Protein AF-A0A1W9P9V2-F1 (afdb_monomer_lite)

Radius of gyration: 29.84 Å; chains: 1; bounding box: 86×61×83 Å

Secondary structure (DSSP, 8-state):
-EEEEEEEEEE-SS-EEEEETTS-EEEEPTT----TTPEEEEES-SSS-SEEEEEEE-TTT--EEEEEEESPPEEEEEEEETTEEEEEEEEE--SHHHHHHHHHHHTTSTT-S-GGG--S-EEEEEEEETTTEEEEEEEEEEPPS--HHHHHHHT--HHHHHHTTGGGGEEEEEEEEE-GGGTTSSHHHHHHHHHHHHHHHH--BTTB--SEEEEE-GGGGT-THHHHTT-EEEEEE-SSTT-----SSSS-----S-GGGGHHHHTPPPEEEEEEE-SHHHHHHHHTTTTTGGGPBPPP--S--S-EEEEEEEEEEE------HHHHHHHHHTT--SSS-EEEEEEEEEEEE-TT-EEEEE-STTSSHHHHHHHHHS-HHHHTTTEEEEEEEE--GGGEEE------TTS-TGGGS-TTS-HHHHHHHHHHTT---HHHHTS-GGGS-HHHHHHHHHHHHHHT--SEEEESSTTTTS-HHHHHHHHHHHHHHHHHHTPEEEEE-S--TTTHHHH--SEEEE--TTSPPEEEE-EEEEEEEETTEEEEEEE--SSS-EEEEEEEEEETT--EEEEEEEEEE-TT-EEEEEEE--S--EEEEEEE-TTS-EEEEEB-

Foldseek 3Di:
DDKWFWADWDAPQLWIWTQTPPRDIDTFGHLADDDGGWIWDFPPDPVDGQWIWTWDQQPQPRDIDIFTRPPFDWDWDWFDLPPDIKIKIWGWDNGPVVVVVVLVQQVQAQPHDPPVPDDFRKTKIFIQIPPPGTFWIWMKGQDDLDFVLVCVLVVHHSVRCLVSVVSQQEIETADITGHLLCFLSLVSLVNLLSSVVCLQRHDGDPSHRHQKYKYWAQLCVQDVSVVLNVKDFRDWGLPPPPFFDDDPDDSDTDGDPDCPVVVVSNPRDTTTMIMDGPHPVSVVSPVVPPPVQQQDFDDQDAPDDDKKKFFQKWKKFQPPQDPDPVSVVVCVVVVDDNVPPIQTQDGGDIDIFDFLFAEEEEEDPSNCLVVVVCVAQDDVVVVVVGMDIDTDIDYDNVQEDEQDLDDDQVFALQCVAPVVPPSSVSQSLCVLLSNNHPVNRRHGSVRDDPLSSLSSSLSVVLRVLGQEYEYEQQCVPPDLSSSSSSLLSSQVSNRVSSHHYHYYHHDCSSHLLSNQGQWYWYGDRPDHIAIWHKDWPDWDDDSFKIKTKMAGQGQAKWAFKFKAFQASSRDTDGDDTDGIAHHGGIDMDMDGHDPGSTFWIKIATPVSHIDIGGRD

pLDDT: mean 83.65, std 13.89, range [30.47, 97.81]

Structure (mmCIF, N/CA/C/O backbone):
data_AF-A0A1W9P9V2-F1
#
_entry.id   AF-A0A1W9P9V2-F1
#
loop_
_atom_site.group_PDB
_atom_site.id
_atom_site.type_symbol
_atom_site.label_atom_id
_atom_site.label_alt_id
_atom_site.label_comp_id
_atom_site.label_asym_id
_atom_site.label_entity_id
_atom_site.label_seq_id
_atom_site.pdbx_PDB_ins_code
_atom_site.Cartn_x
_atom_site.Cartn_y
_atom_site.Cartn_z
_atom_site.occupancy
_atom_site.B_iso_or_equiv
_atom_site.auth_seq_id
_atom_site.auth_comp_id
_atom_site.auth_asym_id
_atom_site.auth_atom_id
_atom_site.pdbx_PDB_model_num
ATOM 1 N N . MET A 1 1 ? 24.677 -23.423 -32.156 1.00 81.31 1 MET A N 1
ATOM 2 C CA . MET A 1 1 ? 24.547 -21.956 -32.012 1.00 81.31 1 MET A CA 1
ATOM 3 C C . MET A 1 1 ? 24.759 -21.351 -33.384 1.00 81.31 1 MET A C 1
ATOM 5 O O . MET A 1 1 ? 25.729 -21.735 -34.023 1.00 81.31 1 MET A O 1
ATOM 9 N N . MET A 1 2 ? 23.892 -20.448 -33.842 1.00 89.75 2 MET A N 1
ATOM 10 C CA . MET A 1 2 ? 23.997 -19.836 -35.177 1.00 89.75 2 MET A CA 1
ATOM 11 C C . MET A 1 2 ? 23.973 -18.312 -35.056 1.00 89.75 2 MET A C 1
ATOM 13 O O . MET A 1 2 ? 23.172 -17.778 -34.296 1.00 89.75 2 MET A O 1
ATOM 17 N N . LYS A 1 3 ? 24.863 -17.611 -35.764 1.00 91.62 3 LYS A N 1
ATOM 18 C CA . LYS A 1 3 ? 24.941 -16.143 -35.771 1.00 91.62 3 LYS A CA 1
ATOM 19 C C . LYS A 1 3 ? 24.668 -15.644 -37.177 1.00 91.62 3 LYS A C 1
ATOM 21 O O . LYS A 1 3 ? 25.421 -15.979 -38.083 1.00 91.62 3 LYS A O 1
ATOM 26 N N . LEU A 1 4 ? 23.614 -14.855 -37.342 1.00 92.38 4 LEU A N 1
ATOM 27 C CA . LEU A 1 4 ? 23.174 -14.383 -38.648 1.00 92.38 4 LEU A CA 1
ATOM 28 C C . LEU A 1 4 ? 23.088 -12.856 -38.670 1.00 92.38 4 LEU A C 1
ATOM 30 O O . LEU A 1 4 ? 22.332 -12.281 -37.880 1.00 92.38 4 LEU A O 1
ATOM 34 N N . PRO A 1 5 ? 23.851 -12.185 -39.548 1.00 93.25 5 PRO A N 1
ATOM 35 C CA . PRO A 1 5 ? 23.708 -10.757 -39.788 1.00 93.25 5 PRO A CA 1
ATOM 36 C C . PRO A 1 5 ? 22.349 -10.410 -40.402 1.00 93.25 5 PRO A C 1
ATOM 38 O O . PRO A 1 5 ? 21.809 -11.151 -41.225 1.00 93.25 5 PRO A O 1
ATOM 41 N N . ILE A 1 6 ? 21.814 -9.250 -40.034 1.00 92.19 6 ILE A N 1
ATOM 42 C CA . ILE A 1 6 ? 20.581 -8.703 -40.597 1.00 92.19 6 ILE A CA 1
ATOM 43 C C . ILE A 1 6 ? 20.859 -8.031 -41.941 1.00 92.19 6 ILE A C 1
ATOM 45 O O . ILE A 1 6 ? 21.618 -7.062 -42.016 1.00 92.19 6 ILE A O 1
ATOM 49 N N . GLU A 1 7 ? 20.170 -8.477 -42.989 1.00 92.19 7 GLU A N 1
ATOM 50 C CA . GLU A 1 7 ? 20.259 -7.905 -44.335 1.00 92.19 7 GLU A CA 1
ATOM 51 C C . GLU A 1 7 ? 19.193 -6.840 -44.590 1.00 92.19 7 GLU A C 1
ATOM 53 O O . GLU A 1 7 ? 19.482 -5.789 -45.172 1.00 92.19 7 GLU A O 1
ATOM 58 N N . ASN A 1 8 ? 17.956 -7.101 -44.158 1.00 90.12 8 ASN A N 1
ATOM 59 C CA . ASN A 1 8 ? 16.821 -6.215 -44.398 1.00 90.12 8 ASN A CA 1
ATOM 60 C C . ASN A 1 8 ? 15.800 -6.277 -43.254 1.00 90.12 8 ASN A C 1
ATOM 62 O O . ASN A 1 8 ? 15.624 -7.311 -42.612 1.00 90.12 8 ASN A O 1
ATOM 66 N N . ILE A 1 9 ? 15.112 -5.162 -43.005 1.00 88.06 9 ILE A N 1
ATOM 67 C CA . ILE A 1 9 ? 14.142 -5.004 -41.921 1.00 88.06 9 ILE A CA 1
ATOM 68 C C . ILE A 1 9 ? 12.886 -4.337 -42.474 1.00 88.06 9 ILE A C 1
ATOM 70 O O . ILE A 1 9 ? 12.950 -3.259 -43.061 1.00 88.06 9 ILE A O 1
ATOM 74 N N . LYS A 1 10 ? 11.725 -4.940 -42.217 1.00 84.69 10 LYS A N 1
ATOM 75 C CA . LYS A 1 10 ? 10.412 -4.373 -42.531 1.00 84.69 10 LYS A CA 1
ATOM 76 C C . LYS A 1 10 ? 9.530 -4.424 -41.288 1.00 84.69 10 LYS A C 1
ATOM 78 O O . LYS A 1 10 ? 9.187 -5.500 -40.808 1.00 84.69 10 LYS A O 1
ATOM 83 N N . SER A 1 11 ? 9.157 -3.266 -40.748 1.00 75.62 11 SER A N 1
ATOM 84 C CA . SER A 1 11 ? 8.274 -3.183 -39.578 1.00 75.62 11 SER A CA 1
ATOM 85 C C . SER A 1 11 ? 6.851 -2.833 -40.003 1.00 75.62 11 SER A C 1
ATOM 87 O O . SER A 1 11 ? 6.644 -1.858 -40.720 1.00 75.62 11 SER A O 1
ATOM 89 N N . SER A 1 12 ? 5.870 -3.623 -39.564 1.00 69.06 12 SER A N 1
ATOM 90 C CA . SER A 1 12 ? 4.439 -3.414 -39.847 1.00 69.06 12 SER A CA 1
ATOM 91 C C . SER A 1 12 ? 3.681 -2.790 -38.667 1.00 69.06 12 SER A C 1
ATOM 93 O O . SER A 1 12 ? 2.463 -2.647 -38.712 1.00 69.06 12 SER A O 1
ATOM 95 N N . GLY A 1 13 ? 4.374 -2.485 -37.563 1.00 64.62 13 GLY A N 1
ATOM 96 C CA . GLY A 1 13 ? 3.773 -2.063 -36.292 1.00 64.62 13 GLY A CA 1
ATOM 97 C C . GLY A 1 13 ? 3.167 -3.205 -35.461 1.00 64.62 13 GLY A C 1
ATOM 98 O O . GLY A 1 13 ? 3.096 -3.081 -34.239 1.00 64.62 13 GLY A O 1
ATOM 99 N N . CYS A 1 14 ? 2.800 -4.328 -36.090 1.00 65.25 14 CYS A N 1
ATOM 100 C CA . CYS A 1 14 ? 2.364 -5.557 -35.411 1.00 65.25 14 CYS A CA 1
ATOM 101 C C . CYS A 1 14 ? 3.530 -6.521 -35.157 1.00 65.25 14 CYS A C 1
ATOM 103 O O . CYS A 1 14 ? 3.571 -7.186 -34.129 1.00 65.25 14 CYS A O 1
ATOM 105 N N . PHE A 1 15 ? 4.496 -6.566 -36.074 1.00 74.50 15 PHE A N 1
ATOM 106 C CA . PHE A 1 15 ? 5.739 -7.324 -35.948 1.00 74.50 15 PHE A CA 1
ATOM 107 C C . PHE A 1 15 ? 6.852 -6.636 -36.751 1.00 74.50 15 PHE A C 1
ATOM 109 O O . PHE A 1 15 ? 6.595 -5.788 -37.612 1.00 74.50 15 PHE A O 1
ATOM 116 N N . THR A 1 16 ? 8.097 -6.999 -36.465 1.00 82.62 16 THR A N 1
ATOM 117 C CA . THR A 1 16 ? 9.274 -6.593 -37.238 1.00 82.62 16 THR A CA 1
ATOM 118 C C . THR A 1 16 ? 9.778 -7.811 -37.998 1.00 82.62 16 THR A C 1
ATOM 120 O O . THR A 1 16 ? 10.302 -8.744 -37.398 1.00 82.62 16 THR A O 1
ATOM 123 N N . GLN A 1 17 ? 9.589 -7.831 -39.315 1.00 88.25 17 GLN A N 1
ATOM 124 C CA . GLN A 1 17 ? 10.128 -8.878 -40.177 1.00 88.25 17 GLN A CA 1
ATOM 125 C C . GLN A 1 17 ? 11.588 -8.571 -40.488 1.00 88.25 17 GLN A C 1
ATOM 127 O O . GLN A 1 17 ? 11.920 -7.461 -40.911 1.00 88.25 17 GLN A O 1
ATOM 132 N N . VAL A 1 18 ? 12.451 -9.551 -40.253 1.00 91.44 18 VAL A N 1
ATOM 133 C CA . VAL A 1 18 ? 13.895 -9.438 -40.424 1.00 91.44 18 VAL A CA 1
ATOM 134 C C . VAL A 1 18 ? 14.341 -10.512 -41.403 1.00 91.44 18 VAL A C 1
ATOM 136 O O . VAL A 1 18 ? 14.115 -11.698 -41.161 1.00 91.44 18 VAL A O 1
ATOM 139 N N . LYS A 1 19 ? 14.965 -10.084 -42.502 1.00 91.88 19 LYS A N 1
ATOM 140 C CA . LYS A 1 19 ? 15.695 -10.971 -43.408 1.00 91.88 19 LYS A CA 1
ATOM 141 C C . LYS A 1 19 ? 17.145 -11.038 -42.956 1.00 91.88 19 LYS A C 1
ATOM 143 O O . LYS A 1 19 ? 17.770 -10.001 -42.711 1.00 91.88 19 LYS A O 1
ATOM 148 N N . LEU A 1 20 ? 17.643 -12.251 -42.824 1.00 92.50 20 LEU A N 1
ATOM 149 C CA . LEU A 1 20 ? 18.973 -12.575 -42.344 1.00 92.50 20 LEU A CA 1
ATOM 150 C C . LEU A 1 20 ? 19.805 -13.151 -43.487 1.00 92.50 20 LEU A C 1
ATOM 152 O O . LEU A 1 20 ? 19.264 -13.670 -44.465 1.00 92.50 20 LEU A O 1
ATOM 156 N N . GLN A 1 21 ? 21.123 -13.090 -43.330 1.00 90.44 21 GLN A N 1
ATOM 157 C CA . GLN A 1 21 ? 22.048 -13.693 -44.281 1.00 90.44 21 GLN A CA 1
ATOM 158 C C . GLN A 1 21 ? 21.752 -15.183 -44.485 1.00 90.44 21 GLN A C 1
ATOM 160 O O . GLN A 1 21 ? 21.414 -15.885 -43.534 1.00 90.44 21 GLN A O 1
ATOM 165 N N . GLY A 1 22 ? 21.880 -15.660 -45.725 1.00 85.19 22 GLY A N 1
ATOM 166 C CA . GLY A 1 22 ? 21.570 -17.048 -46.088 1.00 85.19 22 GLY A CA 1
ATOM 167 C C . GLY A 1 22 ? 20.092 -17.300 -46.406 1.00 85.19 22 GLY A C 1
ATOM 168 O O . GLY A 1 22 ? 19.673 -18.449 -46.467 1.00 85.19 22 GLY A O 1
ATOM 169 N N . GLY A 1 23 ? 19.291 -16.245 -46.606 1.00 87.06 23 GLY A N 1
ATOM 170 C CA . GLY A 1 23 ? 17.883 -16.353 -47.012 1.00 87.06 23 GLY A CA 1
ATOM 171 C C . GLY A 1 23 ? 16.908 -16.663 -45.871 1.00 87.06 23 GLY A C 1
ATOM 172 O O . GLY A 1 23 ? 15.711 -16.814 -46.110 1.00 87.06 23 GLY A O 1
ATOM 173 N N . HIS A 1 24 ? 17.393 -16.729 -44.631 1.00 89.88 24 HIS A N 1
ATOM 174 C CA . HIS A 1 24 ? 16.564 -16.954 -43.454 1.00 89.88 24 HIS A CA 1
ATOM 175 C C . HIS A 1 24 ? 15.672 -15.735 -43.161 1.00 89.88 24 HIS A C 1
ATOM 177 O O . HIS A 1 24 ? 16.116 -14.586 -43.216 1.00 89.88 24 HIS A O 1
ATOM 183 N N . GLU A 1 25 ? 14.417 -15.968 -42.780 1.00 90.50 25 GLU A N 1
ATOM 184 C CA . GLU A 1 25 ? 13.505 -14.911 -42.336 1.00 90.50 25 GLU A CA 1
ATOM 185 C C . GLU A 1 25 ? 12.959 -15.208 -40.943 1.00 90.50 25 GLU A C 1
ATOM 187 O O . GLU A 1 25 ? 12.551 -16.328 -40.644 1.00 90.50 25 GLU A O 1
ATOM 192 N N . ILE A 1 26 ? 12.895 -14.180 -40.097 1.00 89.94 26 ILE A N 1
ATOM 193 C CA . ILE A 1 26 ? 12.268 -14.267 -38.780 1.00 89.94 26 ILE A CA 1
ATOM 194 C C . ILE A 1 26 ? 11.312 -13.099 -38.549 1.00 89.94 26 ILE A C 1
ATOM 196 O O . ILE A 1 26 ? 11.560 -11.956 -38.943 1.00 89.94 26 ILE A O 1
ATOM 200 N N . ARG A 1 27 ? 10.197 -13.384 -37.873 1.00 87.88 27 ARG A N 1
ATOM 201 C CA . ARG A 1 27 ? 9.282 -12.364 -37.359 1.00 87.88 27 ARG A CA 1
ATOM 202 C C . ARG A 1 27 ? 9.602 -12.100 -35.895 1.00 87.88 27 ARG A C 1
ATOM 204 O O . ARG A 1 27 ? 9.405 -12.956 -35.042 1.00 87.88 27 ARG A O 1
ATOM 211 N N . LEU A 1 28 ? 10.082 -10.898 -35.616 1.00 84.56 28 LEU A N 1
ATOM 212 C CA . LEU A 1 28 ? 10.323 -10.405 -34.270 1.00 84.56 28 LEU A CA 1
ATOM 213 C C . LEU A 1 28 ? 9.116 -9.612 -33.761 1.00 84.56 28 LEU A C 1
ATOM 215 O O . LEU A 1 28 ? 8.321 -9.077 -34.538 1.00 84.56 28 LEU A O 1
ATOM 219 N N . ARG A 1 29 ? 8.996 -9.496 -32.437 1.00 77.75 29 ARG A N 1
ATOM 220 C CA . ARG A 1 29 ? 7.964 -8.668 -31.794 1.00 77.75 29 ARG A CA 1
ATOM 221 C C . ARG A 1 29 ? 8.101 -7.184 -32.201 1.00 77.75 29 ARG A C 1
ATOM 223 O O . ARG A 1 29 ? 9.189 -6.746 -32.596 1.00 77.75 29 ARG A O 1
ATOM 230 N N . PRO A 1 30 ? 7.019 -6.392 -32.131 1.00 68.75 30 PRO A N 1
ATOM 231 C CA . PRO A 1 30 ? 7.042 -5.016 -32.612 1.00 68.75 30 PRO A CA 1
ATOM 232 C C . PRO A 1 30 ? 7.916 -4.119 -31.719 1.00 68.75 30 PRO A C 1
ATOM 234 O O . PRO A 1 30 ? 8.114 -4.400 -30.541 1.00 68.75 30 PRO A O 1
ATOM 237 N N . PHE A 1 31 ? 8.424 -3.014 -32.274 1.00 66.88 31 PHE A N 1
ATOM 238 C CA . PHE A 1 31 ? 9.255 -2.008 -31.577 1.00 66.88 31 PHE A CA 1
ATOM 239 C C . PHE A 1 31 ? 10.611 -2.497 -31.035 1.00 66.88 31 PHE A C 1
ATOM 241 O O . PHE A 1 31 ? 11.309 -1.732 -30.362 1.00 66.88 31 PHE A O 1
ATOM 248 N N . ILE A 1 32 ? 11.035 -3.721 -31.374 1.00 78.31 32 ILE A N 1
ATOM 249 C CA . ILE A 1 32 ? 12.440 -4.111 -31.235 1.00 78.31 32 ILE A CA 1
ATOM 250 C C . ILE A 1 32 ? 13.302 -3.204 -32.106 1.00 78.31 32 ILE A C 1
ATOM 252 O O . ILE A 1 32 ? 12.994 -2.948 -33.271 1.00 78.31 32 ILE A O 1
ATOM 256 N N . TYR A 1 33 ? 14.411 -2.756 -31.530 1.00 81.94 33 TYR A N 1
ATOM 257 C CA . TYR A 1 33 ? 15.411 -1.988 -32.243 1.00 81.94 33 TYR A CA 1
ATOM 258 C C . TYR A 1 33 ? 16.497 -2.908 -32.801 1.00 81.94 33 TYR A C 1
ATOM 260 O O . TYR A 1 33 ? 17.383 -3.391 -32.091 1.00 81.94 33 TYR A O 1
ATOM 268 N N . VAL A 1 34 ? 16.431 -3.112 -34.104 1.00 86.19 34 VAL A N 1
ATOM 269 C CA . VAL A 1 34 ? 17.448 -3.782 -34.909 1.00 86.19 34 VAL A CA 1
ATOM 270 C C . VAL A 1 34 ? 17.788 -2.876 -36.085 1.00 86.19 34 VAL A C 1
ATOM 272 O O . VAL A 1 34 ? 16.927 -2.130 -36.556 1.00 86.19 34 VAL A O 1
ATOM 275 N N . LYS A 1 35 ? 19.033 -2.920 -36.551 1.00 86.44 35 LYS A N 1
ATOM 276 C CA . LYS A 1 35 ? 19.491 -2.249 -37.770 1.00 86.44 35 LYS A CA 1
ATOM 277 C C . LYS A 1 35 ? 20.171 -3.253 -38.701 1.00 86.44 35 LYS A C 1
ATOM 279 O O . LYS A 1 35 ? 20.581 -4.338 -38.290 1.00 86.44 35 LYS A O 1
ATOM 284 N N . LYS A 1 36 ? 20.275 -2.887 -39.979 1.00 88.00 36 LYS A N 1
ATOM 285 C CA . LYS A 1 36 ? 21.039 -3.661 -40.962 1.00 88.00 36 LYS A CA 1
ATOM 286 C C . LYS A 1 36 ? 22.484 -3.821 -40.475 1.00 88.00 36 LYS A C 1
ATOM 288 O O . LYS A 1 36 ? 23.082 -2.850 -40.012 1.00 88.00 36 LYS A O 1
ATOM 293 N N . GLY A 1 37 ? 23.019 -5.034 -40.579 1.00 86.69 37 GLY A N 1
ATOM 294 C CA . GLY A 1 37 ? 24.350 -5.400 -40.095 1.00 86.69 37 GLY A CA 1
ATOM 295 C C . GLY A 1 37 ? 24.412 -5.853 -38.632 1.00 86.69 37 GLY A C 1
ATOM 296 O O . GLY A 1 37 ? 25.455 -6.352 -38.218 1.00 86.69 37 GLY A O 1
ATOM 297 N N . ASP A 1 38 ? 23.331 -5.735 -37.853 1.00 90.69 38 ASP A N 1
ATOM 298 C CA . ASP A 1 38 ? 23.289 -6.336 -36.514 1.00 90.69 38 ASP A CA 1
ATOM 299 C C . ASP A 1 38 ? 23.356 -7.857 -36.611 1.00 90.69 38 ASP A C 1
ATOM 301 O O . ASP A 1 38 ? 22.829 -8.443 -37.554 1.00 90.69 38 ASP A O 1
ATOM 305 N N . ILE A 1 39 ? 23.965 -8.508 -35.622 1.00 93.69 39 ILE A N 1
ATOM 306 C CA . ILE A 1 39 ? 24.071 -9.966 -35.583 1.00 93.69 39 ILE A CA 1
ATOM 307 C C . ILE A 1 39 ? 23.002 -10.513 -34.643 1.00 93.69 39 ILE A C 1
ATOM 309 O O . ILE A 1 39 ? 22.945 -10.126 -33.475 1.00 93.69 39 ILE A O 1
ATOM 313 N N . LEU A 1 40 ? 22.183 -11.441 -35.135 1.00 94.19 40 LEU A N 1
ATOM 314 C CA . LEU A 1 40 ? 21.278 -12.230 -34.306 1.00 94.19 40 LEU A CA 1
ATOM 315 C C . LEU A 1 40 ? 21.907 -13.587 -33.994 1.00 94.19 40 LEU A C 1
ATOM 317 O O . LEU A 1 40 ? 22.253 -14.349 -34.892 1.00 94.19 40 LEU A O 1
ATOM 321 N N . GLU A 1 41 ? 22.069 -13.878 -32.710 1.00 94.56 41 GLU A N 1
ATOM 322 C CA . GLU A 1 41 ? 22.566 -15.144 -32.182 1.00 94.56 41 GLU A CA 1
ATOM 323 C C . GLU A 1 41 ? 21.385 -16.014 -31.737 1.00 94.56 41 GLU A C 1
ATOM 325 O O . GLU A 1 41 ? 20.625 -15.627 -30.851 1.00 94.56 41 GLU A O 1
ATOM 330 N N . PHE A 1 42 ? 21.250 -17.188 -32.352 1.00 93.81 42 PHE A N 1
ATOM 331 C CA . PHE A 1 42 ? 20.195 -18.172 -32.122 1.00 93.81 42 PHE A CA 1
ATOM 332 C C . PHE A 1 42 ? 20.726 -19.354 -31.310 1.00 93.81 42 PHE A C 1
ATOM 334 O O . PHE A 1 42 ? 21.736 -19.979 -31.672 1.00 93.81 42 PHE A O 1
ATOM 341 N N . LEU A 1 43 ? 20.026 -19.678 -30.223 1.00 91.81 43 LEU A N 1
ATOM 342 C CA . LEU A 1 43 ? 20.398 -20.735 -29.286 1.00 91.81 43 LEU A CA 1
ATOM 343 C C . LEU A 1 43 ? 19.240 -21.732 -29.103 1.00 91.81 43 LEU A C 1
ATOM 345 O O . LEU A 1 43 ? 18.163 -21.308 -28.682 1.00 91.81 43 LEU A O 1
ATOM 349 N N . PRO A 1 44 ? 19.436 -23.046 -29.349 1.00 90.50 44 PRO A N 1
ATOM 350 C CA . PRO A 1 44 ? 20.660 -23.686 -29.841 1.00 90.50 44 PRO A CA 1
ATOM 351 C C . PRO A 1 44 ? 20.890 -23.557 -31.360 1.00 90.50 44 PRO A C 1
ATOM 353 O O . PRO A 1 44 ? 22.048 -23.565 -31.773 1.00 90.50 44 PRO A O 1
ATOM 356 N N . SER A 1 45 ? 19.856 -23.424 -32.194 1.00 91.00 45 SER A N 1
ATOM 357 C CA . SER A 1 45 ? 19.960 -23.267 -33.662 1.00 91.00 45 SER A CA 1
ATOM 358 C C . SER A 1 45 ? 18.857 -22.348 -34.195 1.00 91.00 45 SER A C 1
ATOM 360 O O . SER A 1 45 ? 17.993 -21.947 -33.422 1.00 91.00 45 SER A O 1
ATOM 362 N N . PHE A 1 46 ? 18.876 -21.995 -35.485 1.00 88.88 46 PHE A N 1
ATOM 363 C CA . PHE A 1 46 ? 17.842 -21.145 -36.091 1.00 88.88 46 PHE A CA 1
ATOM 364 C C . PHE A 1 46 ? 16.484 -21.858 -36.231 1.00 88.88 46 PHE A C 1
ATOM 366 O O . PHE A 1 46 ? 15.439 -21.227 -36.123 1.00 88.88 46 PHE A O 1
ATOM 373 N N . GLU A 1 47 ? 16.476 -23.174 -36.419 1.00 88.56 47 GLU A N 1
ATOM 374 C CA . GLU A 1 47 ? 15.257 -23.968 -36.614 1.00 88.56 47 GLU A CA 1
ATOM 375 C C . GLU A 1 47 ? 14.518 -24.223 -35.293 1.00 88.56 47 GLU A C 1
ATOM 377 O O . GLU A 1 47 ? 13.294 -24.297 -35.278 1.00 88.56 47 GLU A O 1
ATOM 382 N N . ASN A 1 48 ? 15.256 -24.336 -34.181 1.00 88.88 48 ASN A N 1
ATOM 383 C CA . ASN A 1 48 ? 14.733 -24.747 -32.872 1.00 88.88 48 ASN A CA 1
ATOM 384 C C . ASN A 1 48 ? 15.182 -23.814 -31.732 1.00 88.88 48 ASN A C 1
ATOM 386 O O . ASN A 1 48 ? 15.462 -24.275 -30.621 1.00 88.88 48 ASN A O 1
ATOM 390 N N . PHE A 1 49 ? 15.315 -22.506 -31.987 1.00 89.81 49 PHE A N 1
ATOM 391 C CA . PHE A 1 49 ? 15.789 -21.576 -30.958 1.00 89.81 49 PHE A CA 1
ATOM 392 C C . PHE A 1 49 ? 14.823 -21.484 -29.770 1.00 89.81 49 PHE A C 1
ATOM 394 O O . PHE A 1 49 ? 13.610 -21.363 -29.915 1.00 89.81 49 PHE A O 1
ATOM 401 N N . LYS A 1 50 ? 15.399 -21.459 -28.568 1.00 90.75 50 LYS A N 1
ATOM 402 C CA . LYS A 1 50 ? 14.740 -21.043 -27.323 1.00 90.75 50 LYS A CA 1
ATOM 403 C C . LYS A 1 50 ? 15.089 -19.607 -26.954 1.00 90.75 50 LYS A C 1
ATOM 405 O O . LYS A 1 50 ? 14.337 -18.959 -26.234 1.00 90.75 50 LYS A O 1
ATOM 410 N N . GLU A 1 51 ? 16.222 -19.114 -27.447 1.00 91.62 51 GLU A N 1
ATOM 411 C CA . GLU A 1 51 ? 16.720 -17.776 -27.165 1.00 91.62 51 GLU A CA 1
ATOM 412 C C . GLU A 1 51 ? 17.299 -17.139 -28.429 1.00 91.62 51 GLU A C 1
ATOM 414 O O . GLU A 1 51 ? 17.984 -17.792 -29.221 1.00 91.62 51 GLU A O 1
ATOM 419 N N . VAL A 1 52 ? 17.005 -15.850 -28.601 1.00 92.75 52 VAL A N 1
ATOM 420 C CA . VAL A 1 52 ? 17.574 -15.012 -29.660 1.00 92.75 52 VAL A CA 1
ATOM 421 C C . VAL A 1 52 ? 18.196 -13.798 -29.001 1.00 92.75 52 VAL A C 1
ATOM 423 O O . VAL A 1 52 ? 17.514 -13.092 -28.259 1.00 92.75 52 VAL A O 1
ATOM 426 N N . ASN A 1 53 ? 19.464 -13.530 -29.293 1.00 93.25 53 ASN A N 1
ATOM 427 C CA . ASN A 1 53 ? 20.197 -12.381 -28.777 1.00 93.25 53 ASN A CA 1
ATOM 428 C C . ASN A 1 53 ? 20.657 -11.476 -29.916 1.00 93.25 53 ASN A C 1
ATOM 430 O O . ASN A 1 53 ? 21.200 -11.939 -30.912 1.00 93.25 53 ASN A O 1
ATOM 434 N N . LYS A 1 54 ? 20.498 -10.167 -29.746 1.00 93.31 54 LYS A N 1
ATOM 435 C CA . LYS A 1 54 ? 21.168 -9.161 -30.564 1.00 93.31 54 LYS A CA 1
ATOM 436 C C . LYS A 1 54 ? 22.586 -8.976 -30.049 1.00 93.31 54 LYS A C 1
ATOM 438 O O . LYS A 1 54 ? 22.766 -8.589 -28.897 1.00 93.31 54 LYS A O 1
ATOM 443 N N . VAL A 1 55 ? 23.577 -9.193 -30.902 1.00 92.56 55 VAL A N 1
ATOM 444 C CA . VAL A 1 55 ? 24.989 -8.966 -30.594 1.00 92.56 55 VAL A CA 1
ATOM 445 C C . VAL A 1 55 ? 25.471 -7.745 -31.363 1.00 92.56 55 VAL A C 1
ATOM 447 O O . VAL A 1 55 ? 25.342 -7.677 -32.585 1.00 92.56 55 VAL A O 1
ATOM 450 N N . PHE A 1 56 ? 26.026 -6.774 -30.645 1.00 91.56 56 PHE A N 1
ATOM 451 C CA . PHE A 1 56 ? 26.584 -5.559 -31.232 1.00 91.56 56 PHE A CA 1
ATOM 452 C C . PHE A 1 56 ? 27.742 -5.028 -30.385 1.00 91.56 56 PHE A C 1
ATOM 454 O O . PHE A 1 56 ? 27.842 -5.325 -29.196 1.00 91.56 56 PHE A O 1
ATOM 461 N N . LYS A 1 57 ? 28.619 -4.232 -30.998 1.00 91.44 57 LYS A N 1
ATOM 462 C CA . LYS A 1 57 ? 29.646 -3.470 -30.284 1.00 91.44 57 LYS A CA 1
ATOM 463 C C . LYS A 1 57 ? 29.010 -2.199 -29.721 1.00 91.44 57 LYS A C 1
ATOM 465 O O . LYS A 1 57 ? 28.439 -1.431 -30.494 1.00 91.44 57 LYS A O 1
ATOM 470 N N . ASP A 1 58 ? 29.060 -2.009 -28.406 1.00 88.62 58 ASP A N 1
ATOM 471 C CA . ASP A 1 58 ? 28.563 -0.797 -27.759 1.00 88.62 58 ASP A CA 1
ATOM 472 C C . ASP A 1 58 ? 29.434 0.392 -28.171 1.00 88.62 58 ASP A C 1
ATOM 474 O O . ASP A 1 58 ? 30.655 0.365 -28.031 1.00 88.62 58 ASP A O 1
ATOM 478 N N . GLU A 1 59 ? 28.806 1.430 -28.712 1.00 89.69 59 GLU A N 1
ATOM 479 C CA . GLU A 1 59 ? 29.506 2.574 -29.306 1.00 89.69 59 GLU A CA 1
ATOM 480 C C . GLU A 1 59 ? 30.154 3.487 -28.252 1.00 89.69 59 GLU A C 1
ATOM 482 O O . GLU A 1 59 ? 31.017 4.296 -28.584 1.00 89.69 59 GLU A O 1
ATOM 487 N N . ALA A 1 60 ? 29.753 3.395 -26.978 1.00 87.06 60 ALA A N 1
ATOM 488 C CA . ALA A 1 60 ? 30.362 4.178 -25.906 1.00 87.06 60 ALA A CA 1
ATOM 489 C C . ALA A 1 60 ? 31.506 3.449 -25.204 1.00 87.06 60 ALA A C 1
ATOM 491 O O . ALA A 1 60 ? 32.462 4.104 -24.796 1.00 87.06 60 ALA A O 1
ATOM 492 N N . THR A 1 61 ? 31.399 2.133 -25.005 1.00 87.62 61 THR A N 1
ATOM 493 C CA . THR A 1 61 ? 32.432 1.365 -24.285 1.00 87.62 61 THR A CA 1
ATOM 494 C C . THR A 1 61 ? 33.366 0.592 -25.210 1.00 87.62 61 THR A C 1
ATOM 496 O O . THR A 1 61 ? 34.438 0.178 -24.785 1.00 87.62 61 THR A O 1
ATOM 499 N N . GLY A 1 62 ? 32.976 0.375 -26.467 1.00 88.50 62 GLY A N 1
ATOM 500 C CA . GLY A 1 62 ? 33.695 -0.477 -27.412 1.00 88.50 62 GLY A CA 1
ATOM 501 C C . GLY A 1 62 ? 33.563 -1.979 -27.130 1.00 88.50 62 GLY A C 1
ATOM 502 O O . GLY A 1 62 ? 34.106 -2.785 -27.885 1.00 88.50 62 GLY A O 1
ATOM 503 N N . GLU A 1 63 ? 32.843 -2.372 -26.079 1.00 90.94 63 GLU A N 1
ATOM 504 C CA . GLU A 1 63 ? 32.638 -3.769 -25.696 1.00 90.94 63 GLU A CA 1
ATOM 505 C C . GLU A 1 63 ? 31.526 -4.417 -26.522 1.00 90.94 63 GLU A C 1
ATOM 507 O O . GLU A 1 63 ? 30.523 -3.784 -26.843 1.00 90.94 63 GLU A O 1
ATOM 512 N N . TYR A 1 64 ? 31.640 -5.715 -26.804 1.00 90.50 64 TYR A N 1
ATOM 513 C CA . TYR A 1 64 ? 30.521 -6.462 -27.374 1.00 90.50 64 TYR A CA 1
ATOM 514 C C . TYR A 1 64 ? 29.457 -6.722 -26.306 1.00 90.50 64 TYR A C 1
ATOM 516 O O . TYR A 1 64 ? 29.713 -7.387 -25.302 1.00 90.50 64 TYR A O 1
ATOM 524 N N . LYS A 1 65 ? 28.244 -6.220 -26.538 1.00 90.12 65 LYS A N 1
ATOM 525 C CA . LYS A 1 65 ? 27.071 -6.452 -25.694 1.00 90.12 65 LYS A CA 1
ATOM 526 C C . LYS A 1 65 ? 26.112 -7.419 -26.381 1.00 90.12 65 LYS A C 1
ATOM 528 O O . LYS A 1 65 ? 26.016 -7.473 -27.609 1.00 90.12 65 LYS A O 1
ATOM 533 N N . LYS A 1 66 ? 25.390 -8.180 -25.559 1.00 90.75 66 LYS A N 1
ATOM 534 C CA . LYS A 1 66 ? 24.303 -9.065 -25.980 1.00 90.75 66 LYS A CA 1
ATOM 535 C C . LYS A 1 66 ? 23.002 -8.577 -25.349 1.00 90.75 66 LYS A C 1
ATOM 537 O O . LYS A 1 66 ? 22.948 -8.421 -24.134 1.00 90.75 66 LYS A O 1
ATOM 542 N N . ILE A 1 67 ? 21.981 -8.328 -26.165 1.00 90.62 67 ILE A N 1
ATOM 543 C CA . ILE A 1 67 ? 20.637 -7.938 -25.720 1.00 90.62 67 ILE A CA 1
ATOM 544 C C . ILE A 1 67 ? 19.645 -9.029 -26.078 1.00 90.62 67 ILE A C 1
ATOM 546 O O . ILE A 1 67 ? 19.591 -9.469 -27.227 1.00 90.62 67 ILE A O 1
ATOM 550 N N . LYS A 1 68 ? 18.815 -9.422 -25.113 1.00 89.44 68 LYS A N 1
ATOM 551 C CA . LYS A 1 68 ? 17.829 -10.479 -25.320 1.00 89.44 68 LYS A CA 1
ATOM 552 C C . LYS A 1 68 ? 16.695 -10.003 -26.232 1.00 89.44 68 LYS A C 1
ATOM 554 O O . LYS A 1 68 ? 16.055 -8.983 -25.994 1.00 89.44 68 LYS A O 1
ATOM 559 N N . ILE A 1 69 ? 16.436 -10.754 -27.298 1.00 88.50 69 ILE A N 1
ATOM 560 C CA . ILE A 1 69 ? 15.339 -10.554 -28.261 1.00 88.50 69 ILE A CA 1
ATOM 561 C C . ILE A 1 69 ? 14.263 -11.629 -28.110 1.00 88.50 69 ILE A C 1
ATOM 563 O O . ILE A 1 69 ? 13.109 -11.384 -28.443 1.00 88.50 69 ILE A O 1
ATOM 567 N N . TYR A 1 70 ? 14.583 -12.816 -27.623 1.00 86.88 70 TYR A N 1
ATOM 568 C CA . TYR A 1 70 ? 13.575 -13.833 -27.347 1.00 86.88 70 TYR A CA 1
ATOM 569 C C . TYR A 1 70 ? 14.035 -14.700 -26.175 1.00 86.88 70 TYR A C 1
ATOM 571 O O . TYR A 1 70 ? 15.227 -15.007 -26.136 1.00 86.88 70 TYR A O 1
ATOM 579 N N . PRO A 1 71 ? 13.144 -15.100 -25.248 1.00 88.75 71 PRO A N 1
ATOM 580 C CA . PRO A 1 71 ? 11.721 -14.736 -25.153 1.00 88.75 71 PRO A CA 1
ATOM 581 C C . PRO A 1 71 ? 11.489 -13.235 -24.864 1.00 88.75 71 PRO A C 1
ATOM 583 O O . PRO A 1 71 ? 12.424 -12.528 -24.483 1.00 88.75 71 PRO A O 1
ATOM 586 N N . PRO A 1 72 ? 10.273 -12.705 -25.108 1.00 88.75 72 PRO A N 1
ATOM 587 C CA . PRO A 1 72 ? 9.904 -11.352 -24.686 1.00 88.75 72 PRO A CA 1
ATOM 588 C C . PRO A 1 72 ? 9.921 -11.229 -23.164 1.00 88.75 72 PRO A C 1
ATOM 590 O O . PRO A 1 72 ? 9.761 -12.223 -22.453 1.00 88.75 72 PRO A O 1
ATOM 593 N N . TYR A 1 73 ? 10.052 -10.000 -22.664 1.00 91.88 73 TYR A N 1
ATOM 594 C CA . TYR A 1 73 ? 9.966 -9.755 -21.232 1.00 91.88 73 TYR A CA 1
ATOM 595 C C . TYR A 1 73 ? 8.596 -10.191 -20.717 1.00 91.88 73 TYR A C 1
ATOM 597 O O . TYR A 1 73 ? 7.560 -9.665 -21.136 1.00 91.88 73 TYR A O 1
ATOM 605 N N . CYS A 1 74 ? 8.608 -11.165 -19.817 1.00 93.62 74 CYS A N 1
ATOM 606 C CA . CYS A 1 74 ? 7.433 -11.711 -19.167 1.00 93.62 74 CYS A CA 1
ATOM 607 C C . CYS A 1 74 ? 7.872 -12.264 -17.814 1.00 93.62 74 CYS A C 1
ATOM 609 O O . CYS A 1 74 ? 8.529 -1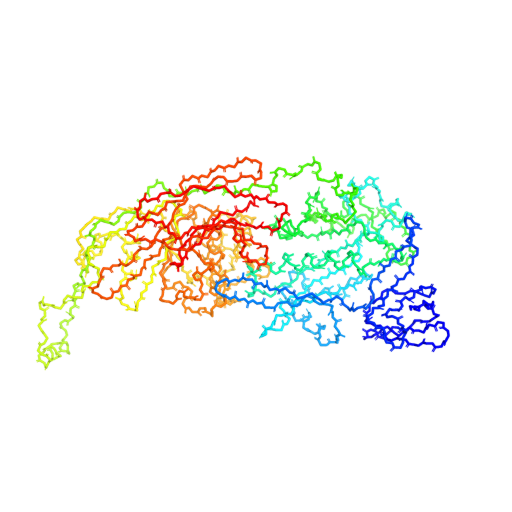3.301 -17.743 1.00 93.62 74 CYS A O 1
ATOM 611 N N . VAL A 1 75 ? 7.540 -11.549 -16.745 1.00 95.62 75 VAL A N 1
ATOM 612 C CA . VAL A 1 75 ? 7.895 -11.920 -15.376 1.00 95.62 75 VAL A CA 1
ATOM 613 C C . VAL A 1 75 ? 6.614 -12.031 -14.569 1.00 95.62 75 VAL A C 1
ATOM 615 O O . VAL A 1 75 ? 5.803 -11.107 -14.557 1.00 95.62 75 VAL A O 1
ATOM 618 N N . LYS A 1 76 ? 6.423 -13.175 -13.916 1.00 95.19 76 LYS A N 1
ATOM 619 C CA . LYS A 1 76 ? 5.303 -13.415 -13.010 1.00 95.19 76 LYS A CA 1
ATOM 620 C C . LYS A 1 76 ? 5.727 -13.043 -11.592 1.00 95.19 76 LYS A C 1
ATOM 622 O O . LYS A 1 76 ? 6.775 -13.488 -11.131 1.00 95.19 76 LYS A O 1
ATOM 627 N N . GLU A 1 77 ? 4.911 -12.246 -10.918 1.00 93.00 77 GLU A N 1
ATOM 628 C CA . GLU A 1 77 ? 5.057 -11.913 -9.507 1.00 93.00 77 GLU A CA 1
ATOM 629 C C . GLU A 1 77 ? 3.770 -12.216 -8.742 1.00 93.00 77 GLU A C 1
ATOM 631 O O . GLU A 1 77 ? 2.670 -11.874 -9.177 1.00 93.00 77 GLU A O 1
ATOM 636 N N . THR A 1 78 ? 3.929 -12.781 -7.549 1.00 94.25 78 THR A N 1
ATOM 637 C CA . THR A 1 78 ? 2.836 -12.943 -6.592 1.00 94.25 78 THR A CA 1
ATOM 638 C C . THR A 1 78 ? 2.817 -11.755 -5.636 1.00 94.25 78 THR A C 1
ATOM 640 O O . THR A 1 78 ? 3.787 -11.509 -4.911 1.00 94.25 78 THR A O 1
ATOM 643 N N . ILE A 1 79 ? 1.697 -11.037 -5.594 1.00 93.06 79 ILE A N 1
ATOM 644 C CA . ILE A 1 79 ? 1.440 -9.961 -4.636 1.00 93.06 79 ILE A CA 1
ATOM 645 C C . ILE A 1 79 ? 0.608 -10.506 -3.483 1.00 93.06 79 ILE A C 1
ATOM 647 O O . ILE A 1 79 ? -0.471 -11.060 -3.678 1.00 93.06 79 ILE A O 1
ATOM 651 N N . PHE A 1 80 ? 1.086 -10.296 -2.263 1.00 92.62 80 PHE A N 1
ATOM 652 C CA . PHE A 1 80 ? 0.436 -10.735 -1.040 1.00 92.62 80 PHE A CA 1
ATOM 653 C C . PHE A 1 80 ? -0.267 -9.553 -0.369 1.00 92.62 80 PHE A C 1
ATOM 655 O O . PHE A 1 80 ? 0.343 -8.550 0.020 1.00 92.62 80 PHE A O 1
ATOM 662 N N . LEU A 1 81 ? -1.575 -9.696 -0.193 1.00 91.81 81 LEU A N 1
ATOM 663 C CA . LEU A 1 81 ? -2.420 -8.782 0.561 1.00 91.81 81 LEU A CA 1
ATOM 664 C C . LEU A 1 81 ? -3.304 -9.627 1.485 1.00 91.81 81 LEU A C 1
ATOM 666 O O . LEU A 1 81 ? -4.455 -9.892 1.147 1.00 91.81 81 LEU A O 1
ATOM 670 N N . PRO A 1 82 ? -2.759 -10.102 2.621 1.00 89.38 82 PRO A N 1
ATOM 671 C CA . PRO A 1 82 ? -3.392 -11.148 3.412 1.00 89.38 82 PRO A CA 1
ATOM 672 C C . PRO A 1 82 ? -4.861 -10.835 3.759 1.00 89.38 82 PRO A C 1
ATOM 674 O O . PRO A 1 82 ? -5.148 -9.715 4.201 1.00 89.38 82 PRO A O 1
ATOM 677 N N . PRO A 1 83 ? -5.775 -11.803 3.575 1.00 89.19 83 PRO A N 1
ATOM 678 C CA . PRO A 1 83 ? -5.521 -13.207 3.209 1.00 89.19 83 PRO A CA 1
ATOM 679 C C . PRO A 1 83 ? -5.316 -13.456 1.700 1.00 89.19 83 PRO A C 1
ATOM 681 O O . PRO A 1 83 ? -4.970 -14.565 1.303 1.00 89.19 83 PRO A O 1
ATOM 684 N N . HIS A 1 84 ? -5.523 -12.446 0.858 1.00 92.44 84 HIS A N 1
ATOM 685 C CA . HIS A 1 84 ? -5.506 -12.567 -0.595 1.00 92.44 84 HIS A CA 1
ATOM 686 C C . HIS A 1 84 ? -4.086 -12.669 -1.163 1.00 92.44 84 HIS A C 1
ATOM 688 O O . HIS A 1 84 ? -3.118 -12.103 -0.636 1.00 92.44 84 HIS A O 1
ATOM 694 N N . LYS A 1 85 ? -3.980 -13.373 -2.288 1.00 93.38 85 LYS A N 1
ATOM 695 C CA . LYS A 1 85 ? -2.788 -13.441 -3.131 1.00 93.38 85 LYS A CA 1
ATOM 696 C C . LYS A 1 85 ? -3.216 -13.182 -4.565 1.00 93.38 85 LYS A C 1
ATOM 698 O O . LYS A 1 85 ? -4.239 -13.702 -4.995 1.00 93.38 85 LYS A O 1
ATOM 703 N N . PHE A 1 86 ? -2.434 -12.384 -5.273 1.00 93.31 86 PHE A N 1
ATOM 704 C CA . PHE A 1 86 ? -2.715 -11.992 -6.644 1.00 93.31 86 PHE A CA 1
ATOM 705 C C . PHE A 1 86 ? -1.530 -12.351 -7.515 1.00 93.31 86 PHE A C 1
ATOM 707 O O . PHE A 1 86 ? -0.406 -11.932 -7.234 1.00 93.31 86 PHE A O 1
ATOM 714 N N . GLU A 1 87 ? -1.788 -13.091 -8.582 1.00 94.88 87 GLU A N 1
ATOM 715 C CA . GLU A 1 87 ? -0.791 -13.366 -9.603 1.00 94.88 87 GLU A CA 1
ATOM 716 C C . GLU A 1 87 ? -0.812 -12.246 -10.637 1.00 94.88 87 GLU A C 1
ATOM 718 O O . GLU A 1 87 ? -1.828 -11.993 -11.289 1.00 94.88 87 GLU A O 1
ATOM 723 N N . VAL A 1 88 ? 0.320 -11.555 -10.761 1.00 95.88 88 VAL A N 1
ATOM 724 C CA . VAL A 1 88 ? 0.494 -10.434 -11.680 1.00 95.88 88 VAL A CA 1
ATOM 725 C C . VAL A 1 88 ? 1.634 -10.738 -12.635 1.00 95.88 88 VAL A C 1
ATOM 727 O O . VAL A 1 88 ? 2.761 -11.017 -12.238 1.00 95.88 88 VAL A O 1
ATOM 730 N N . ILE A 1 89 ? 1.342 -10.662 -13.923 1.00 96.50 89 ILE A N 1
ATOM 731 C CA . ILE A 1 89 ? 2.299 -10.862 -14.997 1.00 96.50 89 ILE A CA 1
ATOM 732 C C . ILE A 1 89 ? 2.695 -9.490 -15.536 1.00 96.50 89 ILE A C 1
ATOM 734 O O . ILE A 1 89 ? 1.878 -8.764 -16.108 1.00 96.50 89 ILE A O 1
ATOM 738 N N . PHE A 1 90 ? 3.969 -9.144 -15.372 1.00 96.06 90 PHE A N 1
ATOM 739 C CA . PHE A 1 90 ? 4.589 -7.985 -15.996 1.00 96.06 90 PHE A CA 1
ATOM 740 C C . PHE A 1 90 ? 5.165 -8.395 -17.343 1.00 96.06 90 PHE A C 1
ATOM 742 O O . PHE A 1 90 ? 6.159 -9.119 -17.411 1.00 96.06 90 PHE A O 1
ATOM 749 N N . ARG A 1 91 ? 4.534 -7.946 -18.426 1.00 93.50 91 ARG A N 1
ATOM 750 C CA . ARG A 1 91 ? 4.877 -8.392 -19.780 1.00 93.50 91 ARG A CA 1
ATOM 751 C C . ARG A 1 91 ? 4.919 -7.267 -20.792 1.00 93.50 91 ARG A C 1
ATOM 753 O O . ARG A 1 91 ? 4.256 -6.242 -20.640 1.00 93.50 91 ARG A O 1
ATOM 760 N N . GLU A 1 92 ? 5.666 -7.481 -21.864 1.00 88.31 92 GLU A N 1
ATOM 761 C CA . GLU A 1 92 ? 5.529 -6.666 -23.066 1.00 88.31 92 GLU A CA 1
ATOM 762 C C . GLU A 1 92 ? 4.126 -6.795 -23.677 1.00 88.31 92 GLU A C 1
ATOM 764 O O . GLU A 1 92 ? 3.383 -7.762 -23.470 1.00 88.31 92 GLU A O 1
ATOM 769 N N . ARG A 1 93 ? 3.763 -5.787 -24.468 1.00 82.56 93 ARG A N 1
ATOM 770 C CA . ARG A 1 93 ? 2.591 -5.848 -25.336 1.00 82.56 93 ARG A CA 1
ATOM 771 C C . ARG A 1 93 ? 2.799 -6.869 -26.456 1.00 82.56 93 ARG A C 1
ATOM 773 O O . ARG A 1 93 ? 3.824 -6.830 -27.131 1.00 82.56 93 ARG A O 1
ATOM 780 N N . PHE A 1 94 ? 1.772 -7.668 -26.733 1.00 74.25 94 PHE A N 1
ATOM 781 C CA . PHE A 1 94 ? 1.786 -8.656 -27.813 1.00 74.25 94 PHE A CA 1
ATOM 782 C C . PHE A 1 94 ? 0.970 -8.241 -29.042 1.00 74.25 94 PHE A C 1
ATOM 784 O O . PHE A 1 94 ? 1.377 -8.537 -30.160 1.00 74.25 94 PHE A O 1
ATOM 791 N N . ASN A 1 95 ? -0.170 -7.561 -28.872 1.00 73.38 95 ASN A N 1
ATOM 792 C CA . ASN A 1 95 ? -1.109 -7.310 -29.976 1.00 73.38 95 ASN A CA 1
ATOM 793 C C . ASN A 1 95 ? -1.785 -5.923 -29.919 1.00 73.38 95 ASN A C 1
ATOM 795 O O . ASN A 1 95 ? -1.483 -5.083 -29.068 1.00 73.38 95 ASN A O 1
ATOM 799 N N . SER A 1 96 ? -2.689 -5.655 -30.866 1.00 72.12 96 SER A N 1
ATOM 800 C CA . SER A 1 96 ? -3.473 -4.414 -30.930 1.00 72.12 96 SER A CA 1
ATOM 801 C C . SER A 1 96 ? -4.484 -4.275 -29.784 1.00 72.12 96 SER A C 1
ATOM 803 O O . SER A 1 96 ? -4.643 -3.166 -29.280 1.00 72.12 96 SER A O 1
ATOM 805 N N . LYS A 1 97 ? -5.094 -5.368 -29.307 1.00 79.12 97 LYS A N 1
ATOM 806 C CA . LYS A 1 97 ? -6.056 -5.354 -28.183 1.00 79.12 97 LYS A CA 1
ATOM 807 C C . LYS A 1 97 ? -5.418 -4.871 -26.879 1.00 79.12 97 LYS A C 1
ATOM 809 O O . LYS A 1 97 ? -6.004 -4.084 -26.142 1.00 79.12 97 LYS A O 1
ATOM 814 N N . ASP A 1 98 ? -4.175 -5.270 -26.622 1.00 81.94 98 ASP A N 1
ATOM 815 C CA . ASP A 1 98 ? -3.384 -4.741 -25.506 1.00 81.94 98 ASP A CA 1
ATOM 816 C C . ASP A 1 98 ? -3.255 -3.203 -25.586 1.00 81.94 98 ASP A C 1
ATOM 818 O O . ASP A 1 98 ? -3.252 -2.518 -24.565 1.00 81.94 98 ASP A O 1
ATOM 822 N N . TRP A 1 99 ? -3.172 -2.629 -26.795 1.00 76.81 99 TRP A N 1
ATOM 823 C CA . TRP A 1 99 ? -3.113 -1.174 -26.983 1.00 76.81 99 TRP A CA 1
ATOM 824 C C . TRP A 1 99 ? -4.422 -0.475 -26.635 1.00 76.81 99 TRP A C 1
ATOM 826 O O . TRP A 1 99 ? -4.403 0.626 -26.088 1.00 76.81 99 TRP A O 1
ATOM 836 N N . GLU A 1 100 ? -5.551 -1.095 -26.968 1.00 79.38 100 GLU A N 1
ATOM 837 C CA . GLU A 1 100 ? -6.882 -0.582 -26.640 1.00 79.38 100 GLU A CA 1
ATOM 838 C C . GLU A 1 100 ? -7.056 -0.515 -25.123 1.00 79.38 100 GLU A C 1
ATOM 840 O O . GLU A 1 100 ? -7.367 0.551 -24.594 1.00 79.38 100 GLU A O 1
ATOM 845 N N . LYS A 1 101 ? -6.683 -1.582 -24.408 1.00 81.88 101 LYS A N 1
ATOM 846 C CA . LYS A 1 101 ? -6.683 -1.602 -22.937 1.00 81.88 101 LYS A CA 1
ATOM 847 C C . LYS A 1 101 ? -5.740 -0.562 -22.321 1.00 81.88 101 LYS A C 1
ATOM 849 O O . LYS A 1 101 ? -6.090 0.103 -21.348 1.00 81.88 101 LYS A O 1
ATOM 854 N N . VAL A 1 102 ? -4.552 -0.349 -22.894 1.00 80.31 102 VAL A N 1
ATOM 855 C CA . VAL A 1 102 ? -3.656 0.740 -22.453 1.00 80.31 102 VAL A CA 1
ATOM 856 C C . VAL A 1 102 ? -4.316 2.110 -22.634 1.00 80.31 102 VAL A C 1
ATOM 858 O O . VAL A 1 102 ? -4.224 2.952 -21.740 1.00 80.31 102 VAL A O 1
ATOM 861 N N . LYS A 1 103 ? -5.007 2.344 -23.759 1.00 78.31 103 LYS A N 1
ATOM 862 C CA . LYS A 1 103 ? -5.756 3.589 -24.002 1.00 78.31 103 LYS A CA 1
ATOM 863 C C . LYS A 1 103 ? -6.920 3.766 -23.029 1.00 78.31 103 LYS A C 1
ATOM 865 O O . LYS A 1 103 ? -7.173 4.892 -22.607 1.00 78.31 103 LYS A O 1
ATOM 870 N N . GLU A 1 104 ? -7.605 2.692 -22.649 1.00 80.88 104 GLU A N 1
ATOM 871 C CA . GLU A 1 104 ? -8.623 2.739 -21.596 1.00 80.88 104 GLU A CA 1
ATOM 872 C C . GLU A 1 104 ? -8.005 3.162 -20.265 1.00 80.88 104 GLU A C 1
ATOM 874 O O . GLU A 1 104 ? -8.523 4.062 -19.606 1.00 80.88 104 GLU A O 1
ATOM 879 N N . LEU A 1 105 ? -6.853 2.593 -19.899 1.00 81.44 105 LEU A N 1
ATOM 880 C CA . LEU A 1 105 ? -6.140 2.963 -18.679 1.00 81.44 105 LEU A CA 1
ATOM 881 C C . LEU A 1 105 ? -5.558 4.386 -18.728 1.00 81.44 105 LEU A C 1
ATOM 883 O O . LEU A 1 105 ? -5.424 5.013 -17.679 1.00 81.44 105 LEU A O 1
ATOM 887 N N . GLU A 1 106 ? -5.249 4.950 -19.905 1.00 77.88 106 GLU A N 1
ATOM 888 C CA . GLU A 1 106 ? -4.758 6.335 -20.019 1.00 77.88 106 GLU A CA 1
ATOM 889 C C . GLU A 1 106 ? -5.702 7.360 -19.378 1.00 77.88 106 GLU A C 1
ATOM 891 O O . GLU A 1 106 ? -5.221 8.396 -18.906 1.00 77.88 106 GLU A O 1
ATOM 896 N N . ARG A 1 107 ? -7.015 7.078 -19.322 1.00 71.06 107 ARG A N 1
ATOM 897 C CA . ARG A 1 107 ? -8.010 7.955 -18.675 1.00 71.06 107 ARG A CA 1
ATOM 898 C C . ARG A 1 107 ? -7.692 8.222 -17.202 1.00 71.06 107 ARG A C 1
ATOM 900 O O . ARG A 1 107 ? -8.060 9.264 -16.674 1.00 71.06 107 ARG A O 1
ATOM 907 N N . PHE A 1 108 ? -6.962 7.312 -16.562 1.00 64.69 108 PHE A N 1
ATOM 908 C CA . PHE A 1 108 ? -6.554 7.422 -15.166 1.00 64.69 108 PHE A CA 1
ATOM 909 C C . PHE A 1 108 ? -5.306 8.298 -14.969 1.00 64.69 108 PHE A C 1
ATOM 911 O O . PHE A 1 108 ? -4.981 8.693 -13.854 1.00 64.69 108 PHE A O 1
ATOM 918 N N . HIS A 1 109 ? -4.597 8.696 -16.030 1.00 66.25 109 HIS A N 1
ATOM 919 C CA . HIS A 1 109 ? -3.450 9.587 -15.868 1.00 66.25 109 HIS A CA 1
ATOM 920 C C . HIS A 1 109 ? -3.820 11.072 -15.913 1.00 66.25 109 HIS A C 1
ATOM 922 O O . HIS A 1 109 ? -4.411 11.570 -16.867 1.00 66.25 109 HIS A O 1
ATOM 928 N N . TYR A 1 110 ? -3.266 11.841 -14.973 1.00 54.84 110 TYR A N 1
ATOM 929 C CA . TYR A 1 110 ? -3.494 13.282 -14.788 1.00 54.84 110 TYR A CA 1
ATOM 930 C C . TYR A 1 110 ? -3.140 14.227 -15.961 1.00 54.84 110 TYR A C 1
ATOM 932 O O . TYR A 1 110 ? -3.339 15.428 -15.850 1.00 54.84 110 TYR A O 1
ATOM 940 N N . ARG A 1 111 ? -2.584 13.726 -17.072 1.00 51.09 111 ARG A N 1
ATOM 941 C CA . ARG A 1 111 ? -2.173 14.543 -18.240 1.00 51.09 111 ARG A CA 1
ATOM 942 C C . ARG A 1 111 ? -2.992 14.231 -19.500 1.00 51.09 111 ARG A C 1
ATOM 944 O O . ARG A 1 111 ? -2.629 14.695 -20.573 1.00 51.09 111 ARG A O 1
ATOM 951 N N . GLY A 1 112 ? -4.056 13.432 -19.386 1.00 51.53 112 GLY A N 1
ATOM 952 C CA . GLY A 1 112 ? -4.885 13.024 -20.525 1.00 51.53 112 GLY A CA 1
ATOM 953 C C . GLY A 1 112 ? -4.166 12.129 -21.550 1.00 51.53 112 GLY A C 1
ATOM 954 O O . GLY A 1 112 ? -3.067 11.615 -21.289 1.00 51.53 112 GLY A O 1
ATOM 955 N N . LYS A 1 113 ? -4.820 11.935 -22.710 1.00 48.59 113 LYS A N 1
ATOM 956 C CA . LYS A 1 113 ? -4.352 11.136 -23.862 1.00 48.59 113 LYS A CA 1
ATOM 957 C C . LYS A 1 113 ? -3.030 11.710 -24.380 1.00 48.59 113 LYS A C 1
ATOM 959 O O . LYS A 1 113 ? -2.994 12.826 -24.896 1.00 48.59 113 LYS A O 1
ATOM 964 N N . GLY A 1 114 ? -1.932 10.978 -24.194 1.00 46.91 114 GLY A N 1
ATOM 965 C CA . GLY A 1 114 ? -0.578 11.524 -24.368 1.00 46.91 114 GLY A CA 1
ATOM 966 C C . GLY A 1 114 ? 0.417 10.576 -25.028 1.00 46.91 114 GLY A C 1
ATOM 967 O O . GLY A 1 114 ? 1.468 11.032 -25.479 1.00 46.91 114 GLY A O 1
ATOM 968 N N . LEU A 1 115 ? 0.088 9.285 -25.155 1.00 48.88 115 LEU A N 1
ATOM 969 C CA . LEU A 1 115 ? 0.938 8.316 -25.852 1.00 48.88 115 LEU A CA 1
ATOM 970 C C . LEU A 1 115 ? 1.217 8.706 -27.317 1.00 48.88 115 LEU A C 1
ATOM 972 O O . LEU A 1 115 ? 2.301 8.410 -27.820 1.00 48.88 115 LEU A O 1
ATOM 976 N N . ASN A 1 116 ? 0.301 9.444 -27.959 1.00 41.62 116 ASN A N 1
ATOM 977 C CA . ASN A 1 116 ? 0.393 9.846 -29.368 1.00 41.62 116 ASN A CA 1
ATOM 978 C C . ASN A 1 116 ? 1.294 11.073 -29.642 1.00 41.62 116 ASN A C 1
ATOM 980 O O . ASN A 1 116 ? 1.587 11.335 -30.801 1.00 41.62 116 ASN A O 1
ATOM 984 N N . LYS A 1 117 ? 1.729 11.837 -28.623 1.00 40.72 117 LYS A N 1
ATOM 985 C CA . LYS A 1 117 ? 2.474 13.112 -28.806 1.00 40.72 117 LYS A CA 1
ATOM 986 C C . LYS A 1 117 ? 3.973 13.046 -28.492 1.00 40.72 117 LYS A C 1
ATOM 988 O O . LYS A 1 117 ? 4.674 14.046 -28.601 1.00 40.72 117 LYS A O 1
ATOM 993 N N . LEU A 1 118 ? 4.473 11.900 -28.051 1.00 43.12 118 LEU A N 1
ATOM 994 C CA . LEU A 1 118 ? 5.895 11.726 -27.759 1.00 43.12 118 LEU A CA 1
ATOM 995 C C . LEU A 1 118 ? 6.633 11.344 -29.065 1.00 43.12 118 LEU A C 1
ATOM 997 O O . LEU A 1 118 ? 6.037 10.722 -29.947 1.00 43.12 118 LEU A O 1
ATOM 1001 N N . VAL A 1 119 ? 7.930 11.653 -29.182 1.00 43.56 119 VAL A N 1
ATOM 1002 C CA . VAL A 1 119 ? 8.820 11.309 -30.321 1.00 43.56 119 VAL A CA 1
ATOM 1003 C C . VAL A 1 119 ? 9.934 10.357 -29.825 1.00 43.56 119 VAL A C 1
ATOM 1005 O O . VAL A 1 119 ? 10.319 10.449 -28.662 1.00 43.56 119 VAL A O 1
ATOM 1008 N N . GLY A 1 120 ? 10.409 9.399 -30.639 1.00 58.38 120 GLY A N 1
ATOM 1009 C CA . GLY A 1 120 ? 11.522 8.468 -30.307 1.00 58.38 120 GLY A CA 1
ATOM 1010 C C . GLY A 1 120 ? 11.129 7.041 -29.852 1.00 58.38 120 GLY A C 1
ATOM 1011 O O . GLY A 1 120 ? 9.936 6.768 -29.689 1.00 58.38 120 GLY A O 1
ATOM 1012 N N . ARG A 1 121 ? 12.128 6.143 -29.651 1.00 71.31 121 ARG A N 1
ATOM 1013 C CA . ARG A 1 121 ? 11.966 4.718 -29.233 1.00 71.31 121 ARG A CA 1
ATOM 1014 C C . ARG A 1 121 ? 11.164 4.617 -27.931 1.00 71.31 121 ARG A C 1
ATOM 1016 O O . ARG A 1 121 ? 11.423 5.370 -26.988 1.00 71.31 121 ARG A O 1
ATOM 1023 N N . ARG A 1 122 ? 10.210 3.677 -27.877 1.00 78.12 122 ARG A N 1
ATOM 1024 C CA . ARG A 1 122 ? 9.393 3.376 -26.690 1.00 78.12 122 ARG A CA 1
ATOM 1025 C C . ARG A 1 122 ? 9.120 1.891 -26.536 1.00 78.12 122 ARG A C 1
ATOM 1027 O O . ARG A 1 122 ? 8.929 1.200 -27.529 1.00 78.12 122 ARG A O 1
ATOM 1034 N N . THR A 1 123 ? 8.977 1.482 -25.284 1.00 84.75 123 THR A N 1
ATOM 1035 C CA . THR A 1 123 ? 8.381 0.210 -24.877 1.00 84.75 123 THR A CA 1
ATOM 1036 C C . THR A 1 123 ? 7.263 0.490 -23.880 1.00 84.75 123 THR A C 1
ATOM 1038 O O . THR A 1 123 ? 7.355 1.419 -23.074 1.00 84.75 123 THR A O 1
ATOM 1041 N N . VAL A 1 124 ? 6.212 -0.328 -23.927 1.00 87.62 124 VAL A N 1
ATOM 1042 C CA . VAL A 1 124 ? 5.171 -0.368 -22.898 1.00 87.62 124 VAL A CA 1
ATOM 1043 C C . VAL A 1 124 ? 5.177 -1.748 -22.257 1.00 87.62 124 VAL A C 1
ATOM 1045 O O . VAL A 1 124 ? 5.077 -2.749 -22.967 1.00 87.62 124 VAL A O 1
ATOM 1048 N N . LEU A 1 125 ? 5.284 -1.772 -20.931 1.00 92.81 125 LEU A N 1
ATOM 1049 C CA . LEU A 1 125 ? 5.053 -2.961 -20.118 1.00 92.81 125 LEU A CA 1
ATOM 1050 C C . LEU A 1 125 ? 3.653 -2.897 -19.517 1.00 92.81 125 LEU A C 1
ATOM 1052 O O . LEU A 1 125 ? 3.201 -1.835 -19.086 1.00 92.81 125 LEU A O 1
ATOM 1056 N N . LEU A 1 126 ? 2.977 -4.035 -19.495 1.00 94.88 126 LEU A N 1
ATOM 1057 C CA . LEU A 1 126 ? 1.638 -4.226 -18.953 1.00 94.88 126 LEU A CA 1
ATOM 1058 C C . LEU A 1 126 ? 1.752 -4.999 -17.643 1.00 94.88 126 LEU A C 1
ATOM 1060 O O . LEU A 1 126 ? 2.576 -5.901 -17.545 1.00 94.88 126 LEU A O 1
ATOM 1064 N N . ALA A 1 127 ? 0.926 -4.646 -16.661 1.00 96.38 127 ALA A N 1
ATOM 1065 C CA . ALA A 1 127 ? 0.654 -5.475 -15.494 1.00 96.38 127 ALA A CA 1
ATOM 1066 C C . ALA A 1 127 ? -0.712 -6.124 -15.702 1.00 96.38 127 ALA A C 1
ATOM 1068 O O . ALA A 1 127 ? -1.738 -5.438 -15.669 1.00 96.38 127 ALA A O 1
ATOM 1069 N N . GLU A 1 128 ? -0.712 -7.424 -15.960 1.00 95.00 128 GLU A N 1
ATOM 1070 C CA . GLU A 1 128 ? -1.915 -8.232 -16.119 1.00 95.00 128 GLU A CA 1
ATOM 1071 C C . GLU A 1 128 ? -2.123 -9.086 -14.877 1.00 95.00 128 GLU A C 1
ATOM 1073 O O . GLU A 1 128 ? -1.226 -9.816 -14.476 1.00 95.00 128 GLU A O 1
ATOM 1078 N N . MET A 1 129 ? -3.289 -8.970 -14.258 1.00 93.88 129 MET A N 1
ATOM 1079 C CA . MET A 1 129 ? -3.649 -9.689 -13.047 1.00 93.88 129 MET A CA 1
ATOM 1080 C C . MET A 1 129 ? -4.712 -10.732 -13.365 1.00 93.88 129 MET A C 1
ATOM 1082 O O . MET A 1 129 ? -5.707 -10.438 -14.037 1.00 93.88 129 MET A O 1
ATOM 1086 N N . GLU A 1 130 ? -4.497 -11.949 -12.878 1.00 88.62 130 GLU A N 1
ATOM 1087 C CA . GLU A 1 130 ? -5.442 -13.052 -13.039 1.00 88.62 130 GLU A CA 1
ATOM 1088 C C . GLU A 1 130 ? -6.827 -12.660 -12.492 1.00 88.62 130 GLU A C 1
ATOM 1090 O O . GLU A 1 130 ? -6.928 -12.036 -11.440 1.00 88.62 130 GLU A O 1
ATOM 1095 N N . GLY A 1 131 ? -7.895 -12.933 -13.247 1.00 87.25 131 GLY A N 1
ATOM 1096 C CA . GLY A 1 131 ? -9.270 -12.548 -12.891 1.00 87.25 131 GLY A CA 1
ATOM 1097 C C . GLY A 1 131 ? -9.668 -11.091 -13.184 1.00 87.25 131 GLY A C 1
ATOM 1098 O O . GLY A 1 131 ? -10.858 -10.808 -13.285 1.00 87.25 131 GLY A O 1
ATOM 1099 N N . HIS A 1 132 ? -8.714 -10.176 -13.405 1.00 88.94 132 HIS A N 1
ATOM 1100 C CA . HIS A 1 132 ? -9.002 -8.743 -13.620 1.00 88.94 132 HIS A CA 1
ATOM 1101 C C . HIS A 1 132 ? -8.457 -8.178 -14.942 1.00 88.94 132 HIS A C 1
ATOM 1103 O O . HIS A 1 132 ? -8.807 -7.066 -15.342 1.00 88.94 132 HIS A O 1
ATOM 1109 N N . GLY A 1 133 ? -7.601 -8.922 -15.645 1.00 91.44 133 GLY A N 1
ATOM 1110 C CA . GLY A 1 133 ? -6.983 -8.476 -16.891 1.00 91.44 133 GLY A CA 1
ATOM 1111 C C . GLY A 1 133 ? -5.914 -7.407 -16.658 1.00 91.44 133 GLY A C 1
ATOM 1112 O O . GLY A 1 133 ? -5.155 -7.465 -15.696 1.00 91.44 133 GLY A O 1
ATOM 1113 N N . ILE A 1 134 ? -5.799 -6.427 -17.559 1.00 93.56 134 ILE A N 1
ATOM 1114 C CA . ILE A 1 134 ? -4.728 -5.422 -17.486 1.00 93.56 134 ILE A CA 1
ATOM 1115 C C . ILE A 1 134 ? -5.094 -4.356 -16.453 1.00 93.56 134 ILE A C 1
ATOM 1117 O O . ILE A 1 134 ? -5.967 -3.523 -16.682 1.00 93.56 134 ILE A O 1
ATOM 1121 N N . VAL A 1 135 ? -4.374 -4.359 -15.335 1.00 93.38 135 VAL A N 1
ATOM 1122 C CA . VAL A 1 135 ? -4.607 -3.476 -14.184 1.00 93.38 135 VAL A CA 1
ATOM 1123 C C . VAL A 1 135 ? -3.624 -2.307 -14.115 1.00 93.38 135 VAL A C 1
ATOM 1125 O O . VAL A 1 135 ? -3.767 -1.409 -13.282 1.00 93.38 135 VAL A O 1
ATOM 1128 N N . GLY A 1 136 ? -2.623 -2.276 -14.993 1.00 94.19 136 GLY A N 1
ATOM 1129 C CA . GLY A 1 136 ? -1.682 -1.169 -15.080 1.00 94.19 136 GLY A CA 1
ATOM 1130 C C . GLY A 1 136 ? -0.753 -1.247 -16.283 1.00 94.19 136 GLY A C 1
ATOM 1131 O O . GLY A 1 136 ? -0.640 -2.278 -16.943 1.00 94.19 136 GLY A O 1
ATOM 1132 N N . PHE A 1 137 ? -0.061 -0.145 -16.560 1.00 94.38 137 PHE A N 1
ATOM 1133 C CA . PHE A 1 137 ? 1.002 -0.097 -17.555 1.00 94.38 137 PHE A CA 1
ATOM 1134 C C . PHE A 1 137 ? 2.103 0.893 -17.171 1.00 94.38 137 PHE A C 1
ATOM 1136 O O . PHE A 1 137 ? 1.887 1.879 -16.458 1.00 94.38 137 PHE A O 1
ATOM 1143 N N . GLY A 1 138 ? 3.294 0.636 -17.690 1.00 93.12 138 GLY A N 1
ATOM 1144 C CA . GLY A 1 138 ? 4.476 1.464 -17.549 1.00 93.12 138 GLY A CA 1
ATOM 1145 C C . GLY A 1 138 ? 5.093 1.749 -18.911 1.00 93.12 138 GLY A C 1
ATOM 1146 O O . GLY A 1 138 ? 5.085 0.893 -19.792 1.00 93.12 138 GLY A O 1
ATOM 1147 N N . VAL A 1 139 ? 5.617 2.956 -19.103 1.00 90.44 139 VAL A N 1
ATOM 1148 C CA . VAL A 1 139 ? 6.274 3.348 -20.356 1.00 90.44 139 VAL A CA 1
ATOM 1149 C C . VAL A 1 139 ? 7.758 3.544 -20.100 1.00 90.44 139 VAL A C 1
ATOM 1151 O O . VAL A 1 139 ? 8.128 4.225 -19.146 1.00 90.44 139 VAL A O 1
ATOM 1154 N N . LEU A 1 140 ? 8.588 3.006 -20.990 1.00 90.88 140 LEU A N 1
ATOM 1155 C CA . LEU A 1 140 ? 10.008 3.319 -21.095 1.00 90.88 140 LEU A CA 1
ATOM 1156 C C . LEU A 1 140 ? 10.251 4.042 -22.423 1.00 90.88 140 LEU A C 1
ATOM 1158 O O . LEU A 1 140 ? 9.756 3.613 -23.467 1.00 90.88 140 LEU A O 1
ATOM 1162 N N . SER A 1 141 ? 10.978 5.155 -22.399 1.00 88.50 141 SER A N 1
ATOM 1163 C CA . SER A 1 141 ? 11.301 5.942 -23.591 1.00 88.50 141 SER A CA 1
ATOM 1164 C C . SER A 1 141 ? 12.737 6.449 -23.569 1.00 88.50 141 SER A C 1
ATOM 1166 O O . SER A 1 141 ? 13.399 6.435 -22.533 1.00 88.50 141 SER A O 1
ATOM 1168 N N . ALA A 1 142 ? 13.196 6.981 -24.702 1.00 84.69 142 ALA A N 1
ATOM 1169 C CA . ALA A 1 142 ? 14.376 7.841 -24.716 1.00 84.69 142 ALA A CA 1
ATOM 1170 C C . ALA A 1 142 ? 14.188 9.051 -23.775 1.00 84.69 142 ALA A C 1
ATOM 1172 O O . ALA A 1 142 ? 13.055 9.502 -23.537 1.00 84.69 142 ALA A O 1
ATOM 1173 N N . THR A 1 143 ? 15.295 9.561 -23.229 1.00 86.50 143 THR A N 1
ATOM 1174 C CA . THR A 1 143 ? 15.293 10.756 -22.372 1.00 86.50 143 THR A CA 1
ATOM 1175 C C . THR A 1 143 ? 14.969 12.045 -23.146 1.00 86.50 143 THR A C 1
ATOM 1177 O O . THR A 1 143 ? 14.968 12.087 -24.376 1.00 86.50 143 THR A O 1
ATOM 1180 N N . VAL A 1 144 ? 14.683 13.119 -22.407 1.00 79.00 144 VAL A N 1
ATOM 1181 C CA . VAL A 1 144 ? 14.612 14.481 -22.946 1.00 79.00 144 VAL A CA 1
ATOM 1182 C C . VAL A 1 144 ? 16.008 15.063 -23.135 1.00 79.00 144 VAL A C 1
ATOM 1184 O O . VAL A 1 144 ? 16.932 14.820 -22.358 1.00 79.00 144 VAL A O 1
ATOM 1187 N N . ALA A 1 145 ? 16.153 15.901 -24.159 1.00 75.38 145 ALA A N 1
ATOM 1188 C CA . ALA A 1 145 ? 17.452 16.450 -24.523 1.00 75.38 145 ALA A CA 1
ATOM 1189 C C . ALA A 1 145 ? 18.052 17.351 -23.423 1.00 75.38 145 ALA A C 1
ATOM 1191 O O . ALA A 1 145 ? 19.266 17.338 -23.216 1.00 75.38 145 ALA A O 1
ATOM 1192 N N . VAL A 1 146 ? 17.202 18.072 -22.680 1.00 74.69 146 VAL A N 1
ATOM 1193 C CA . VAL A 1 146 ? 17.602 19.049 -21.659 1.00 74.69 146 VAL A CA 1
ATOM 1194 C C . VAL A 1 146 ? 17.048 18.659 -20.289 1.00 74.69 146 VAL A C 1
ATOM 1196 O O . VAL A 1 146 ? 15.834 18.619 -20.095 1.00 74.69 146 VAL A O 1
ATOM 1199 N N . ALA A 1 147 ? 17.946 18.422 -19.331 1.00 80.19 147 ALA A N 1
ATOM 1200 C CA . ALA A 1 147 ? 17.624 18.264 -17.915 1.00 80.19 147 ALA A CA 1
ATOM 1201 C C . ALA A 1 147 ? 18.798 18.778 -17.065 1.00 80.19 147 ALA A C 1
ATOM 1203 O O . ALA A 1 147 ? 19.838 18.133 -16.983 1.00 80.19 147 ALA A O 1
ATOM 1204 N N . LYS A 1 148 ? 18.641 19.945 -16.427 1.00 80.19 148 LYS A N 1
ATOM 1205 C CA . LYS A 1 148 ? 19.717 20.589 -15.649 1.00 80.19 148 LYS A CA 1
ATOM 1206 C C . LYS A 1 148 ? 20.310 19.701 -14.533 1.00 80.19 148 LYS A C 1
ATOM 1208 O O . LYS A 1 148 ? 21.524 19.523 -14.554 1.00 80.19 148 LYS A O 1
ATOM 1213 N N . PRO A 1 149 ? 19.516 19.046 -13.657 1.00 84.69 149 PRO A N 1
ATOM 1214 C CA . PRO A 1 149 ? 20.076 18.172 -12.614 1.00 84.69 149 PRO A CA 1
ATOM 1215 C C . PRO A 1 149 ? 20.918 17.022 -13.173 1.00 84.69 149 PRO A C 1
ATOM 1217 O O . PRO A 1 149 ? 21.861 16.552 -12.546 1.00 84.69 149 PRO A O 1
ATOM 1220 N N . ARG A 1 150 ? 20.596 16.571 -14.388 1.00 88.50 150 ARG A N 1
ATOM 1221 C CA . ARG A 1 150 ? 21.358 15.537 -15.078 1.00 88.50 150 ARG A CA 1
ATOM 1222 C C . ARG A 1 150 ? 22.726 16.031 -15.535 1.00 88.50 150 ARG A C 1
ATOM 1224 O O . ARG A 1 150 ? 23.700 15.289 -15.454 1.00 88.50 150 ARG A O 1
ATOM 1231 N N . PHE A 1 151 ? 22.781 17.253 -16.056 1.00 86.44 151 PHE A N 1
ATOM 1232 C CA . PHE A 1 151 ? 24.024 17.895 -16.469 1.00 86.44 151 PHE A CA 1
ATOM 1233 C C . PHE A 1 151 ? 24.977 18.054 -15.288 1.00 86.44 151 PHE A C 1
ATOM 1235 O O . PHE A 1 151 ? 26.137 17.668 -15.393 1.00 86.44 151 PHE A O 1
ATOM 1242 N N . GLU A 1 152 ? 24.454 18.507 -14.152 1.00 85.31 152 GLU A N 1
ATOM 1243 C CA . GLU A 1 152 ? 25.201 18.638 -12.900 1.00 85.31 152 GLU A CA 1
ATOM 1244 C C . GLU A 1 152 ? 25.699 17.272 -12.403 1.00 85.31 152 GLU A C 1
ATOM 1246 O O . GLU A 1 152 ? 26.896 17.093 -12.185 1.00 85.31 152 GLU A O 1
ATOM 1251 N N . LEU A 1 153 ? 24.814 16.270 -12.328 1.00 86.44 153 LEU A N 1
ATOM 1252 C CA . LEU A 1 153 ? 25.160 14.916 -11.881 1.00 86.44 153 LEU A CA 1
ATOM 1253 C C . LEU A 1 153 ? 26.282 14.278 -12.718 1.00 86.44 153 LEU A C 1
ATOM 1255 O O . LEU A 1 153 ? 27.207 13.655 -12.184 1.00 86.44 153 LEU A O 1
ATOM 1259 N N . LEU A 1 154 ? 26.194 14.413 -14.042 1.00 87.38 154 LEU A N 1
ATOM 1260 C CA . LEU A 1 154 ? 27.129 13.794 -14.982 1.00 87.38 154 LEU A CA 1
ATOM 1261 C C . LEU A 1 154 ? 28.319 14.696 -15.340 1.00 87.38 154 LEU A C 1
ATOM 1263 O O . LEU A 1 154 ? 29.159 14.270 -16.126 1.00 87.38 154 LEU A O 1
ATOM 1267 N N . GLY A 1 155 ? 28.412 15.911 -14.786 1.00 85.81 155 GLY A N 1
ATOM 1268 C CA . GLY A 1 155 ? 29.475 16.866 -15.123 1.00 85.81 155 GLY A CA 1
ATOM 1269 C C . GLY A 1 155 ? 29.517 17.201 -16.618 1.00 85.81 155 GLY A C 1
ATOM 1270 O O . GLY A 1 155 ? 30.584 17.265 -17.219 1.00 85.81 155 GLY A O 1
ATOM 1271 N N . THR A 1 156 ? 28.351 17.338 -17.250 1.00 84.69 156 THR A N 1
ATOM 1272 C CA . THR A 1 156 ? 28.218 17.551 -18.697 1.00 84.69 156 THR A CA 1
ATOM 1273 C C . THR A 1 156 ? 27.330 18.754 -18.999 1.00 84.69 156 THR A C 1
ATOM 1275 O O . THR A 1 156 ? 26.820 19.413 -18.102 1.00 84.69 156 THR A O 1
ATOM 1278 N N . ASN A 1 157 ? 27.128 19.057 -20.276 1.00 79.44 157 ASN A N 1
ATOM 1279 C CA . ASN A 1 157 ? 26.171 20.057 -20.731 1.00 79.44 157 ASN A CA 1
ATOM 1280 C C . ASN A 1 157 ? 25.443 19.544 -21.975 1.00 79.44 157 ASN A C 1
ATOM 1282 O O . ASN A 1 157 ? 25.741 18.467 -22.500 1.00 79.44 157 ASN A O 1
ATOM 1286 N N . PHE A 1 158 ? 24.476 20.324 -22.440 1.00 76.88 158 PHE A N 1
ATOM 1287 C CA . PHE A 1 158 ? 23.675 19.981 -23.603 1.00 76.88 158 PHE A CA 1
ATOM 1288 C C . PHE A 1 158 ? 24.525 19.648 -24.844 1.00 76.88 158 PHE A C 1
ATOM 1290 O O . PHE A 1 158 ? 24.376 18.575 -25.431 1.00 76.88 158 PHE A O 1
ATOM 1297 N N . THR A 1 159 ? 25.456 20.533 -25.205 1.00 74.94 159 THR A N 1
ATOM 1298 C CA . THR A 1 159 ? 26.328 20.381 -26.377 1.00 74.94 159 THR A CA 1
ATOM 1299 C C . THR A 1 159 ? 27.189 19.126 -26.273 1.00 74.94 159 THR A C 1
ATOM 1301 O O . THR A 1 159 ? 27.234 18.321 -27.205 1.00 74.94 159 THR A O 1
ATOM 1304 N N . ASN A 1 160 ? 27.832 18.921 -25.124 1.00 77.88 160 ASN A N 1
ATOM 1305 C CA . ASN A 1 160 ? 28.713 17.784 -24.889 1.00 77.88 160 ASN A CA 1
ATOM 1306 C C . ASN A 1 160 ? 27.946 16.464 -24.935 1.00 77.88 160 ASN A C 1
ATOM 1308 O O . ASN A 1 160 ? 28.398 15.537 -25.595 1.00 77.88 160 ASN A O 1
ATOM 1312 N N . GLN A 1 161 ? 26.757 16.387 -24.336 1.00 85.38 161 GLN A N 1
ATOM 1313 C CA . GLN A 1 161 ? 25.906 15.199 -24.426 1.00 85.38 161 GLN A CA 1
ATOM 1314 C C . GLN A 1 161 ? 25.555 14.832 -25.872 1.00 85.38 161 GLN A C 1
ATOM 1316 O O . GLN A 1 161 ? 25.531 13.650 -26.219 1.00 85.38 161 GLN A O 1
ATOM 1321 N N . MET A 1 162 ? 25.212 15.822 -26.701 1.00 82.94 162 MET A N 1
ATOM 1322 C CA . MET A 1 162 ? 24.829 15.569 -28.092 1.00 82.94 162 MET A CA 1
ATOM 1323 C C . MET A 1 162 ? 26.026 15.116 -28.930 1.00 82.94 162 MET A C 1
ATOM 1325 O O . MET A 1 162 ? 25.876 14.208 -29.752 1.00 82.94 162 MET A O 1
ATOM 1329 N N . LYS A 1 163 ? 27.208 15.697 -28.683 1.00 83.50 163 LYS A N 1
ATOM 1330 C CA . LYS A 1 163 ? 28.472 15.285 -29.311 1.00 83.50 163 LYS A CA 1
ATOM 1331 C C . LYS A 1 163 ? 28.865 13.860 -28.913 1.00 83.50 163 LYS A C 1
ATOM 1333 O O . LYS A 1 163 ? 29.138 13.050 -29.789 1.00 83.50 163 LYS A O 1
ATOM 1338 N N . THR A 1 164 ? 28.817 13.525 -27.623 1.00 85.44 164 THR A N 1
ATOM 1339 C CA . THR A 1 164 ? 29.215 12.202 -27.099 1.00 85.44 164 THR A CA 1
ATOM 1340 C C . THR A 1 164 ? 28.131 11.131 -27.214 1.00 85.44 164 THR A C 1
ATOM 1342 O O . THR A 1 164 ? 28.341 9.997 -26.793 1.00 85.44 164 THR A O 1
ATOM 1345 N N . LYS A 1 165 ? 26.944 11.480 -27.731 1.00 87.25 165 LYS A N 1
ATOM 1346 C CA . LYS A 1 165 ? 25.760 10.603 -27.799 1.00 87.25 165 LYS A CA 1
ATOM 1347 C C . LYS A 1 165 ? 25.320 10.037 -26.444 1.00 87.25 165 LYS A C 1
ATOM 1349 O O . LYS A 1 165 ? 24.540 9.087 -26.397 1.00 87.25 165 LYS A O 1
ATOM 1354 N N . LEU A 1 166 ? 25.707 10.679 -25.339 1.00 86.94 166 LEU A N 1
ATOM 1355 C CA . LEU A 1 166 ? 25.321 10.299 -23.977 1.00 86.94 166 LEU A CA 1
ATOM 1356 C C . LEU A 1 166 ? 23.795 10.203 -23.801 1.00 86.94 166 LEU A C 1
ATOM 1358 O O . LEU A 1 166 ? 23.321 9.384 -23.023 1.00 86.94 166 LEU A O 1
ATOM 1362 N N . ILE A 1 167 ? 23.019 10.980 -24.567 1.00 87.62 167 ILE A N 1
ATOM 1363 C CA . ILE A 1 167 ? 21.548 10.914 -24.584 1.00 87.62 167 ILE A CA 1
ATOM 1364 C C . ILE A 1 167 ? 21.008 9.506 -24.895 1.00 87.62 167 ILE A C 1
ATOM 1366 O O . ILE A 1 167 ? 19.977 9.111 -24.358 1.00 87.62 167 ILE A O 1
ATOM 1370 N N . ASN A 1 168 ? 21.721 8.724 -25.712 1.00 89.31 168 ASN A N 1
ATOM 1371 C CA . ASN A 1 168 ? 21.326 7.363 -26.076 1.00 89.31 168 ASN A CA 1
ATOM 1372 C C . ASN A 1 168 ? 21.581 6.357 -24.940 1.00 89.31 168 ASN A C 1
ATOM 1374 O O . ASN A 1 168 ? 21.004 5.274 -24.947 1.00 89.31 168 ASN A O 1
ATOM 1378 N N . ARG A 1 169 ? 22.394 6.727 -23.940 1.00 91.69 169 ARG A N 1
ATOM 1379 C CA . ARG A 1 169 ? 22.698 5.918 -22.747 1.00 91.69 169 ARG A CA 1
ATOM 1380 C C . ARG A 1 169 ? 21.752 6.198 -21.579 1.00 91.69 169 ARG A C 1
ATOM 1382 O O . ARG A 1 169 ? 22.040 5.820 -20.447 1.00 91.69 169 ARG A O 1
ATOM 1389 N N . ILE A 1 170 ? 20.642 6.893 -21.812 1.00 91.88 170 ILE A N 1
ATOM 1390 C CA . ILE A 1 170 ? 19.722 7.297 -20.749 1.00 91.88 170 ILE A CA 1
ATOM 1391 C C . ILE A 1 170 ? 18.307 6.886 -21.137 1.00 91.88 170 ILE A C 1
ATOM 1393 O O . ILE A 1 170 ? 17.735 7.382 -22.111 1.00 91.88 170 ILE A O 1
ATOM 1397 N N . ALA A 1 171 ? 17.735 5.988 -20.340 1.00 93.19 171 ALA A N 1
ATOM 1398 C CA . ALA A 1 171 ? 16.332 5.623 -20.443 1.00 93.19 171 ALA A CA 1
ATOM 1399 C C . ALA A 1 171 ? 15.493 6.505 -19.514 1.00 93.19 171 ALA A C 1
ATOM 1401 O O . ALA A 1 171 ? 15.966 6.986 -18.488 1.00 93.19 171 ALA A O 1
ATOM 1402 N N . ARG A 1 172 ? 14.227 6.717 -19.858 1.00 92.81 172 ARG A N 1
ATOM 1403 C CA . ARG A 1 172 ? 13.299 7.519 -19.064 1.00 92.81 172 ARG A CA 1
ATOM 1404 C C . ARG A 1 172 ? 12.000 6.767 -18.842 1.00 92.81 172 ARG A C 1
ATOM 1406 O O . ARG A 1 172 ? 11.458 6.193 -19.783 1.00 92.81 172 ARG A O 1
ATOM 1413 N N . ILE A 1 173 ? 11.457 6.860 -17.630 1.00 93.44 173 ILE A N 1
ATOM 1414 C CA . ILE A 1 173 ? 10.082 6.448 -17.330 1.00 93.44 173 ILE A CA 1
ATOM 1415 C C . ILE A 1 173 ? 9.201 7.706 -17.321 1.00 93.44 173 ILE A C 1
ATOM 1417 O O . ILE A 1 173 ? 9.142 8.423 -16.318 1.00 93.44 173 ILE A O 1
ATOM 1421 N N . PRO A 1 174 ? 8.526 8.046 -18.436 1.00 85.31 174 PRO A N 1
ATOM 1422 C CA . PRO A 1 174 ? 7.668 9.225 -18.481 1.00 85.31 174 PRO A CA 1
ATOM 1423 C C . PRO A 1 174 ? 6.341 9.032 -17.739 1.00 85.31 174 PRO A C 1
ATOM 1425 O O . PRO A 1 174 ? 5.707 10.027 -17.378 1.00 85.31 174 PRO A O 1
ATOM 1428 N N . ARG A 1 175 ? 5.880 7.783 -17.574 1.00 85.75 175 ARG A N 1
ATOM 1429 C CA . ARG A 1 175 ? 4.537 7.474 -17.074 1.00 85.75 175 ARG A CA 1
ATOM 1430 C C . ARG A 1 175 ? 4.448 6.041 -16.534 1.00 85.75 175 ARG A C 1
ATOM 1432 O O . ARG A 1 175 ? 4.874 5.102 -17.201 1.00 85.75 175 ARG A O 1
ATOM 1439 N N . ILE A 1 176 ? 3.805 5.903 -15.375 1.00 90.44 176 ILE A N 1
ATOM 1440 C CA . ILE A 1 176 ? 3.259 4.653 -14.831 1.00 90.44 176 ILE A CA 1
ATOM 1441 C C . ILE A 1 176 ? 1.801 4.926 -14.465 1.00 90.44 176 ILE A C 1
ATOM 1443 O O . ILE A 1 176 ? 1.494 5.973 -13.890 1.00 90.44 176 ILE A O 1
ATOM 1447 N N . VAL A 1 177 ? 0.905 4.010 -14.818 1.00 88.19 177 VAL A N 1
ATOM 1448 C CA . VAL A 1 177 ? -0.524 4.093 -14.509 1.00 88.19 177 VAL A CA 1
ATOM 1449 C C . VAL A 1 177 ? -0.972 2.769 -13.924 1.00 88.19 177 VAL A C 1
ATOM 1451 O O . VAL A 1 177 ? -0.780 1.729 -14.541 1.00 88.19 177 VAL A O 1
ATOM 1454 N N . ILE A 1 178 ? -1.597 2.828 -12.753 1.00 90.56 178 ILE A N 1
ATOM 1455 C CA . ILE A 1 178 ? -2.243 1.690 -12.095 1.00 90.56 178 ILE A CA 1
ATOM 1456 C C . ILE A 1 178 ? -3.715 2.042 -11.912 1.00 90.56 178 ILE A C 1
ATOM 1458 O O . ILE A 1 178 ? -4.024 3.178 -11.517 1.00 90.56 178 ILE A O 1
ATOM 1462 N N . HIS A 1 179 ? -4.592 1.078 -12.187 1.00 88.81 179 HIS A N 1
ATOM 1463 C CA . HIS A 1 179 ? -6.027 1.197 -11.968 1.00 88.81 179 HIS A CA 1
ATOM 1464 C C . HIS A 1 179 ? -6.313 1.634 -10.516 1.00 88.81 179 HIS A C 1
ATOM 1466 O O . HIS A 1 179 ? -5.661 1.130 -9.594 1.00 88.81 179 HIS A O 1
ATOM 1472 N N . PRO A 1 180 ? -7.247 2.575 -10.275 1.00 83.81 180 PRO A N 1
ATOM 1473 C CA . PRO A 1 180 ? -7.442 3.151 -8.946 1.00 83.81 180 PRO A CA 1
ATOM 1474 C C . PRO A 1 180 ? -7.763 2.127 -7.854 1.00 83.81 180 PRO A C 1
ATOM 1476 O O . PRO A 1 180 ? -7.289 2.280 -6.730 1.00 83.81 180 PRO A O 1
ATOM 1479 N N . GLU A 1 181 ? -8.518 1.078 -8.173 1.00 85.19 181 GLU A N 1
ATOM 1480 C CA . GLU A 1 181 ? -8.915 0.038 -7.215 1.00 85.19 181 GLU A CA 1
ATOM 1481 C C . GLU A 1 181 ? -7.709 -0.690 -6.609 1.00 85.19 181 GLU A C 1
ATOM 1483 O O . GLU A 1 181 ? -7.626 -0.808 -5.392 1.00 85.19 181 GLU A O 1
ATOM 1488 N N . PHE A 1 182 ? -6.691 -1.021 -7.406 1.00 88.38 182 PHE A N 1
ATOM 1489 C CA . PHE A 1 182 ? -5.523 -1.793 -6.953 1.00 88.38 182 PHE A CA 1
ATOM 1490 C C . PHE A 1 182 ? -4.381 -0.933 -6.381 1.00 88.38 182 PHE A C 1
ATOM 1492 O O . PHE A 1 182 ? -3.278 -1.414 -6.091 1.00 88.38 182 PHE A O 1
ATOM 1499 N N . ARG A 1 183 ? -4.605 0.372 -6.187 1.00 85.50 183 ARG A N 1
ATOM 1500 C CA . ARG A 1 183 ? -3.638 1.221 -5.475 1.00 85.50 183 ARG A CA 1
ATOM 1501 C C . ARG A 1 183 ? -3.584 0.859 -4.002 1.00 85.50 183 ARG A C 1
ATOM 1503 O O . ARG A 1 183 ? -4.605 0.656 -3.369 1.00 85.50 183 ARG A O 1
ATOM 1510 N N . GLY A 1 184 ? -2.375 0.833 -3.447 1.00 80.75 184 GLY A N 1
ATOM 1511 C CA . GLY A 1 184 ? -2.116 0.339 -2.088 1.00 80.75 184 GLY A CA 1
ATOM 1512 C C . GLY A 1 184 ? -1.517 -1.073 -2.058 1.00 80.75 184 GLY A C 1
ATOM 1513 O O . GLY A 1 184 ? -0.932 -1.463 -1.048 1.00 80.75 184 GLY A O 1
ATOM 1514 N N . MET A 1 185 ? -1.537 -1.788 -3.190 1.00 86.31 185 MET A N 1
ATOM 1515 C CA . MET A 1 185 ? -0.887 -3.096 -3.373 1.00 86.31 185 MET A CA 1
ATOM 1516 C C . MET A 1 185 ? 0.588 -3.004 -3.807 1.00 86.31 185 MET A C 1
ATOM 1518 O O . MET A 1 185 ? 1.179 -3.997 -4.198 1.00 86.31 185 MET A O 1
ATOM 1522 N N . ASN A 1 186 ? 1.194 -1.810 -3.777 1.00 88.06 186 ASN A N 1
ATOM 1523 C CA . ASN A 1 186 ? 2.556 -1.535 -4.268 1.00 88.06 186 ASN A CA 1
ATOM 1524 C C . ASN A 1 186 ? 2.809 -1.808 -5.770 1.00 88.06 186 ASN A C 1
ATOM 1526 O O . ASN A 1 186 ? 3.946 -1.662 -6.212 1.00 88.06 186 ASN A O 1
ATOM 1530 N N . LEU A 1 187 ? 1.781 -2.070 -6.585 1.00 91.25 187 LEU A N 1
ATOM 1531 C CA . LEU A 1 187 ? 1.911 -2.291 -8.038 1.00 91.25 187 LEU A CA 1
ATOM 1532 C C . LEU A 1 187 ? 2.733 -1.223 -8.781 1.00 91.25 187 LEU A C 1
ATOM 1534 O O . LEU A 1 187 ? 3.482 -1.546 -9.694 1.00 91.25 187 LEU A O 1
ATOM 1538 N N . GLY A 1 188 ? 2.634 0.052 -8.387 1.00 91.56 188 GLY A N 1
ATOM 1539 C CA . GLY A 1 188 ? 3.431 1.126 -8.995 1.00 91.56 188 GLY A CA 1
ATOM 1540 C C . GLY A 1 188 ? 4.934 1.024 -8.699 1.00 91.56 188 GLY A C 1
ATOM 1541 O O . GLY A 1 188 ? 5.746 1.354 -9.559 1.00 91.56 188 GLY A O 1
ATOM 1542 N N . VAL A 1 189 ? 5.300 0.532 -7.508 1.00 91.62 189 VAL A N 1
ATOM 1543 C CA . VAL A 1 189 ? 6.697 0.259 -7.125 1.00 91.62 189 VAL A CA 1
ATOM 1544 C C . VAL A 1 189 ? 7.230 -0.908 -7.955 1.00 91.62 189 VAL A C 1
ATOM 1546 O O . VAL A 1 189 ? 8.301 -0.794 -8.543 1.00 91.62 189 VAL A O 1
ATOM 1549 N N . LEU A 1 190 ? 6.458 -1.995 -8.053 1.00 94.06 190 LEU A N 1
ATOM 1550 C CA . LEU A 1 190 ? 6.821 -3.181 -8.834 1.00 94.06 190 LEU A CA 1
ATOM 1551 C C . LEU A 1 190 ? 6.959 -2.843 -10.325 1.00 94.06 190 LEU A C 1
ATOM 1553 O O . LEU A 1 190 ? 7.988 -3.128 -10.927 1.00 94.06 190 LEU A O 1
ATOM 1557 N N . MET A 1 191 ? 6.003 -2.108 -10.906 1.00 96.00 191 MET A N 1
ATOM 1558 C CA . MET A 1 191 ? 6.085 -1.647 -12.298 1.00 96.00 191 MET A CA 1
ATOM 1559 C C . MET A 1 191 ? 7.356 -0.827 -12.568 1.00 96.00 191 MET A C 1
ATOM 1561 O O . MET A 1 191 ? 8.012 -1.027 -13.588 1.00 96.00 191 MET A O 1
ATOM 1565 N N . ALA A 1 192 ? 7.736 0.083 -11.662 1.00 95.12 192 ALA A N 1
ATOM 1566 C CA . ALA A 1 192 ? 8.974 0.850 -11.806 1.00 95.12 192 ALA A CA 1
ATOM 1567 C C . ALA A 1 192 ? 10.217 -0.059 -11.800 1.00 95.12 192 ALA A C 1
ATOM 1569 O O . ALA A 1 192 ? 11.108 0.137 -12.627 1.00 95.12 192 ALA A O 1
ATOM 1570 N N . LYS A 1 193 ? 10.255 -1.081 -10.936 1.00 94.62 193 LYS A N 1
ATOM 1571 C CA . LYS A 1 193 ? 11.342 -2.073 -10.899 1.00 94.62 193 LYS A CA 1
ATOM 1572 C C . LYS A 1 193 ? 11.412 -2.908 -12.171 1.00 94.62 193 LYS A C 1
ATOM 1574 O O . LYS A 1 193 ? 12.491 -3.038 -12.741 1.00 94.62 193 LYS A O 1
ATOM 1579 N N . HIS A 1 194 ? 10.281 -3.406 -12.667 1.00 96.44 194 HIS A N 1
ATOM 1580 C CA . HIS A 1 194 ? 10.241 -4.169 -13.916 1.00 96.44 194 HIS A CA 1
ATOM 1581 C C . HIS A 1 194 ? 10.648 -3.325 -15.127 1.00 96.44 194 HIS A C 1
ATOM 1583 O O . HIS A 1 194 ? 11.354 -3.819 -16.001 1.00 96.44 194 HIS A O 1
ATOM 1589 N N . LEU A 1 195 ? 10.296 -2.035 -15.168 1.00 96.50 195 LEU A N 1
ATOM 1590 C CA . LEU A 1 195 ? 10.785 -1.118 -16.205 1.00 96.50 195 LEU A CA 1
ATOM 1591 C C . LEU A 1 195 ? 12.304 -0.916 -16.138 1.00 96.50 195 LEU A C 1
ATOM 1593 O O . LEU A 1 195 ? 12.954 -0.863 -17.181 1.00 96.50 195 LEU A O 1
ATOM 1597 N N . VAL A 1 196 ? 12.877 -0.815 -14.935 1.00 95.62 196 VAL A N 1
ATOM 1598 C CA . VAL A 1 196 ? 14.335 -0.754 -14.747 1.00 95.62 196 VAL A CA 1
ATOM 1599 C C . VAL A 1 196 ? 14.991 -2.065 -15.179 1.00 95.62 196 VAL A C 1
ATOM 1601 O O . VAL A 1 196 ? 15.996 -2.030 -15.884 1.00 95.62 196 VAL A O 1
ATOM 1604 N N . GLN A 1 197 ? 14.422 -3.214 -14.812 1.00 94.88 197 GLN A N 1
ATOM 1605 C CA . GLN A 1 197 ? 14.936 -4.518 -15.230 1.00 94.88 197 GLN A CA 1
ATOM 1606 C C . GLN A 1 197 ? 14.886 -4.674 -16.751 1.00 94.88 197 GLN A C 1
ATOM 1608 O O . GLN A 1 197 ? 15.870 -5.069 -17.370 1.00 94.88 197 GLN A O 1
ATOM 1613 N N . TYR A 1 198 ? 13.779 -4.265 -17.369 1.00 94.25 198 TYR A N 1
ATOM 1614 C CA . TYR A 1 198 ? 13.654 -4.218 -18.818 1.00 94.25 198 TYR A CA 1
ATOM 1615 C C . TYR A 1 198 ? 14.713 -3.308 -19.449 1.00 94.25 198 TYR A C 1
ATOM 1617 O O . TYR A 1 198 ? 15.332 -3.679 -20.444 1.00 94.25 198 TYR A O 1
ATOM 1625 N N . ALA A 1 199 ? 14.964 -2.129 -18.866 1.00 93.88 199 ALA A N 1
ATOM 1626 C CA . ALA A 1 199 ? 16.006 -1.225 -19.345 1.00 93.88 199 ALA A CA 1
ATOM 1627 C C . ALA A 1 199 ? 17.402 -1.872 -19.305 1.00 93.88 199 ALA A C 1
ATOM 1629 O O . ALA A 1 199 ? 18.195 -1.657 -20.213 1.00 93.88 199 ALA A O 1
ATOM 1630 N N . LYS A 1 200 ? 17.695 -2.686 -18.287 1.00 92.19 200 LYS A N 1
ATOM 1631 C CA . LYS A 1 200 ? 18.978 -3.394 -18.162 1.00 92.19 200 LYS A CA 1
ATOM 1632 C C . LYS A 1 200 ? 19.148 -4.510 -19.194 1.00 92.19 200 LYS A C 1
ATOM 1634 O O . LYS A 1 200 ? 20.240 -4.680 -19.720 1.00 92.19 200 LYS A O 1
ATOM 1639 N N . GLU A 1 201 ? 18.089 -5.271 -19.462 1.00 91.00 201 GLU A N 1
ATOM 1640 C CA . GLU A 1 201 ? 18.179 -6.511 -20.249 1.00 91.00 201 GLU A CA 1
ATOM 1641 C C . GLU A 1 201 ? 17.820 -6.346 -21.740 1.00 91.00 201 GLU A C 1
ATOM 1643 O O . GLU A 1 201 ? 18.340 -7.083 -22.580 1.00 91.00 201 GLU A O 1
ATOM 1648 N N . TYR A 1 202 ? 16.938 -5.396 -22.080 1.00 90.44 202 TYR A N 1
ATOM 1649 C CA . TYR A 1 202 ? 16.286 -5.310 -23.400 1.00 90.44 202 TYR A CA 1
ATOM 1650 C C . TYR A 1 202 ? 16.464 -3.963 -24.121 1.00 90.44 202 TYR A C 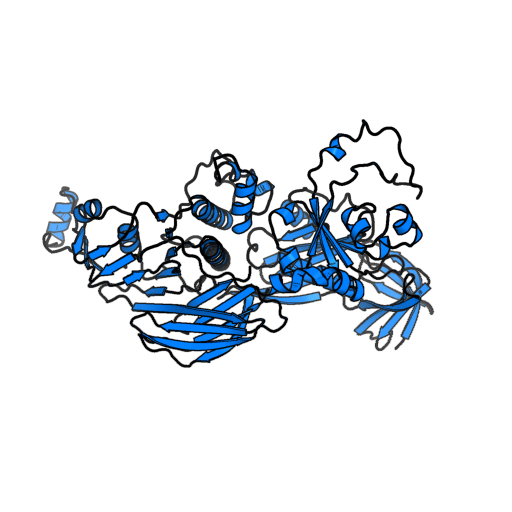1
ATOM 1652 O O . TYR A 1 202 ? 16.084 -3.831 -25.292 1.00 90.44 202 TYR A O 1
ATOM 1660 N N . TRP A 1 203 ? 16.974 -2.930 -23.444 1.00 89.94 203 TRP A N 1
ATOM 1661 C CA . TRP A 1 203 ? 17.024 -1.573 -23.994 1.00 89.94 203 TRP A CA 1
ATOM 1662 C C . TRP A 1 203 ? 18.394 -1.209 -24.573 1.00 89.94 203 TRP A C 1
ATOM 1664 O O . TRP A 1 203 ? 19.417 -1.296 -23.904 1.00 89.94 203 TRP A O 1
ATOM 1674 N N . ASP A 1 204 ? 18.383 -0.689 -25.797 1.00 88.12 204 ASP A N 1
ATOM 1675 C CA . ASP A 1 204 ? 19.497 0.028 -26.424 1.00 88.12 204 ASP A CA 1
ATOM 1676 C C . ASP A 1 204 ? 18.982 1.208 -27.254 1.00 88.12 204 ASP A C 1
ATOM 1678 O O . ASP A 1 204 ? 17.805 1.316 -27.578 1.00 88.12 204 ASP A O 1
ATOM 1682 N N . ILE A 1 205 ? 19.830 2.145 -27.640 1.00 85.06 205 ILE A N 1
ATOM 1683 C CA . ILE A 1 205 ? 19.485 3.093 -28.707 1.00 85.06 205 ILE A CA 1
ATOM 1684 C C . ILE A 1 205 ? 20.736 3.281 -29.533 1.00 85.06 205 ILE A C 1
ATOM 1686 O O . ILE A 1 205 ? 21.742 3.703 -28.984 1.00 85.06 205 ILE A O 1
ATOM 1690 N N . ASN A 1 206 ? 20.693 3.000 -30.839 1.00 84.56 206 ASN A N 1
ATOM 1691 C CA . ASN A 1 206 ? 21.863 3.156 -31.711 1.00 84.56 206 ASN A CA 1
ATOM 1692 C C . ASN A 1 206 ? 23.132 2.489 -31.145 1.00 84.56 206 ASN A C 1
ATOM 1694 O O . ASN A 1 206 ? 24.198 3.079 -31.224 1.00 84.56 206 ASN A O 1
ATOM 1698 N N . HIS A 1 207 ? 23.011 1.293 -30.556 1.00 88.50 207 HIS A N 1
ATOM 1699 C CA . HIS A 1 207 ? 24.136 0.555 -29.954 1.00 88.50 207 HIS A CA 1
ATOM 1700 C C . HIS A 1 207 ? 24.746 1.205 -28.713 1.00 88.50 207 HIS A C 1
ATOM 1702 O O . HIS A 1 207 ? 25.884 0.933 -28.353 1.00 88.50 207 HIS A O 1
ATOM 1708 N N . TYR A 1 208 ? 23.970 2.029 -28.023 1.00 89.50 208 TYR A N 1
ATOM 1709 C CA . TYR A 1 208 ? 24.304 2.522 -26.700 1.00 89.50 208 TYR A CA 1
ATOM 1710 C C . TYR A 1 208 ? 23.420 1.825 -25.672 1.00 89.50 208 TYR A C 1
ATOM 1712 O O . TYR A 1 208 ? 22.189 1.910 -25.745 1.00 89.50 208 TYR A O 1
ATOM 1720 N N . THR A 1 209 ? 24.041 1.150 -24.710 1.00 90.81 209 THR A N 1
ATOM 1721 C CA . THR A 1 209 ? 23.353 0.594 -23.542 1.00 90.81 209 THR A CA 1
ATOM 1722 C C . THR A 1 209 ? 23.132 1.663 -22.461 1.00 90.81 209 THR A C 1
ATOM 1724 O O . THR A 1 209 ? 23.951 2.584 -22.305 1.00 90.81 209 THR A O 1
ATOM 1727 N N . PRO A 1 210 ? 22.009 1.598 -21.719 1.00 93.00 210 PRO A N 1
ATOM 1728 C CA . PRO A 1 210 ? 21.681 2.612 -20.732 1.00 93.00 210 PRO A CA 1
ATOM 1729 C C . PRO A 1 210 ? 22.558 2.498 -19.479 1.00 93.00 210 PRO A C 1
ATOM 1731 O O . PRO A 1 210 ? 22.708 1.424 -18.908 1.00 93.00 210 PRO A O 1
ATOM 1734 N N . ILE A 1 211 ? 23.081 3.630 -19.003 1.00 93.50 211 ILE A N 1
ATOM 1735 C CA . ILE A 1 211 ? 23.822 3.730 -17.730 1.00 93.50 211 ILE A CA 1
ATOM 1736 C C . ILE A 1 211 ? 22.920 4.097 -16.553 1.00 93.50 211 ILE A C 1
ATOM 1738 O O . ILE A 1 211 ? 23.304 3.942 -15.393 1.00 93.50 211 ILE A O 1
ATOM 1742 N N . MET A 1 212 ? 21.716 4.595 -16.838 1.00 94.69 212 MET A N 1
ATOM 1743 C CA . MET A 1 212 ? 20.726 4.956 -15.831 1.00 94.69 212 MET A CA 1
ATOM 1744 C C . MET A 1 212 ? 19.317 5.054 -16.414 1.00 94.69 212 MET A C 1
ATOM 1746 O O . MET A 1 212 ? 19.130 5.198 -17.628 1.00 94.69 212 MET A O 1
ATOM 1750 N N . VAL A 1 213 ? 18.336 5.051 -15.513 1.00 95.75 213 VAL A N 1
ATOM 1751 C CA . VAL A 1 213 ? 16.939 5.383 -15.797 1.00 95.75 213 VAL A CA 1
ATOM 1752 C C . VAL A 1 213 ? 16.571 6.661 -15.048 1.00 95.75 213 VAL A C 1
ATOM 1754 O O . VAL A 1 213 ? 16.765 6.739 -13.840 1.00 95.75 213 VAL A O 1
ATOM 1757 N N . GLU A 1 214 ? 16.014 7.656 -15.731 1.00 94.19 214 GLU A N 1
ATOM 1758 C CA . GLU A 1 214 ? 15.541 8.897 -15.109 1.00 94.19 214 GLU A CA 1
ATOM 1759 C C . GLU A 1 214 ? 14.009 9.001 -15.057 1.00 94.19 214 GLU A C 1
ATOM 1761 O O . GLU A 1 214 ? 13.272 8.427 -15.869 1.00 94.19 214 GLU A O 1
ATOM 1766 N N . VAL A 1 215 ? 13.523 9.801 -14.112 1.00 92.06 215 VAL A N 1
ATOM 1767 C CA . VAL A 1 215 ? 12.115 10.162 -13.953 1.00 92.06 215 VAL A CA 1
ATOM 1768 C C . VAL A 1 215 ? 12.011 11.666 -13.756 1.00 92.06 215 VAL A C 1
ATOM 1770 O O . VAL A 1 215 ? 12.700 12.253 -12.925 1.00 92.06 215 VAL A O 1
ATOM 1773 N N . ILE A 1 216 ? 11.091 12.284 -14.500 1.00 85.94 216 ILE A N 1
ATOM 1774 C CA . ILE A 1 216 ? 10.717 13.693 -14.337 1.00 85.94 216 ILE A CA 1
ATOM 1775 C C . ILE A 1 216 ? 9.206 13.754 -14.181 1.00 85.94 216 ILE A C 1
ATOM 1777 O O . ILE A 1 216 ? 8.469 13.697 -15.176 1.00 85.94 216 ILE A O 1
ATOM 1781 N N . ALA A 1 217 ? 8.738 13.878 -12.943 1.00 79.75 217 ALA A N 1
ATOM 1782 C CA . ALA A 1 217 ? 7.318 13.839 -12.632 1.00 79.75 217 ALA A CA 1
ATOM 1783 C C . ALA A 1 217 ? 6.990 14.739 -11.438 1.00 79.75 217 ALA A C 1
ATOM 1785 O O . ALA A 1 217 ? 7.576 14.615 -10.379 1.00 79.75 217 ALA A O 1
ATOM 1786 N N . ALA A 1 218 ? 6.000 15.624 -11.589 1.00 74.12 218 ALA A N 1
ATOM 1787 C CA . ALA A 1 218 ? 5.552 16.487 -10.489 1.00 74.12 218 ALA A CA 1
ATOM 1788 C C . ALA A 1 218 ? 4.978 15.675 -9.313 1.00 74.12 218 ALA A C 1
ATOM 1790 O O . ALA A 1 218 ? 5.126 16.049 -8.160 1.00 74.12 218 ALA A O 1
ATOM 1791 N N . MET A 1 219 ? 4.346 14.537 -9.619 1.00 74.56 219 MET A N 1
ATOM 1792 C CA . MET A 1 219 ? 3.708 13.660 -8.638 1.00 74.56 219 MET A CA 1
ATOM 1793 C C . MET A 1 219 ? 4.691 13.084 -7.610 1.00 74.56 219 MET A C 1
ATOM 1795 O O . MET A 1 219 ? 4.289 12.806 -6.486 1.00 74.56 219 MET A O 1
ATOM 1799 N N . THR A 1 220 ? 5.970 12.927 -7.964 1.00 78.69 220 THR A N 1
ATOM 1800 C CA . THR A 1 220 ? 6.975 12.362 -7.048 1.00 78.69 220 THR A CA 1
ATOM 1801 C C . THR A 1 220 ? 7.366 13.326 -5.938 1.00 78.69 220 THR A C 1
ATOM 1803 O O . THR A 1 220 ? 8.007 12.914 -4.985 1.00 78.69 220 THR A O 1
ATOM 1806 N N . GLU A 1 221 ? 6.950 14.592 -6.019 1.00 78.00 221 GLU A N 1
ATOM 1807 C CA . GLU A 1 221 ? 7.073 15.526 -4.899 1.00 78.00 221 GLU A CA 1
ATOM 1808 C C . GLU A 1 221 ? 6.188 15.102 -3.725 1.00 78.00 221 GLU A C 1
ATOM 1810 O O . GLU A 1 221 ? 6.558 15.278 -2.571 1.00 78.00 221 GLU A O 1
ATOM 1815 N N . TYR A 1 222 ? 5.037 14.502 -4.030 1.00 74.12 222 TYR A N 1
ATOM 1816 C CA . TYR A 1 222 ? 4.022 14.142 -3.045 1.00 74.12 222 TYR A CA 1
ATOM 1817 C C . TYR A 1 222 ? 3.919 12.629 -2.820 1.00 74.12 222 TYR A C 1
ATOM 1819 O O . TYR A 1 222 ? 3.260 12.180 -1.883 1.00 74.12 222 TYR A O 1
ATOM 1827 N N . HIS A 1 223 ? 4.548 11.817 -3.679 1.00 76.44 223 HIS A N 1
ATOM 1828 C CA . HIS A 1 223 ? 4.494 10.363 -3.584 1.00 76.44 223 HIS A CA 1
ATOM 1829 C C . HIS A 1 223 ? 5.852 9.696 -3.825 1.00 76.44 223 HIS A C 1
ATOM 1831 O O . HIS A 1 223 ? 6.352 9.637 -4.946 1.00 76.44 223 HIS A O 1
ATOM 1837 N N . ARG A 1 224 ? 6.357 9.024 -2.785 1.00 79.38 224 ARG A N 1
ATOM 1838 C CA . ARG A 1 224 ? 7.683 8.384 -2.764 1.00 79.38 224 ARG A CA 1
ATOM 1839 C C . ARG A 1 224 ? 7.734 6.959 -3.348 1.00 79.38 224 ARG A C 1
ATOM 1841 O O . ARG A 1 224 ? 8.287 6.058 -2.719 1.00 79.38 224 ARG A O 1
ATOM 1848 N N . PHE A 1 225 ? 7.019 6.655 -4.441 1.00 85.06 225 PHE A N 1
ATOM 1849 C CA . PHE A 1 225 ? 6.998 5.260 -4.946 1.00 85.06 225 PHE A CA 1
ATOM 1850 C C . PHE A 1 225 ? 8.211 4.908 -5.803 1.00 85.06 225 PHE A C 1
ATOM 1852 O O . PHE A 1 225 ? 8.628 3.754 -5.785 1.00 85.06 225 PHE A O 1
ATOM 1859 N N . PHE A 1 226 ? 8.783 5.874 -6.521 1.00 88.56 226 PHE A N 1
ATOM 1860 C CA . PHE A 1 226 ? 10.017 5.644 -7.265 1.00 88.56 226 PHE A CA 1
ATOM 1861 C C . PHE A 1 226 ? 11.187 5.442 -6.302 1.00 88.56 226 PHE A C 1
ATOM 1863 O O . PHE A 1 226 ? 11.993 4.545 -6.505 1.00 88.56 226 PHE A O 1
ATOM 1870 N N . GLU A 1 227 ? 11.225 6.171 -5.191 1.00 86.44 227 GLU A N 1
ATOM 1871 C CA . GLU A 1 227 ? 12.230 5.997 -4.142 1.00 86.44 227 GLU A CA 1
ATOM 1872 C C . GLU A 1 227 ? 12.145 4.610 -3.503 1.00 86.44 227 GLU A C 1
ATOM 1874 O O . GLU A 1 227 ? 13.154 3.933 -3.345 1.00 86.44 227 GLU A O 1
ATOM 1879 N N . LYS A 1 228 ? 10.928 4.109 -3.251 1.00 83.06 228 LYS A N 1
ATOM 1880 C CA . LYS A 1 228 ? 10.717 2.709 -2.829 1.00 83.06 228 LYS A CA 1
ATOM 1881 C C . LYS A 1 228 ? 11.126 1.682 -3.887 1.00 83.06 228 LYS A C 1
ATOM 1883 O O . LYS A 1 228 ? 11.376 0.532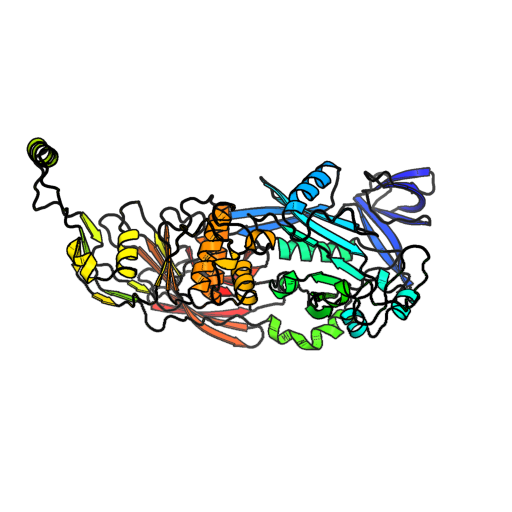 -3.541 1.00 83.06 228 LYS A O 1
ATOM 1888 N N . ALA A 1 229 ? 11.155 2.076 -5.158 1.00 88.62 229 ALA A N 1
ATOM 1889 C CA . ALA A 1 229 ? 11.675 1.270 -6.257 1.00 88.62 229 ALA A CA 1
ATOM 1890 C C . ALA A 1 229 ? 13.197 1.436 -6.449 1.00 88.62 229 ALA A C 1
ATOM 1892 O O . ALA A 1 229 ? 13.743 0.870 -7.390 1.00 88.62 229 ALA A O 1
ATOM 1893 N N . GLY A 1 230 ? 13.875 2.197 -5.579 1.00 86.12 230 GLY A N 1
ATOM 1894 C CA . GLY A 1 230 ? 15.324 2.408 -5.597 1.00 86.12 230 GLY A CA 1
ATOM 1895 C C . GLY A 1 230 ? 15.796 3.639 -6.375 1.00 86.12 230 GLY A C 1
ATOM 1896 O O . GLY A 1 230 ? 16.986 3.764 -6.642 1.00 86.12 230 GLY A O 1
ATOM 1897 N N . PHE A 1 231 ? 14.898 4.544 -6.773 1.00 90.19 231 PHE A N 1
ATOM 1898 C CA . PHE A 1 231 ? 15.293 5.805 -7.406 1.00 90.19 231 PHE A CA 1
ATOM 1899 C C . PHE A 1 231 ? 15.748 6.836 -6.367 1.00 90.19 231 PHE A C 1
ATOM 1901 O O . PHE A 1 231 ? 15.169 6.964 -5.293 1.00 90.19 231 PHE A O 1
ATOM 1908 N N . LEU A 1 232 ? 16.732 7.646 -6.734 1.00 87.44 232 LEU A N 1
ATOM 1909 C CA . LEU A 1 232 ? 17.337 8.665 -5.883 1.00 87.44 232 LEU A CA 1
ATOM 1910 C C . LEU A 1 232 ? 16.923 10.051 -6.381 1.00 87.44 232 LEU A C 1
ATOM 1912 O O . LEU A 1 232 ? 16.995 10.327 -7.582 1.00 87.44 232 LEU A O 1
ATOM 1916 N N . LYS A 1 233 ? 16.454 10.925 -5.482 1.00 86.81 233 LYS A N 1
ATOM 1917 C CA . LYS A 1 233 ? 16.072 12.306 -5.822 1.00 86.81 233 LYS A CA 1
ATOM 1918 C C . LYS A 1 233 ? 17.329 13.163 -5.908 1.00 86.81 233 LYS A C 1
ATOM 1920 O O . LYS A 1 233 ? 17.956 13.436 -4.898 1.00 86.81 233 LYS A O 1
ATOM 1925 N N . ILE A 1 234 ? 17.669 13.604 -7.117 1.00 86.06 234 ILE A N 1
ATOM 1926 C CA . ILE A 1 234 ? 18.900 14.370 -7.374 1.00 86.06 234 ILE A CA 1
ATOM 1927 C C . ILE A 1 234 ? 18.640 15.879 -7.315 1.00 86.06 234 ILE A C 1
ATOM 1929 O O . ILE A 1 234 ? 19.511 16.650 -6.937 1.00 86.06 234 ILE A O 1
ATOM 1933 N N . GLY A 1 235 ? 17.440 16.326 -7.693 1.00 83.75 235 GLY A N 1
ATOM 1934 C CA . GLY A 1 235 ? 17.112 17.749 -7.674 1.00 83.75 235 GLY A CA 1
ATOM 1935 C C . GLY A 1 235 ? 15.796 18.064 -8.365 1.00 83.75 235 GLY A C 1
ATOM 1936 O O . GLY A 1 235 ? 14.900 17.222 -8.447 1.00 83.75 235 GLY A O 1
ATOM 1937 N N . TYR A 1 236 ? 15.686 19.285 -8.886 1.00 81.75 236 TYR A N 1
ATOM 1938 C CA . TYR A 1 236 ? 14.496 19.764 -9.581 1.00 81.75 236 TYR A CA 1
ATOM 1939 C C . TYR A 1 236 ? 14.840 20.303 -10.966 1.00 81.75 236 TYR A C 1
ATOM 1941 O O . TYR A 1 236 ? 15.833 20.997 -11.161 1.00 81.75 236 TYR A O 1
ATOM 1949 N N . THR A 1 237 ? 13.979 20.024 -11.938 1.00 75.25 237 THR A N 1
ATOM 1950 C CA . THR A 1 237 ? 14.064 20.563 -13.292 1.00 75.25 237 THR A CA 1
ATOM 1951 C C . THR A 1 237 ? 12.852 21.442 -13.588 1.00 75.25 237 THR A C 1
ATOM 1953 O O . THR A 1 237 ? 11.711 20.987 -13.578 1.00 75.25 237 THR A O 1
ATOM 1956 N N . SER A 1 238 ? 13.078 22.726 -13.855 1.00 60.88 238 SER A N 1
ATOM 1957 C CA . SER A 1 238 ? 12.035 23.679 -14.266 1.00 60.88 238 SER A CA 1
ATOM 1958 C C . SER A 1 238 ? 11.757 23.661 -15.772 1.00 60.88 238 SER A C 1
ATOM 1960 O O . SER A 1 238 ? 11.041 24.517 -16.274 1.00 60.88 238 SER A O 1
ATOM 1962 N N . GLY A 1 239 ? 12.319 22.708 -16.523 1.00 58.00 239 GLY A N 1
ATOM 1963 C CA . GLY A 1 239 ? 12.421 22.868 -17.972 1.00 58.00 239 GLY A CA 1
ATOM 1964 C C . GLY A 1 239 ? 13.344 24.041 -18.325 1.00 58.00 239 GLY A C 1
ATOM 1965 O O . GLY A 1 239 ? 14.281 24.331 -17.581 1.00 58.00 239 GLY A O 1
ATOM 1966 N N . TYR A 1 240 ? 13.089 24.686 -19.463 1.00 52.59 240 TYR A N 1
ATOM 1967 C CA . TYR A 1 240 ? 13.962 25.644 -20.157 1.00 52.59 240 TYR A CA 1
ATOM 1968 C C . TYR A 1 240 ? 14.165 27.009 -19.465 1.00 52.59 240 TYR A C 1
ATOM 1970 O O . TYR A 1 240 ? 14.194 28.030 -20.143 1.00 52.59 240 TYR A O 1
ATOM 1978 N N . LYS A 1 241 ? 14.367 27.065 -18.142 1.00 45.06 241 LYS A N 1
ATOM 1979 C CA . LYS A 1 241 ? 14.949 28.273 -17.533 1.00 45.06 241 LYS A CA 1
ATOM 1980 C C . LYS A 1 241 ? 16.351 28.469 -18.117 1.00 45.06 241 LYS A C 1
ATOM 1982 O O . LYS A 1 241 ? 17.187 27.574 -17.985 1.00 45.06 241 LYS A O 1
ATOM 1987 N N . ASN A 1 242 ? 16.579 29.611 -18.762 1.00 46.81 242 ASN A N 1
ATOM 1988 C CA . ASN A 1 242 ? 17.825 30.007 -19.434 1.00 46.81 242 ASN A CA 1
ATOM 1989 C C . ASN A 1 242 ? 18.131 29.304 -20.780 1.00 46.81 242 ASN A C 1
ATOM 1991 O O . ASN A 1 242 ? 19.292 29.201 -21.167 1.00 46.81 242 ASN A O 1
ATOM 1995 N N . GLY A 1 243 ? 17.112 28.870 -21.538 1.00 45.91 243 GLY A N 1
ATOM 1996 C CA . GLY A 1 243 ? 17.168 29.171 -22.977 1.00 45.91 243 GLY A CA 1
ATOM 1997 C C . GLY A 1 243 ? 17.827 28.243 -23.997 1.00 45.91 243 GLY A C 1
ATOM 1998 O O . GLY A 1 243 ? 18.204 28.706 -25.069 1.00 45.91 243 GLY A O 1
ATOM 1999 N N . ILE A 1 244 ? 17.916 26.935 -23.760 1.00 50.75 244 ILE A N 1
ATOM 2000 C CA . ILE A 1 244 ? 18.348 26.003 -24.823 1.00 50.75 244 ILE A CA 1
ATOM 2001 C C . ILE A 1 244 ? 17.147 25.218 -25.342 1.00 50.75 244 ILE A C 1
ATOM 2003 O O . ILE A 1 244 ? 16.901 24.117 -24.864 1.00 50.75 244 ILE A O 1
ATOM 2007 N N . ILE A 1 245 ? 16.385 25.765 -26.294 1.00 48.75 245 ILE A N 1
ATOM 2008 C CA . ILE A 1 245 ? 15.223 25.085 -26.898 1.00 48.75 245 ILE A CA 1
ATOM 2009 C C . ILE A 1 245 ? 15.649 24.382 -28.203 1.00 48.75 245 ILE A C 1
ATOM 2011 O O . ILE A 1 245 ? 16.142 25.049 -29.109 1.00 48.75 245 ILE A O 1
ATOM 2015 N N . PRO A 1 246 ? 15.456 23.056 -28.349 1.00 43.81 246 PRO A N 1
ATOM 2016 C CA . PRO A 1 246 ? 15.764 22.347 -29.587 1.00 43.81 246 PRO A CA 1
ATOM 2017 C C . PRO A 1 246 ? 14.728 22.650 -30.677 1.00 43.81 246 PRO A C 1
ATOM 2019 O O . PRO A 1 246 ? 13.526 22.492 -30.455 1.00 43.81 246 PRO A O 1
ATOM 2022 N N . LEU A 1 247 ? 15.191 23.011 -31.876 1.00 40.31 247 LEU A N 1
ATOM 2023 C CA . LEU A 1 247 ? 14.356 23.024 -33.076 1.00 40.31 247 LEU A CA 1
ATOM 2024 C C . LEU A 1 247 ? 14.278 21.606 -33.643 1.00 40.31 247 LEU A C 1
ATOM 2026 O O . LEU A 1 247 ? 15.270 21.044 -34.102 1.00 40.31 247 LEU A O 1
ATOM 2030 N N . TYR A 1 248 ? 13.095 20.997 -33.580 1.00 34.00 248 TYR A N 1
ATOM 2031 C CA . TYR A 1 248 ? 12.868 19.691 -34.197 1.00 34.00 248 TYR A CA 1
ATOM 2032 C C . TYR A 1 248 ? 12.836 19.840 -35.723 1.00 34.00 248 TYR A C 1
ATOM 2034 O O . TYR A 1 248 ? 11.987 20.554 -36.246 1.00 34.00 248 TYR A O 1
ATOM 2042 N N . GLY A 1 249 ? 13.744 19.154 -36.425 1.00 35.03 249 GLY A N 1
ATOM 2043 C CA . GLY A 1 249 ? 13.734 19.070 -37.890 1.00 35.03 249 GLY A CA 1
ATOM 2044 C C . GLY A 1 249 ? 15.093 18.763 -38.518 1.00 35.03 249 GLY A C 1
ATOM 2045 O O . GLY A 1 249 ? 15.182 17.826 -39.297 1.00 35.03 249 GLY A O 1
ATOM 2046 N N . ASN A 1 250 ? 16.160 19.471 -38.124 1.00 30.47 250 ASN A N 1
ATOM 2047 C CA . ASN A 1 250 ? 17.421 19.474 -38.892 1.00 30.47 250 ASN A CA 1
ATOM 2048 C C . ASN A 1 250 ? 18.693 19.144 -38.087 1.00 30.47 250 ASN A C 1
ATOM 2050 O O . ASN A 1 250 ? 19.800 19.317 -38.584 1.00 30.47 250 ASN A O 1
ATOM 2054 N N . GLY A 1 251 ? 18.578 18.675 -36.841 1.00 35.34 251 GLY A N 1
ATOM 2055 C CA . GLY A 1 251 ? 19.750 18.285 -36.040 1.00 35.34 251 GLY A CA 1
ATOM 2056 C C . GLY A 1 251 ? 20.676 19.439 -35.617 1.00 35.34 251 GLY A C 1
ATOM 2057 O O . GLY A 1 251 ? 21.703 19.176 -34.993 1.00 35.34 251 GLY A O 1
ATOM 2058 N N . SER A 1 252 ? 20.314 20.694 -35.905 1.00 37.69 252 SER A N 1
ATOM 2059 C CA . SER A 1 252 ? 20.992 21.902 -35.434 1.00 37.69 252 SER A CA 1
ATOM 2060 C C . SER A 1 252 ? 20.325 22.470 -34.174 1.00 37.69 252 SER A C 1
ATOM 2062 O O . SER A 1 252 ? 19.107 22.402 -33.993 1.00 37.69 252 SER A O 1
ATOM 2064 N N . PHE A 1 253 ? 21.145 23.019 -33.275 1.00 45.41 253 PHE A N 1
ATOM 2065 C CA . PHE A 1 253 ? 20.709 23.681 -32.046 1.00 45.41 253 PHE A CA 1
ATOM 2066 C C . PHE A 1 253 ? 21.123 25.145 -32.110 1.00 45.41 253 PHE A C 1
ATOM 2068 O O . PHE A 1 253 ? 22.299 25.458 -31.957 1.00 45.41 253 PHE A O 1
ATOM 2075 N N . GLU A 1 254 ? 20.164 26.031 -32.349 1.00 44.53 254 GLU A N 1
ATOM 2076 C CA . GLU A 1 254 ? 20.394 27.474 -32.321 1.00 44.53 254 GLU A CA 1
ATOM 2077 C C . GLU A 1 254 ? 19.883 28.065 -31.005 1.00 44.53 254 GLU A C 1
ATOM 2079 O O . GLU A 1 254 ? 18.807 27.700 -30.522 1.00 44.53 254 GLU A O 1
ATOM 2084 N N . LEU A 1 255 ? 20.636 29.012 -30.435 1.00 43.78 255 LEU A N 1
ATOM 2085 C CA . LEU A 1 255 ? 20.094 29.930 -29.437 1.00 43.78 255 LEU A CA 1
ATOM 2086 C C . LEU A 1 255 ? 19.058 30.816 -30.138 1.00 43.78 255 LEU A C 1
ATOM 2088 O O . LEU A 1 255 ? 19.419 31.660 -30.954 1.00 43.78 255 LEU A O 1
ATOM 2092 N N . ARG A 1 256 ? 17.769 30.655 -29.824 1.00 49.59 256 ARG A N 1
ATOM 2093 C CA . ARG A 1 256 ? 16.753 31.608 -30.288 1.00 49.59 256 ARG A CA 1
ATOM 2094 C C . ARG A 1 256 ? 16.748 32.840 -29.387 1.00 49.59 256 ARG A C 1
ATOM 2096 O O . ARG A 1 256 ? 16.631 32.724 -28.174 1.00 49.59 256 ARG A O 1
ATOM 2103 N N . THR A 1 257 ? 16.845 34.017 -29.997 1.00 45.84 257 THR A N 1
ATOM 2104 C CA . THR A 1 257 ? 16.948 35.324 -29.328 1.00 45.84 257 THR A CA 1
ATOM 2105 C C . THR A 1 257 ? 15.606 35.893 -28.843 1.00 45.84 257 THR A C 1
ATOM 2107 O O . THR A 1 257 ? 15.599 36.786 -28.004 1.00 45.84 257 THR A O 1
ATOM 2110 N N . ASN A 1 258 ? 14.462 35.355 -29.291 1.00 49.44 258 ASN A N 1
ATOM 2111 C CA . ASN A 1 258 ? 13.123 35.843 -28.923 1.00 49.44 258 ASN A CA 1
ATOM 2112 C C . ASN A 1 258 ? 12.429 34.955 -27.873 1.00 49.44 258 ASN A C 1
ATOM 2114 O O . ASN A 1 258 ? 11.629 34.078 -28.205 1.00 49.44 258 ASN A O 1
ATOM 2118 N N . TYR A 1 259 ? 12.721 35.220 -26.596 1.00 50.69 259 TYR A N 1
ATOM 2119 C CA . TYR A 1 259 ? 12.188 34.496 -25.430 1.00 50.69 259 TYR A CA 1
ATOM 2120 C C . TYR A 1 259 ? 10.716 34.804 -25.106 1.00 50.69 259 TYR A C 1
ATOM 2122 O O . TYR A 1 259 ? 10.010 33.914 -24.640 1.00 50.69 259 TYR A O 1
ATOM 2130 N N . LYS A 1 260 ? 10.221 36.007 -25.439 1.00 44.81 260 LYS A N 1
ATOM 2131 C CA . LYS A 1 260 ? 8.892 36.525 -25.035 1.00 44.81 260 LYS A CA 1
ATOM 2132 C C . LYS A 1 260 ? 7.685 35.633 -25.373 1.00 44.81 260 LYS A C 1
ATOM 2134 O O . LYS A 1 260 ? 6.659 35.716 -24.711 1.00 44.81 260 LYS A O 1
ATOM 2139 N N . TYR A 1 261 ? 7.767 34.783 -26.400 1.00 43.19 261 TYR A N 1
ATOM 2140 C CA . TYR A 1 261 ? 6.666 33.878 -26.776 1.00 43.19 261 TYR A CA 1
ATOM 2141 C C . TYR A 1 261 ? 6.595 32.598 -25.920 1.00 43.19 261 TYR A C 1
ATOM 2143 O O . TYR A 1 261 ? 5.611 31.862 -25.996 1.00 43.19 261 TYR A O 1
ATOM 2151 N N . TYR A 1 262 ? 7.622 32.323 -25.109 1.00 47.62 262 TYR A N 1
ATOM 2152 C CA . TYR A 1 262 ? 7.755 31.109 -24.299 1.00 47.62 262 TYR A CA 1
ATOM 2153 C C . TYR A 1 262 ? 7.692 31.374 -22.787 1.00 47.62 262 TYR A C 1
ATOM 2155 O O . TYR A 1 262 ? 7.922 30.446 -22.013 1.00 47.62 262 TYR A O 1
ATOM 2163 N N . ASP A 1 263 ? 7.299 32.575 -22.350 1.00 44.34 263 ASP A N 1
ATOM 2164 C CA . ASP A 1 263 ? 7.141 32.946 -20.929 1.00 44.34 263 ASP A CA 1
ATOM 2165 C C . ASP A 1 263 ? 6.223 31.976 -20.156 1.00 44.34 263 ASP A C 1
ATOM 2167 O O . ASP A 1 263 ? 6.423 31.689 -18.973 1.00 44.34 263 ASP A O 1
ATOM 2171 N N . PHE A 1 264 ? 5.244 31.360 -20.831 1.00 43.50 264 PHE A N 1
ATOM 2172 C CA . PHE A 1 264 ? 4.399 30.317 -20.233 1.00 43.50 264 PHE A CA 1
ATOM 2173 C C . PHE A 1 264 ? 5.188 29.054 -19.820 1.00 43.50 264 PHE A C 1
ATOM 2175 O O . PHE A 1 264 ? 4.748 28.300 -18.947 1.00 43.50 264 PHE A O 1
ATOM 2182 N N . MET A 1 265 ? 6.346 28.793 -20.441 1.00 40.66 265 MET A N 1
ATOM 2183 C CA . MET A 1 265 ? 7.260 27.702 -20.092 1.00 40.66 265 MET A CA 1
ATOM 2184 C C . MET A 1 265 ? 8.171 28.062 -18.912 1.00 40.66 265 MET A C 1
ATOM 2186 O O . MET A 1 265 ? 8.538 27.159 -18.159 1.00 40.66 265 MET A O 1
ATOM 2190 N N . GLU A 1 266 ? 8.490 29.345 -18.712 1.00 44.91 266 GLU A N 1
ATOM 2191 C CA . GLU A 1 266 ? 9.288 29.831 -17.575 1.00 44.91 266 GLU A CA 1
ATOM 2192 C C . GLU A 1 266 ? 8.530 29.753 -16.243 1.00 44.91 266 GLU A C 1
ATOM 2194 O O . GLU A 1 266 ? 9.126 29.504 -15.192 1.00 44.91 266 GLU A O 1
ATOM 2199 N N . ASN A 1 267 ? 7.200 29.849 -16.302 1.00 46.06 267 ASN A N 1
ATOM 2200 C CA . ASN A 1 267 ? 6.298 29.723 -15.155 1.00 46.06 267 ASN A CA 1
ATOM 2201 C C . ASN A 1 267 ? 5.996 28.267 -14.742 1.00 46.06 267 ASN A C 1
ATOM 2203 O O . ASN A 1 267 ? 5.121 28.015 -13.907 1.00 46.06 267 ASN A O 1
ATOM 2207 N N . GLN A 1 268 ? 6.707 27.270 -15.288 1.00 52.59 268 GLN A N 1
ATOM 2208 C CA . GLN A 1 268 ? 6.541 25.889 -14.837 1.00 52.59 268 GLN A CA 1
ATOM 2209 C C . GLN A 1 268 ? 7.196 25.671 -13.473 1.00 52.59 268 GLN A C 1
ATOM 2211 O O . GLN A 1 268 ? 8.410 25.812 -13.307 1.00 52.59 268 GLN A O 1
ATOM 2216 N N . LYS A 1 269 ? 6.391 25.221 -12.500 1.00 61.97 269 LYS A N 1
ATOM 2217 C CA . LYS A 1 269 ? 6.909 24.743 -11.214 1.00 61.97 269 LYS A CA 1
ATOM 2218 C C . LYS A 1 269 ? 8.005 23.690 -11.458 1.00 61.97 269 LYS A C 1
ATOM 2220 O O . LYS A 1 269 ? 7.767 22.757 -12.240 1.00 61.97 269 LYS A O 1
ATOM 2225 N N . PRO A 1 270 ? 9.175 23.814 -10.802 1.00 72.62 270 PRO A N 1
ATOM 2226 C CA . PRO A 1 270 ? 10.232 22.819 -10.887 1.00 72.62 270 PRO A CA 1
ATOM 2227 C C . PRO A 1 270 ? 9.685 21.424 -10.579 1.00 72.62 270 PRO A C 1
ATOM 2229 O O . PRO A 1 270 ? 9.00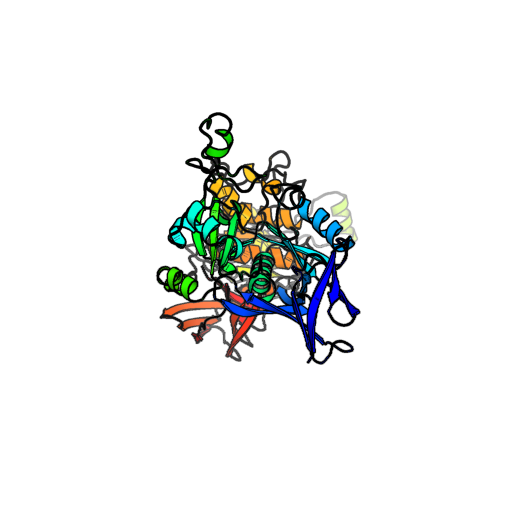0 21.214 -9.581 1.00 72.62 270 PRO A O 1
ATOM 2232 N N . LYS A 1 271 ? 9.956 20.467 -11.463 1.00 78.81 271 LYS A N 1
ATOM 2233 C CA . LYS A 1 271 ? 9.553 19.069 -11.308 1.00 78.81 271 LYS A CA 1
ATOM 2234 C C . LYS A 1 271 ? 10.705 18.304 -10.672 1.00 78.81 271 LYS A C 1
ATOM 2236 O O . LYS A 1 271 ? 11.833 18.473 -11.133 1.00 78.81 271 LYS A O 1
ATOM 2241 N N . PRO A 1 272 ? 10.457 17.447 -9.676 1.00 85.19 272 PRO A N 1
ATOM 2242 C CA . PRO A 1 272 ? 11.493 16.563 -9.168 1.00 85.19 272 PRO A CA 1
ATOM 2243 C C . PRO A 1 272 ? 12.123 15.734 -10.291 1.00 85.19 272 PRO A C 1
ATOM 2245 O O . PRO A 1 272 ? 11.432 15.272 -11.208 1.00 85.19 272 PRO A O 1
ATOM 2248 N N . TYR A 1 273 ? 13.436 15.565 -10.197 1.00 89.19 273 TYR A N 1
ATOM 2249 C CA . TYR A 1 273 ? 14.254 14.740 -11.070 1.00 89.19 273 TYR A CA 1
ATOM 2250 C C . TYR A 1 273 ? 14.864 13.612 -10.232 1.00 89.19 273 TYR A C 1
ATOM 2252 O O . TYR A 1 273 ? 15.609 13.866 -9.279 1.00 89.19 273 TYR A O 1
ATOM 2260 N N . LEU A 1 274 ? 14.504 12.375 -10.572 1.00 91.81 274 LEU A N 1
ATOM 2261 C CA . LEU A 1 274 ? 14.966 11.172 -9.889 1.00 91.81 274 LEU A CA 1
ATOM 2262 C C . LEU A 1 274 ? 15.740 10.270 -10.852 1.00 91.81 274 LEU A C 1
ATOM 2264 O O . LEU A 1 274 ? 15.443 10.241 -12.047 1.00 91.81 274 LEU A O 1
ATOM 2268 N N . VAL A 1 275 ? 16.700 9.511 -10.324 1.00 92.69 275 VAL A N 1
ATOM 2269 C CA . VAL A 1 275 ? 17.565 8.613 -11.101 1.00 92.69 275 VAL A CA 1
ATOM 2270 C C . VAL A 1 275 ? 17.683 7.255 -10.430 1.00 92.69 275 VAL A C 1
ATOM 2272 O O . VAL A 1 275 ? 17.909 7.171 -9.230 1.00 92.69 275 VAL A O 1
ATOM 2275 N N . PHE A 1 276 ? 17.589 6.194 -11.224 1.00 93.62 276 PHE A N 1
ATOM 2276 C CA . PHE A 1 276 ? 18.038 4.859 -10.861 1.00 93.62 276 PHE A CA 1
ATOM 2277 C C . PHE A 1 276 ? 19.356 4.570 -11.601 1.00 93.62 276 PHE A C 1
ATOM 2279 O O . PHE A 1 276 ? 19.338 4.466 -12.836 1.00 93.62 276 PHE A O 1
ATOM 2286 N N . PRO A 1 277 ? 20.500 4.456 -10.904 1.00 91.81 277 PRO A N 1
ATOM 2287 C CA . PRO A 1 277 ? 21.765 4.117 -11.545 1.00 91.81 277 PRO A CA 1
ATOM 2288 C C . PRO A 1 277 ? 21.766 2.644 -11.985 1.00 91.81 277 PRO A C 1
ATOM 2290 O O . PRO A 1 277 ? 21.453 1.747 -11.203 1.00 91.81 277 PRO A O 1
ATOM 2293 N N . ILE A 1 278 ? 22.106 2.386 -13.251 1.00 91.44 278 ILE A N 1
ATOM 2294 C CA . ILE A 1 278 ? 22.357 1.026 -13.758 1.00 91.44 278 ILE A CA 1
ATOM 2295 C C . ILE A 1 278 ? 23.850 0.706 -13.647 1.00 91.44 278 ILE A C 1
ATOM 2297 O O . ILE A 1 278 ? 24.211 -0.387 -13.220 1.00 91.44 278 ILE A O 1
ATOM 2301 N N . ASP A 1 279 ? 24.696 1.667 -14.013 1.00 85.62 279 ASP A N 1
ATOM 2302 C CA . ASP A 1 279 ? 26.150 1.561 -13.948 1.00 85.62 279 ASP A CA 1
ATOM 2303 C C . ASP A 1 279 ? 26.675 1.640 -12.501 1.00 85.62 279 ASP A C 1
ATOM 2305 O O . ASP A 1 279 ? 26.230 2.473 -11.705 1.00 85.62 279 ASP A O 1
ATOM 2309 N N . SER A 1 280 ? 27.642 0.782 -12.162 1.00 79.88 280 SER A N 1
ATOM 2310 C CA . SER A 1 280 ? 28.210 0.674 -10.812 1.00 79.88 280 SER A CA 1
ATOM 2311 C C . SER A 1 280 ? 29.016 1.903 -10.394 1.00 79.88 280 SER A C 1
ATOM 2313 O O . SER A 1 280 ? 28.973 2.276 -9.222 1.00 79.88 280 SER A O 1
ATOM 2315 N N . ASN A 1 281 ? 29.704 2.571 -11.325 1.00 80.44 281 ASN A N 1
ATOM 2316 C CA . ASN A 1 281 ? 30.472 3.779 -11.012 1.00 80.44 281 ASN A CA 1
ATOM 2317 C C . ASN A 1 281 ? 29.529 4.941 -10.700 1.00 80.44 281 ASN A C 1
ATOM 2319 O O . ASN A 1 281 ? 29.735 5.677 -9.733 1.00 80.44 281 ASN A O 1
ATOM 2323 N N . LEU A 1 282 ? 28.453 5.081 -11.482 1.00 81.00 282 LEU A N 1
ATOM 2324 C CA . LEU A 1 282 ? 27.414 6.069 -11.200 1.00 81.00 282 LEU A CA 1
ATOM 2325 C C . LEU A 1 282 ? 26.720 5.780 -9.864 1.00 81.00 282 LEU A C 1
ATOM 2327 O O . LEU A 1 282 ? 26.474 6.706 -9.095 1.00 81.00 282 LEU A O 1
ATOM 2331 N N . LYS A 1 283 ? 26.452 4.506 -9.565 1.00 80.62 283 LYS A N 1
ATOM 2332 C CA . LYS A 1 283 ? 25.884 4.076 -8.286 1.00 80.62 283 LYS A CA 1
ATOM 2333 C C . LYS A 1 283 ? 26.774 4.491 -7.107 1.00 80.62 283 LYS A C 1
ATOM 2335 O O . LYS A 1 283 ? 26.301 5.205 -6.232 1.00 80.62 283 LYS A O 1
ATOM 2340 N N . GLN A 1 284 ? 28.073 4.181 -7.142 1.00 75.75 284 GLN A N 1
ATOM 2341 C CA . GLN A 1 284 ? 29.029 4.600 -6.105 1.00 75.75 284 GLN A CA 1
ATOM 2342 C C . GLN A 1 284 ? 29.146 6.125 -5.970 1.00 75.75 284 GLN A C 1
ATOM 2344 O O . GLN A 1 284 ? 29.288 6.642 -4.862 1.00 75.75 284 GLN A O 1
ATOM 2349 N N . LYS A 1 285 ? 29.072 6.862 -7.088 1.00 75.62 285 LYS A N 1
ATOM 2350 C CA . LYS A 1 285 ? 29.105 8.332 -7.087 1.00 75.62 285 LYS A CA 1
ATOM 2351 C C . LYS A 1 285 ? 27.899 8.937 -6.358 1.00 75.62 285 LYS A C 1
ATOM 2353 O O . LYS A 1 285 ? 28.047 9.996 -5.756 1.00 75.62 285 LYS A O 1
ATOM 2358 N N . ILE A 1 286 ? 26.733 8.287 -6.418 1.00 72.00 286 ILE A N 1
ATOM 2359 C CA . ILE A 1 286 ? 25.491 8.772 -5.795 1.00 72.00 286 ILE A CA 1
ATOM 2360 C C . ILE A 1 286 ? 25.311 8.220 -4.366 1.00 72.00 286 ILE A C 1
ATOM 2362 O O . ILE A 1 286 ? 24.835 8.938 -3.496 1.00 72.00 286 ILE A O 1
ATOM 2366 N N . GLU A 1 287 ? 25.714 6.978 -4.085 1.00 65.56 287 GLU A N 1
ATOM 2367 C CA . GLU A 1 287 ? 25.465 6.311 -2.791 1.00 65.56 287 GLU A CA 1
ATOM 2368 C C . GLU A 1 287 ? 26.333 6.817 -1.626 1.00 65.56 287 GLU A C 1
ATOM 2370 O O . GLU A 1 287 ? 25.986 6.582 -0.470 1.00 65.56 287 GLU A O 1
ATOM 2375 N N . ARG A 1 288 ? 27.392 7.600 -1.889 1.00 54.22 288 ARG A N 1
ATOM 2376 C CA . ARG A 1 288 ? 28.239 8.222 -0.847 1.00 54.22 288 ARG A CA 1
ATOM 2377 C C . ARG A 1 288 ? 27.508 9.213 0.082 1.00 54.22 288 ARG A C 1
ATOM 2379 O O . ARG A 1 288 ? 28.141 9.725 1.000 1.00 54.22 288 ARG A O 1
ATOM 2386 N N . SER A 1 289 ? 26.212 9.478 -0.114 1.00 51.16 289 SER A N 1
ATOM 2387 C CA . SER A 1 289 ? 25.436 10.436 0.691 1.00 51.16 289 SER A CA 1
ATOM 2388 C C . SER A 1 289 ? 24.166 9.903 1.381 1.00 51.16 289 SER A C 1
ATOM 2390 O O . SER A 1 289 ? 23.527 10.700 2.058 1.00 51.16 289 SER A O 1
ATOM 2392 N N . ASP A 1 290 ? 23.760 8.627 1.236 1.00 50.44 290 ASP A N 1
ATOM 2393 C CA . ASP A 1 290 ? 22.379 8.205 1.613 1.00 50.44 290 ASP A CA 1
ATOM 2394 C C . ASP A 1 290 ? 22.236 6.832 2.327 1.00 50.44 290 ASP A C 1
ATOM 2396 O O . ASP A 1 290 ? 21.127 6.437 2.697 1.00 50.44 290 ASP A O 1
ATOM 2400 N N . GLU A 1 291 ? 23.325 6.084 2.576 1.00 51.06 291 GLU A N 1
ATOM 2401 C CA . GLU A 1 291 ? 23.237 4.718 3.147 1.00 51.06 291 GLU A CA 1
ATOM 2402 C C . GLU A 1 291 ? 22.577 4.657 4.544 1.00 51.06 291 GLU A C 1
ATOM 2404 O O . GLU A 1 291 ? 21.898 3.672 4.865 1.00 51.06 291 GLU A O 1
ATOM 2409 N N . GLU A 1 292 ? 22.697 5.711 5.360 1.00 48.34 292 GLU A N 1
ATOM 2410 C CA . GLU A 1 292 ? 22.120 5.755 6.712 1.00 48.34 292 GLU A CA 1
ATOM 2411 C C . GLU A 1 292 ? 20.592 5.941 6.740 1.00 48.34 292 GLU A C 1
ATOM 2413 O O . GLU A 1 292 ? 19.938 5.465 7.674 1.00 48.34 292 GLU A O 1
ATOM 2418 N N . ALA A 1 293 ? 19.993 6.592 5.735 1.00 48.28 293 ALA A N 1
ATOM 2419 C CA . ALA A 1 293 ? 18.545 6.821 5.686 1.00 48.28 293 ALA A CA 1
ATOM 2420 C C . ALA A 1 293 ? 17.780 5.535 5.331 1.00 48.28 293 ALA A C 1
ATOM 2422 O O . ALA A 1 293 ? 16.693 5.269 5.847 1.00 48.28 293 ALA A O 1
ATOM 2423 N N . SER A 1 294 ? 18.379 4.675 4.503 1.00 50.16 294 SER A N 1
ATOM 2424 C CA . SER A 1 294 ? 17.774 3.427 4.032 1.00 50.16 294 SER A CA 1
ATOM 2425 C C . SER A 1 294 ? 17.449 2.412 5.133 1.00 50.16 294 SER A C 1
ATOM 2427 O O . SER A 1 294 ? 16.650 1.516 4.877 1.00 50.16 294 SER A O 1
ATOM 2429 N N . LYS A 1 295 ? 18.016 2.506 6.336 1.00 54.81 295 LYS A N 1
ATOM 2430 C CA . LYS A 1 295 ? 17.903 1.452 7.364 1.00 54.81 295 LYS A CA 1
ATOM 2431 C C . LYS A 1 295 ? 16.994 1.817 8.544 1.00 54.81 295 LYS A C 1
ATOM 2433 O O . LYS A 1 295 ? 16.808 1.002 9.443 1.00 54.81 295 LYS A O 1
ATOM 2438 N N . ARG A 1 296 ? 16.394 3.013 8.551 1.00 64.31 296 ARG A N 1
ATOM 2439 C CA . ARG A 1 296 ? 15.603 3.503 9.691 1.00 64.31 296 ARG A CA 1
ATOM 2440 C C . ARG A 1 296 ? 14.176 2.942 9.684 1.00 64.31 296 ARG A C 1
ATOM 2442 O O . ARG A 1 296 ? 13.410 3.109 8.732 1.00 64.31 296 ARG A O 1
ATOM 2449 N N . ILE A 1 297 ? 13.816 2.265 10.772 1.00 69.00 297 ILE A N 1
ATOM 2450 C CA . ILE A 1 297 ? 12.430 1.922 11.105 1.00 69.00 297 ILE A CA 1
ATOM 2451 C C . ILE A 1 297 ? 11.855 3.082 11.915 1.00 69.00 297 ILE A C 1
ATOM 2453 O O . ILE A 1 297 ? 12.483 3.551 12.863 1.00 69.00 297 ILE A O 1
ATOM 2457 N N . LEU A 1 298 ? 10.654 3.531 11.555 1.00 66.88 298 LEU A N 1
ATOM 2458 C CA . LEU A 1 298 ? 9.964 4.594 12.276 1.00 66.88 298 LEU A CA 1
ATOM 2459 C C . LEU A 1 298 ? 9.586 4.099 13.677 1.00 66.88 298 LEU A C 1
ATOM 2461 O O . LEU A 1 298 ? 8.826 3.128 13.762 1.00 66.88 298 LEU A O 1
ATOM 2465 N N . PRO A 1 299 ? 10.033 4.747 14.767 1.00 68.12 299 PRO A N 1
ATOM 2466 C CA . PRO A 1 299 ? 9.533 4.419 16.093 1.00 68.12 299 PRO A CA 1
ATOM 2467 C C . PRO A 1 299 ? 8.034 4.728 16.166 1.00 68.12 299 PRO A C 1
ATOM 2469 O O . PRO A 1 299 ? 7.542 5.677 15.549 1.00 68.12 299 PRO A O 1
ATOM 2472 N N . LYS A 1 300 ? 7.285 3.945 16.946 1.00 75.69 300 LYS A N 1
ATOM 2473 C CA . LYS A 1 300 ? 5.905 4.315 17.272 1.00 75.69 300 LYS A CA 1
ATOM 2474 C C . LYS A 1 300 ? 5.932 5.607 18.088 1.00 75.69 300 LYS A C 1
ATOM 2476 O O . LYS A 1 300 ? 6.585 5.675 19.123 1.00 75.69 300 LYS A O 1
ATOM 2481 N N . SER A 1 301 ? 5.195 6.625 17.654 1.00 85.38 301 SER A N 1
ATOM 2482 C CA . SER A 1 301 ? 5.015 7.875 18.408 1.00 85.38 301 SER A CA 1
ATOM 2483 C C . SER A 1 301 ? 3.527 8.181 18.587 1.00 85.38 301 SER A C 1
ATOM 2485 O O . SER A 1 301 ? 2.980 9.026 17.877 1.00 85.38 301 SER A O 1
ATOM 2487 N N . PRO A 1 302 ? 2.835 7.467 19.496 1.00 90.38 302 PRO A N 1
ATOM 2488 C CA . PRO A 1 302 ? 1.410 7.667 19.720 1.00 90.38 302 PRO A CA 1
ATOM 2489 C C . PRO A 1 302 ? 1.081 9.089 20.191 1.00 90.38 302 PRO A C 1
ATOM 2491 O O . PRO A 1 302 ? 1.749 9.652 21.062 1.00 90.38 302 PRO A O 1
ATOM 2494 N N . ARG A 1 303 ? 0.000 9.663 19.655 1.00 91.81 303 ARG A N 1
ATOM 2495 C CA . ARG A 1 303 ? -0.534 10.961 20.097 1.00 91.81 303 ARG A CA 1
ATOM 2496 C C . ARG A 1 303 ? -1.358 10.840 21.376 1.00 91.81 303 ARG A C 1
ATOM 2498 O O . ARG A 1 303 ? -1.365 11.769 22.182 1.00 91.81 303 ARG A O 1
ATOM 2505 N N . LEU A 1 304 ? -2.041 9.709 21.566 1.00 92.12 304 LEU A N 1
ATOM 2506 C CA . LEU A 1 304 ? -2.781 9.426 22.793 1.00 92.12 304 LEU A CA 1
ATOM 2507 C C . LEU A 1 304 ? -1.797 9.371 23.973 1.00 92.12 304 LEU A C 1
ATOM 2509 O O . LEU A 1 304 ? -0.771 8.708 23.890 1.00 92.12 304 LEU A O 1
ATOM 2513 N N . LYS A 1 305 ? -2.084 10.084 25.066 1.00 89.12 305 LYS A N 1
ATOM 2514 C CA . LYS A 1 305 ? -1.165 10.165 26.220 1.00 89.12 305 LYS A CA 1
ATOM 2515 C C . LYS A 1 305 ? -1.497 9.194 27.348 1.00 89.12 305 LYS A C 1
ATOM 2517 O O . LYS A 1 305 ? -0.599 8.779 28.068 1.00 89.12 305 LYS A O 1
ATOM 2522 N N . LYS A 1 306 ? -2.775 8.855 27.521 1.00 90.75 306 LYS A N 1
ATOM 2523 C CA . LYS A 1 306 ? -3.266 7.972 28.587 1.00 90.75 306 LYS A CA 1
ATOM 2524 C C . LYS A 1 306 ? -4.105 6.857 27.980 1.00 90.75 306 LYS A C 1
ATOM 2526 O O . LYS A 1 306 ? -4.809 7.099 27.002 1.00 90.75 306 LYS A O 1
ATOM 2531 N N . SER A 1 307 ? -4.031 5.667 28.566 1.00 92.06 307 SER A N 1
ATOM 2532 C CA . SER A 1 307 ? -4.838 4.531 28.134 1.00 92.06 307 SER A CA 1
ATOM 2533 C C . SER A 1 307 ? -6.331 4.777 28.361 1.00 92.06 307 SER A C 1
ATOM 2535 O O . SER A 1 307 ? -6.745 5.545 29.237 1.00 92.06 307 SER A O 1
ATOM 2537 N N . ILE A 1 308 ? -7.147 4.118 27.542 1.00 93.00 308 ILE A N 1
ATOM 2538 C CA . ILE A 1 308 ? -8.591 4.016 27.748 1.00 93.00 308 ILE A CA 1
ATOM 2539 C C . ILE A 1 308 ? -8.835 2.722 28.513 1.00 93.00 308 ILE A C 1
ATOM 2541 O O . ILE A 1 308 ? -8.383 1.662 28.080 1.00 93.00 308 ILE A O 1
ATOM 2545 N N . ARG A 1 309 ? -9.558 2.794 29.633 1.00 93.25 309 ARG A N 1
ATOM 2546 C CA . ARG A 1 309 ? -9.780 1.633 30.503 1.00 93.25 309 ARG A CA 1
ATOM 2547 C C . ARG A 1 309 ? -11.262 1.376 30.732 1.00 93.25 309 ARG A C 1
ATOM 2549 O O . ARG A 1 309 ? -11.990 2.273 31.152 1.00 93.25 309 ARG A O 1
ATOM 2556 N N . PHE A 1 310 ? -11.667 0.136 30.497 1.00 92.12 310 PHE A N 1
ATOM 2557 C CA . PHE A 1 310 ? -12.916 -0.469 30.936 1.00 92.12 310 PHE A CA 1
ATOM 2558 C C . PHE A 1 310 ? -12.577 -1.408 32.092 1.00 92.12 310 PHE A C 1
ATOM 2560 O O . PHE A 1 310 ? -11.739 -2.294 31.931 1.00 92.12 310 PHE A O 1
ATOM 2567 N N . ASP A 1 311 ? -13.196 -1.205 33.249 1.00 92.75 311 ASP A N 1
ATOM 2568 C CA . ASP A 1 311 ? -13.031 -2.050 34.431 1.00 92.75 311 ASP A CA 1
ATOM 2569 C C . ASP A 1 311 ? -14.393 -2.605 34.847 1.00 92.75 311 ASP A C 1
ATOM 2571 O O . ASP A 1 311 ? -15.271 -1.854 35.292 1.00 92.75 311 ASP A O 1
ATOM 2575 N N . ARG A 1 312 ? -14.555 -3.921 34.651 1.00 90.75 312 ARG A N 1
ATOM 2576 C CA . ARG A 1 312 ? -15.723 -4.717 35.054 1.00 90.75 312 ARG A CA 1
ATOM 2577 C C . ARG A 1 312 ? -17.051 -4.123 34.582 1.00 90.75 312 ARG A C 1
ATOM 2579 O O . ARG A 1 312 ? -18.043 -4.090 35.308 1.00 90.75 312 ARG A O 1
ATOM 2586 N N . VAL A 1 313 ? -17.070 -3.639 33.342 1.00 88.94 313 VAL A N 1
ATOM 2587 C CA . VAL A 1 313 ? -18.223 -2.947 32.767 1.00 88.94 313 VAL A CA 1
ATOM 2588 C C . VAL A 1 313 ? -19.312 -3.945 32.402 1.00 88.94 313 VAL A C 1
ATOM 2590 O O . VAL A 1 313 ? -19.064 -4.891 31.655 1.00 88.94 313 VAL A O 1
ATOM 2593 N N . SER A 1 314 ? -20.531 -3.722 32.889 1.00 88.00 314 SER A N 1
ATOM 2594 C CA . SER A 1 314 ? -21.705 -4.496 32.467 1.00 88.00 314 SER A CA 1
ATOM 2595 C C . SER A 1 314 ? -22.802 -3.571 31.961 1.00 88.00 314 SER A C 1
ATOM 2597 O O . SER A 1 314 ? -22.971 -2.467 32.479 1.00 88.00 314 SER A O 1
ATOM 2599 N N . ILE A 1 315 ? -23.519 -4.011 30.925 1.00 84.94 315 ILE A N 1
ATOM 2600 C CA . ILE A 1 315 ? -24.546 -3.220 30.245 1.00 84.94 315 ILE A CA 1
ATOM 2601 C C . ILE A 1 315 ? -25.804 -4.047 30.049 1.00 84.94 315 ILE A C 1
ATOM 2603 O O . ILE A 1 315 ? -25.766 -5.113 29.426 1.00 84.94 315 ILE A O 1
ATOM 2607 N N . LYS A 1 316 ? -26.922 -3.481 30.497 1.00 83.25 316 LYS A N 1
ATOM 2608 C CA . LYS A 1 316 ? -28.271 -3.980 30.233 1.00 83.25 316 LYS A CA 1
ATOM 2609 C C . LYS A 1 316 ? -29.089 -2.872 29.578 1.00 83.25 316 LYS A C 1
ATOM 2611 O O . LYS A 1 316 ? -29.120 -1.748 30.080 1.00 83.25 316 LYS A O 1
ATOM 2616 N N . TYR A 1 317 ? -29.733 -3.153 28.447 1.00 75.25 317 TYR A N 1
ATOM 2617 C CA . TYR A 1 317 ? -30.660 -2.187 27.852 1.00 75.25 317 TYR A CA 1
ATOM 2618 C C . TYR A 1 317 ? -31.974 -2.192 28.623 1.00 75.25 317 TYR A C 1
ATOM 2620 O O . TYR A 1 317 ? -32.540 -3.256 28.867 1.00 75.25 317 TYR A O 1
ATOM 2628 N N . LYS A 1 318 ? -32.463 -0.997 28.972 1.00 66.44 318 LYS A N 1
ATOM 2629 C CA . LYS A 1 318 ? -33.830 -0.836 29.461 1.00 66.44 318 LYS A CA 1
ATOM 2630 C C . LYS A 1 318 ? -34.740 -0.892 28.245 1.00 66.44 318 LYS A C 1
ATOM 2632 O O . LYS A 1 318 ? -34.678 0.000 27.399 1.00 66.44 318 LYS A O 1
ATOM 2637 N N . VAL A 1 319 ? -35.560 -1.929 28.129 1.00 61.88 319 VAL A N 1
ATOM 2638 C CA . VAL A 1 319 ? -36.571 -1.979 27.074 1.00 61.88 319 VAL A CA 1
ATOM 2639 C C . VAL A 1 319 ? -37.609 -0.891 27.368 1.00 61.88 319 VAL A C 1
ATOM 2641 O O . VAL A 1 319 ? -38.454 -1.025 28.248 1.00 61.88 319 VAL A O 1
ATOM 2644 N N . LYS A 1 320 ? -37.518 0.240 26.658 1.00 58.22 320 LYS A N 1
ATOM 2645 C CA . LYS A 1 320 ? -38.563 1.272 26.659 1.00 58.22 320 LYS A CA 1
ATOM 2646 C C . LYS A 1 320 ? -39.677 0.805 25.732 1.00 58.22 320 LYS A C 1
ATOM 2648 O O . LYS A 1 320 ? -39.657 1.090 24.539 1.00 58.22 320 LYS A O 1
ATOM 2653 N N . ASN A 1 321 ? -40.631 0.063 26.275 1.00 58.00 321 ASN A N 1
ATOM 2654 C CA . ASN A 1 321 ? -41.823 -0.303 25.524 1.00 58.00 321 ASN A CA 1
ATOM 2655 C C . ASN A 1 321 ? -42.731 0.925 25.384 1.00 58.00 321 ASN A C 1
ATOM 2657 O O . ASN A 1 321 ? -43.140 1.504 26.388 1.00 58.00 321 ASN A O 1
ATOM 2661 N N . GLY A 1 322 ? -43.061 1.321 24.152 1.00 57.72 322 GLY A N 1
ATOM 2662 C CA . GLY A 1 322 ? -44.111 2.313 23.918 1.00 57.72 322 GLY A CA 1
ATOM 2663 C C . GLY A 1 322 ? -45.455 1.783 24.422 1.00 57.72 322 GLY A C 1
ATOM 2664 O O . GLY A 1 322 ? -45.793 0.631 24.156 1.00 57.72 322 GLY A O 1
ATOM 2665 N N . SER A 1 323 ? -46.226 2.595 25.141 1.00 64.19 323 SER A N 1
ATOM 2666 C CA . SER A 1 323 ? -47.579 2.269 25.615 1.00 64.19 323 SER A CA 1
ATOM 2667 C C . SER A 1 323 ? -48.624 2.610 24.551 1.00 64.19 323 SER A C 1
ATOM 2669 O O . SER A 1 323 ? -49.532 3.404 24.785 1.00 64.19 323 SER A O 1
ATOM 2671 N N . THR A 1 324 ? -48.450 2.078 23.342 1.00 78.81 324 THR A N 1
ATOM 2672 C CA . THR A 1 324 ? -49.489 2.186 22.313 1.00 78.81 324 THR A CA 1
ATOM 2673 C C . THR A 1 324 ? -50.490 1.056 22.501 1.00 78.81 324 THR A C 1
ATOM 2675 O O . THR A 1 324 ? -50.139 -0.003 23.023 1.00 78.81 324 THR A O 1
ATOM 2678 N N . GLU A 1 325 ? -51.719 1.260 22.040 1.00 80.50 325 GLU A N 1
ATOM 2679 C CA . GLU A 1 325 ? -52.774 0.243 22.051 1.00 80.50 325 GLU A CA 1
ATOM 2680 C C . GLU A 1 325 ? -52.295 -1.080 21.428 1.00 80.50 325 GLU A C 1
ATOM 2682 O O . GLU A 1 325 ? -52.410 -2.139 22.043 1.00 80.50 325 GLU A O 1
ATOM 2687 N N . ARG A 1 326 ? -51.605 -1.011 20.278 1.00 81.19 326 ARG A N 1
ATOM 2688 C CA . ARG A 1 326 ? -50.996 -2.182 19.626 1.00 81.19 326 ARG A CA 1
ATOM 2689 C C . ARG A 1 326 ? -49.975 -2.895 20.514 1.00 81.19 326 ARG A C 1
ATOM 2691 O O . ARG A 1 326 ? -49.943 -4.121 20.529 1.00 81.19 326 ARG A O 1
ATOM 2698 N N . THR A 1 327 ? -49.143 -2.163 21.257 1.00 76.25 327 THR A N 1
ATOM 2699 C CA . THR A 1 327 ? -48.149 -2.783 22.148 1.00 76.25 327 THR A CA 1
ATOM 2700 C C . THR A 1 327 ? -48.803 -3.454 23.351 1.00 76.25 327 THR A C 1
ATOM 2702 O O . THR A 1 327 ? -48.292 -4.465 23.819 1.00 76.25 327 THR A O 1
ATOM 2705 N N . ASN A 1 328 ? -49.902 -2.896 23.863 1.00 78.56 328 ASN A N 1
ATOM 2706 C CA . ASN A 1 328 ? -50.624 -3.462 25.002 1.00 78.56 328 ASN A CA 1
ATOM 2707 C C . ASN A 1 328 ? -51.343 -4.758 24.613 1.00 78.56 328 ASN A C 1
ATOM 2709 O O . ASN A 1 328 ? -51.179 -5.749 25.315 1.00 78.56 328 ASN A O 1
ATOM 2713 N N . ILE A 1 329 ? -51.992 -4.792 23.443 1.00 81.88 329 ILE A N 1
ATOM 2714 C CA . ILE A 1 329 ? -52.586 -6.020 22.888 1.00 81.88 329 ILE A CA 1
ATOM 2715 C C . ILE A 1 329 ? -51.517 -7.109 22.722 1.00 81.88 329 ILE A C 1
ATOM 2717 O O . ILE A 1 329 ? -51.720 -8.243 23.134 1.00 81.88 329 ILE A O 1
ATOM 2721 N N . VAL A 1 330 ? -50.343 -6.778 22.171 1.00 78.81 330 VAL A N 1
ATOM 2722 C CA . VAL A 1 330 ? -49.240 -7.749 22.022 1.00 78.81 330 VAL A CA 1
ATOM 2723 C C . VAL A 1 330 ? -48.753 -8.268 23.380 1.00 78.81 330 VAL A C 1
ATOM 2725 O O . VAL A 1 330 ? -48.502 -9.461 23.521 1.00 78.81 330 VAL A O 1
ATOM 2728 N N . LYS A 1 331 ? -48.630 -7.407 24.396 1.00 78.50 331 LYS A N 1
ATOM 2729 C CA . LYS A 1 331 ? -48.225 -7.840 25.744 1.00 78.50 331 LYS A CA 1
ATOM 2730 C C . LYS A 1 331 ? -49.233 -8.804 26.361 1.00 78.50 331 LYS A C 1
ATOM 2732 O O . LYS A 1 331 ? -48.814 -9.787 26.961 1.00 78.50 331 LYS A O 1
ATOM 2737 N N . GLU A 1 332 ? -50.522 -8.524 26.194 1.00 79.31 332 GLU A N 1
ATOM 2738 C CA . GLU A 1 332 ? -51.615 -9.332 26.732 1.00 79.31 332 GLU A CA 1
ATOM 2739 C C . GLU A 1 332 ? -51.729 -10.679 26.006 1.00 79.31 332 GLU A C 1
ATOM 2741 O O . GLU A 1 332 ? -51.735 -11.725 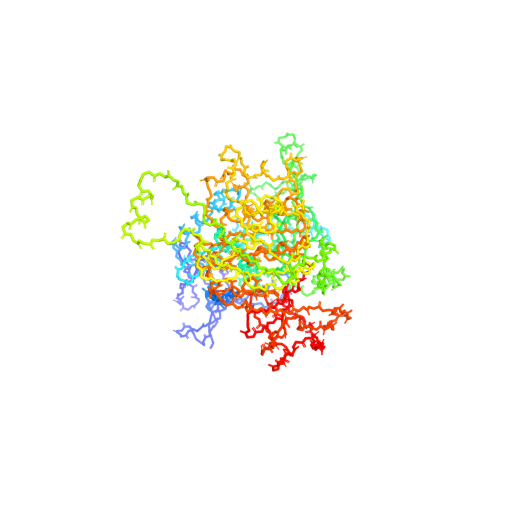26.648 1.00 79.31 332 GLU A O 1
ATOM 2746 N N . VAL A 1 333 ? -51.696 -10.672 24.668 1.00 84.38 333 VAL A N 1
ATOM 2747 C CA . VAL A 1 333 ? -51.787 -11.885 23.836 1.00 84.38 333 VAL A CA 1
ATOM 2748 C C . VAL A 1 333 ? -50.615 -12.842 24.069 1.00 84.38 333 VAL A C 1
ATOM 2750 O O . VAL A 1 333 ? -50.811 -14.055 24.078 1.00 84.38 333 VAL A O 1
ATOM 2753 N N . PHE A 1 334 ? -49.397 -12.324 24.247 1.00 79.00 334 PHE A N 1
ATOM 2754 C CA . PHE A 1 334 ? -48.190 -13.149 24.391 1.00 79.00 334 PHE A CA 1
ATOM 2755 C C . PHE A 1 334 ? -47.694 -13.284 25.842 1.00 79.00 334 PHE A C 1
ATOM 2757 O O . PHE A 1 334 ? -46.634 -13.870 26.055 1.00 79.00 334 PHE A O 1
ATOM 2764 N N . GLY A 1 335 ? -48.421 -12.749 26.833 1.00 71.88 335 GLY A N 1
ATOM 2765 C CA . GLY A 1 335 ? -48.050 -12.832 28.252 1.00 71.88 335 GLY A CA 1
ATOM 2766 C C . GLY A 1 335 ? -46.664 -12.251 28.565 1.00 71.88 335 GLY A C 1
ATOM 2767 O O . GLY A 1 335 ? -45.910 -12.826 29.349 1.00 71.88 335 GLY A O 1
ATOM 2768 N N . VAL A 1 336 ? -46.281 -11.148 27.912 1.00 70.69 336 VAL A N 1
ATOM 2769 C CA . VAL A 1 336 ? -44.927 -10.582 28.033 1.00 70.69 336 VAL A CA 1
ATOM 2770 C C . VAL A 1 336 ? -44.803 -9.784 29.330 1.00 70.69 336 VAL A C 1
ATOM 2772 O O . VAL A 1 336 ? -45.319 -8.668 29.421 1.00 70.69 336 VAL A O 1
ATOM 2775 N N . ASP A 1 337 ? -44.070 -10.325 30.307 1.00 60.78 337 ASP A N 1
ATOM 2776 C CA . ASP A 1 337 ? -43.748 -9.618 31.550 1.00 60.78 337 ASP A CA 1
ATOM 2777 C C . ASP A 1 337 ? -42.841 -8.402 31.273 1.00 60.78 337 ASP A C 1
ATOM 2779 O O . ASP A 1 337 ? -41.721 -8.501 30.758 1.00 60.78 337 ASP A O 1
ATOM 2783 N N . VAL A 1 338 ? -43.378 -7.221 31.577 1.00 56.09 338 VAL A N 1
ATOM 2784 C CA . VAL A 1 338 ? -42.846 -5.913 31.177 1.00 56.09 338 VAL A CA 1
ATOM 2785 C C . VAL A 1 338 ? -41.700 -5.466 32.091 1.00 56.09 338 VAL A C 1
ATOM 2787 O O . VAL A 1 338 ? -40.877 -4.653 31.666 1.00 56.09 338 VAL A O 1
ATOM 2790 N N . GLU A 1 339 ? -41.603 -6.008 33.309 1.00 51.88 339 GLU A N 1
ATOM 2791 C CA . GLU A 1 339 ? -40.568 -5.631 34.282 1.00 51.88 339 GLU A CA 1
ATOM 2792 C C . GLU A 1 339 ? -39.236 -6.374 34.073 1.00 51.88 339 GLU A C 1
ATOM 2794 O O . GLU A 1 339 ? -38.180 -5.882 34.476 1.00 51.88 339 GLU A O 1
ATOM 2799 N N . HIS A 1 340 ? -39.249 -7.507 33.359 1.00 49.34 340 HIS A N 1
ATOM 2800 C CA . HIS A 1 340 ? -38.095 -8.411 33.244 1.00 49.34 340 HIS A CA 1
ATOM 2801 C C . HIS A 1 340 ? -37.424 -8.456 31.861 1.00 49.34 340 HIS A C 1
ATOM 2803 O O . HIS A 1 340 ? -36.439 -9.175 31.669 1.00 49.34 340 HIS A O 1
ATOM 2809 N N . ALA A 1 341 ? -37.873 -7.652 30.894 1.00 52.59 341 ALA A N 1
ATOM 2810 C CA . ALA A 1 341 ? -37.280 -7.608 29.558 1.00 52.59 341 ALA A CA 1
ATOM 2811 C C . ALA A 1 341 ? -35.970 -6.788 29.532 1.00 52.59 341 ALA A C 1
ATOM 2813 O O . ALA A 1 341 ? -35.908 -5.700 28.965 1.00 52.59 341 ALA A O 1
ATOM 2814 N N . PHE A 1 342 ? -34.893 -7.291 30.139 1.00 57.62 342 PHE A N 1
ATOM 2815 C CA . PHE A 1 342 ? -33.549 -6.725 29.982 1.00 57.62 342 PHE A CA 1
ATOM 2816 C C . PHE A 1 342 ? -32.739 -7.539 28.978 1.00 57.62 342 PHE A C 1
ATOM 2818 O O . PHE A 1 342 ? -32.389 -8.691 29.227 1.00 57.62 342 PHE A O 1
ATOM 2825 N N . SER A 1 343 ? -32.334 -6.911 27.874 1.00 67.38 343 SER A N 1
ATOM 2826 C CA . SER A 1 343 ? -31.313 -7.497 27.004 1.00 67.38 343 SER A CA 1
ATOM 2827 C C . SER A 1 343 ? -29.934 -7.180 27.579 1.00 67.38 343 SER A C 1
ATOM 2829 O O . SER A 1 343 ? -29.452 -6.044 27.492 1.00 67.38 343 SER A O 1
ATOM 2831 N N . THR A 1 344 ? -29.294 -8.177 28.194 1.00 71.12 344 THR A N 1
ATOM 2832 C CA . THR A 1 344 ? -27.906 -8.062 28.662 1.00 71.12 344 THR A CA 1
ATOM 2833 C C . THR A 1 344 ? -26.965 -8.098 27.461 1.00 71.12 344 THR A C 1
ATOM 2835 O O . THR A 1 344 ? -26.975 -9.059 26.698 1.00 71.12 344 THR A O 1
ATOM 2838 N N . ILE A 1 345 ? -26.154 -7.051 27.285 1.00 79.69 345 ILE A N 1
ATOM 2839 C CA . ILE A 1 345 ? -25.262 -6.916 26.120 1.00 79.69 345 ILE A CA 1
ATOM 2840 C C . ILE A 1 345 ? -23.809 -7.214 26.480 1.00 79.69 345 ILE A C 1
ATOM 2842 O O . ILE A 1 345 ? -23.125 -7.920 25.746 1.00 79.69 345 ILE A O 1
ATOM 2846 N N . LEU A 1 346 ? -23.330 -6.683 27.607 1.00 81.69 346 LEU A N 1
ATOM 2847 C CA . LEU A 1 346 ? -21.979 -6.932 28.108 1.00 81.69 346 LEU A CA 1
ATOM 2848 C C . LEU A 1 346 ? -22.044 -7.313 29.581 1.00 81.69 346 LEU A C 1
ATOM 2850 O O . LEU A 1 346 ? -22.757 -6.681 30.359 1.00 81.69 346 LEU A O 1
ATOM 2854 N N . THR A 1 347 ? -21.251 -8.303 29.968 1.00 83.81 347 THR A N 1
ATOM 2855 C CA . THR A 1 347 ? -21.113 -8.758 31.355 1.00 83.81 347 THR A CA 1
ATOM 2856 C C . THR A 1 347 ? -19.650 -8.761 31.753 1.00 83.81 347 THR A C 1
ATOM 2858 O O . THR A 1 347 ? -18.851 -9.477 31.148 1.00 83.81 347 THR A O 1
ATOM 2861 N N . ASN A 1 348 ? -19.321 -8.002 32.800 1.00 85.25 348 ASN A N 1
ATOM 2862 C CA . ASN A 1 348 ? -18.002 -7.961 33.427 1.00 85.25 348 ASN A CA 1
ATOM 2863 C C . ASN A 1 348 ? -16.844 -7.759 32.426 1.00 85.25 348 ASN A C 1
ATOM 2865 O O . ASN A 1 348 ? -15.841 -8.472 32.446 1.00 85.25 348 ASN A O 1
ATOM 2869 N N . PHE A 1 349 ? -17.018 -6.814 31.503 1.00 89.06 349 PHE A N 1
ATOM 2870 C CA . PHE A 1 349 ? -16.070 -6.517 30.439 1.00 89.06 349 PHE A CA 1
ATOM 2871 C C . PHE A 1 349 ? -14.936 -5.621 30.949 1.00 89.06 349 PHE A C 1
ATOM 2873 O O . PHE A 1 349 ? -15.173 -4.480 31.355 1.00 89.06 349 PHE A O 1
ATOM 2880 N N . SER A 1 350 ? -13.704 -6.128 30.883 1.00 91.00 350 SER A N 1
ATOM 2881 C CA . SER A 1 350 ? -12.488 -5.378 31.200 1.00 91.00 350 SER A CA 1
ATOM 2882 C C . SER A 1 350 ? -11.574 -5.312 29.984 1.00 91.00 350 SER A C 1
ATOM 2884 O O . SER A 1 350 ? -11.319 -6.323 29.331 1.00 91.00 350 SER A O 1
ATOM 2886 N N . LEU A 1 351 ? -11.089 -4.113 29.679 1.00 92.38 351 LEU A N 1
ATOM 2887 C CA . LEU A 1 351 ? -10.239 -3.844 28.525 1.00 92.38 351 LEU A CA 1
ATOM 2888 C C . LEU A 1 351 ? -9.368 -2.622 28.803 1.00 92.38 351 LEU A C 1
ATOM 2890 O O . LEU A 1 351 ? -9.875 -1.580 29.215 1.00 92.38 351 LEU A O 1
ATOM 2894 N N . GLU A 1 352 ? -8.084 -2.721 28.485 1.00 94.00 352 GLU A N 1
ATOM 2895 C CA . GLU A 1 352 ? -7.191 -1.570 28.401 1.00 94.00 352 GLU A CA 1
ATOM 2896 C C . GLU A 1 352 ? -6.735 -1.380 26.953 1.00 94.00 352 GLU A C 1
ATOM 2898 O O . GLU A 1 352 ? -6.231 -2.310 26.320 1.00 94.00 352 GLU A O 1
ATOM 2903 N N . ILE A 1 353 ? -6.969 -0.178 26.426 1.00 94.94 353 ILE A N 1
ATOM 2904 C CA . ILE A 1 353 ? -6.504 0.259 25.110 1.00 94.94 353 ILE A CA 1
ATOM 2905 C C . ILE A 1 353 ? -5.364 1.234 25.346 1.00 94.94 353 ILE A C 1
ATOM 2907 O O . ILE A 1 353 ? -5.556 2.313 25.917 1.00 94.94 353 ILE A O 1
ATOM 2911 N N . GLU A 1 354 ? -4.177 0.843 24.916 1.00 93.75 354 GLU A N 1
ATOM 2912 C CA . GLU A 1 354 ? -2.961 1.607 25.109 1.00 93.75 354 GLU A CA 1
ATOM 2913 C C . GLU A 1 354 ? -2.712 2.561 23.930 1.00 93.75 354 GLU A C 1
ATOM 2915 O O . GLU A 1 354 ? -3.244 2.375 22.829 1.00 93.75 354 GLU A O 1
ATOM 2920 N N . PRO A 1 355 ? -1.911 3.621 24.132 1.00 93.38 355 PRO A N 1
ATOM 2921 C CA . PRO A 1 355 ? -1.537 4.515 23.048 1.00 93.38 355 PRO A CA 1
ATOM 2922 C C . PRO A 1 355 ? -0.921 3.802 21.839 1.00 93.38 355 PRO A C 1
ATOM 2924 O O . PRO A 1 355 ? 0.110 3.143 21.948 1.00 93.38 355 PRO A O 1
ATOM 2927 N N . GLY A 1 356 ? -1.519 4.012 20.664 1.00 92.56 356 GLY A N 1
ATOM 2928 C CA . GLY A 1 356 ? -1.045 3.450 19.396 1.00 92.56 356 GLY A CA 1
ATOM 2929 C C . GLY A 1 356 ? -1.533 2.030 19.114 1.00 92.56 356 GLY A C 1
ATOM 2930 O O . GLY A 1 356 ? -1.101 1.440 18.122 1.00 92.56 356 GLY A O 1
ATOM 2931 N N . ASP A 1 357 ? -2.426 1.493 19.950 1.00 95.44 357 ASP A N 1
ATOM 2932 C CA . ASP A 1 357 ? -3.076 0.213 19.691 1.00 95.44 357 ASP A CA 1
ATOM 2933 C C . ASP A 1 357 ? -3.903 0.241 18.402 1.00 95.44 357 ASP A C 1
ATOM 2935 O O . ASP A 1 357 ? -4.507 1.249 18.024 1.00 95.44 357 ASP A O 1
ATOM 2939 N N . VAL A 1 358 ? -3.954 -0.917 17.750 1.00 97.44 358 VAL A N 1
ATOM 2940 C CA . VAL A 1 358 ? -4.877 -1.234 16.667 1.00 97.44 358 VAL A CA 1
ATOM 2941 C C . VAL A 1 358 ? -5.815 -2.319 17.174 1.00 97.44 358 VAL A C 1
ATOM 2943 O O . VAL A 1 358 ? -5.492 -3.507 17.147 1.00 97.44 358 VAL A O 1
ATOM 2946 N N . VAL A 1 359 ? -6.979 -1.881 17.648 1.00 97.81 359 VAL A N 1
ATOM 2947 C CA . VAL A 1 359 ? -8.012 -2.721 18.249 1.00 97.81 359 VAL A CA 1
ATOM 2948 C C . VAL A 1 359 ? -9.054 -3.098 17.202 1.00 97.81 359 VAL A C 1
ATOM 2950 O O . VAL A 1 359 ? -9.638 -2.222 16.561 1.00 97.81 359 VAL A O 1
ATOM 2953 N N . LEU A 1 360 ? -9.336 -4.393 17.067 1.00 97.69 360 LEU A N 1
ATOM 2954 C CA . LEU A 1 360 ? -10.437 -4.909 16.256 1.00 97.69 360 LEU A CA 1
ATOM 2955 C C . LEU A 1 360 ? -11.462 -5.620 17.141 1.00 97.69 360 LEU A C 1
ATOM 2957 O O . LEU A 1 360 ? -11.135 -6.569 17.850 1.00 97.69 360 LEU A O 1
ATOM 2961 N N . ILE A 1 361 ? -12.713 -5.175 17.073 1.00 96.50 361 ILE A N 1
ATOM 2962 C CA . ILE A 1 361 ? -13.865 -5.754 17.758 1.00 96.50 361 ILE A CA 1
ATOM 2963 C C . ILE A 1 361 ? -14.696 -6.518 16.727 1.00 96.50 361 ILE A C 1
ATOM 2965 O O . ILE A 1 361 ? -15.180 -5.950 15.748 1.00 96.50 361 ILE A O 1
ATOM 2969 N N . THR A 1 362 ? -14.902 -7.807 16.959 1.00 94.81 362 THR A N 1
ATOM 2970 C CA . THR A 1 362 ? -15.694 -8.673 16.083 1.00 94.81 362 THR A CA 1
ATOM 2971 C C . THR A 1 362 ? -16.705 -9.497 16.874 1.00 94.81 362 THR A C 1
ATOM 2973 O O . THR A 1 362 ? -16.616 -9.608 18.094 1.00 94.81 362 THR A O 1
ATOM 2976 N N . GLY A 1 363 ? -17.711 -10.034 16.192 1.00 90.38 363 GLY A N 1
ATOM 2977 C CA . GLY A 1 363 ? -18.819 -10.774 16.793 1.00 90.38 363 GLY A CA 1
ATOM 2978 C C . GLY A 1 363 ? -20.084 -10.690 15.943 1.00 90.38 363 GLY A C 1
ATOM 2979 O O . GLY A 1 363 ? -20.181 -9.848 15.044 1.00 90.38 363 GLY A O 1
ATOM 2980 N N . ALA A 1 364 ? -21.067 -11.538 16.246 1.00 84.25 364 ALA A N 1
ATOM 2981 C CA . ALA A 1 364 ? -22.356 -11.579 15.550 1.00 84.25 364 ALA A CA 1
ATOM 2982 C C . ALA A 1 364 ? -23.105 -10.233 15.610 1.00 84.25 364 ALA A C 1
ATOM 2984 O O . ALA A 1 364 ? -22.817 -9.374 16.452 1.00 84.25 364 ALA A O 1
ATOM 2985 N N . SER A 1 365 ? -24.082 -10.019 14.723 1.00 81.44 365 SER A N 1
ATOM 2986 C CA . SER A 1 365 ? -24.988 -8.869 14.860 1.00 81.44 365 SER A CA 1
ATOM 2987 C C . SER A 1 365 ? -25.641 -8.868 16.253 1.00 81.44 365 SER A C 1
ATOM 2989 O O . SER A 1 365 ? -25.819 -9.924 16.857 1.00 81.44 365 SER A O 1
ATOM 2991 N N . GLY A 1 366 ? -25.877 -7.690 16.831 1.00 78.81 366 GLY A N 1
ATOM 2992 C CA . GLY A 1 366 ? -26.415 -7.565 18.195 1.00 78.81 366 GLY A CA 1
ATOM 2993 C C . GLY A 1 366 ? -25.457 -7.932 19.342 1.00 78.81 366 GLY A C 1
ATOM 2994 O O . GLY A 1 366 ? -25.799 -7.715 20.497 1.00 78.81 366 GLY A O 1
ATOM 2995 N N . SER A 1 367 ? -24.224 -8.390 19.078 1.00 84.88 367 SER A N 1
ATOM 2996 C CA . SER A 1 367 ? -23.275 -8.808 20.131 1.00 84.88 367 SER A CA 1
ATOM 2997 C C . SER A 1 367 ? -22.693 -7.670 20.991 1.00 84.88 367 SER A C 1
ATOM 2999 O O . SER A 1 367 ? -21.773 -7.910 21.766 1.00 84.88 367 SER A O 1
ATOM 3001 N N . GLY A 1 368 ? -23.127 -6.420 20.799 1.00 85.19 368 GLY A N 1
ATOM 3002 C CA . GLY A 1 368 ? -22.645 -5.265 21.566 1.00 85.19 368 GLY A CA 1
ATOM 3003 C C . GLY A 1 368 ? -21.461 -4.487 20.984 1.00 85.19 368 GLY A C 1
ATOM 3004 O O . GLY A 1 368 ? -20.953 -3.592 21.655 1.00 85.19 368 GLY A O 1
ATOM 3005 N N . LYS A 1 369 ? -21.032 -4.757 19.740 1.00 91.31 369 LYS A N 1
ATOM 3006 C CA . LYS A 1 369 ? -19.927 -4.022 19.078 1.00 91.31 369 LYS A CA 1
ATOM 3007 C C . LYS A 1 369 ? -20.175 -2.508 19.042 1.00 91.31 369 LYS A C 1
ATOM 3009 O O . LYS A 1 369 ? -19.403 -1.734 19.609 1.00 91.31 369 LYS A O 1
ATOM 3014 N N . SER A 1 370 ? -21.304 -2.101 18.461 1.00 89.19 370 SER A N 1
ATOM 3015 C CA . SER A 1 370 ? -21.721 -0.698 18.389 1.00 89.19 370 SER A CA 1
ATOM 3016 C C . SER A 1 370 ? -21.988 -0.111 19.775 1.00 89.19 370 SER A C 1
ATOM 3018 O O . SER A 1 370 ? -21.778 1.077 19.992 1.00 89.19 370 SER A O 1
ATOM 3020 N N . THR A 1 371 ? -22.379 -0.929 20.759 1.00 88.56 371 THR A N 1
ATOM 3021 C CA . THR A 1 371 ? -22.511 -0.490 22.156 1.00 88.56 371 THR A CA 1
ATOM 3022 C C . THR A 1 371 ? -21.151 -0.112 22.753 1.00 88.56 371 THR A C 1
ATOM 3024 O O . THR A 1 371 ? -21.049 0.953 23.360 1.00 88.56 371 THR A O 1
ATOM 3027 N N . ILE A 1 372 ? -20.088 -0.898 22.528 1.00 89.56 372 ILE A N 1
ATOM 3028 C CA . ILE A 1 372 ? -18.718 -0.533 22.943 1.00 89.56 372 ILE A CA 1
ATOM 3029 C C . ILE A 1 372 ? -18.269 0.756 22.246 1.00 89.56 372 ILE A C 1
ATOM 3031 O O . ILE A 1 372 ? -17.741 1.658 22.897 1.00 89.56 372 ILE A O 1
ATOM 3035 N N . ILE A 1 373 ? -18.527 0.894 20.942 1.00 91.06 373 ILE A N 1
ATOM 3036 C CA . ILE A 1 373 ? -18.218 2.130 20.211 1.00 91.06 373 ILE A CA 1
ATOM 3037 C C . ILE A 1 373 ? -18.986 3.324 20.791 1.00 91.06 373 ILE A C 1
ATOM 3039 O O . ILE A 1 373 ? -18.377 4.356 21.064 1.00 91.06 373 ILE A O 1
ATOM 3043 N N . ARG A 1 374 ? -20.288 3.193 21.075 1.00 88.44 374 ARG A N 1
ATOM 3044 C CA . ARG A 1 374 ? -21.091 4.239 21.735 1.00 88.44 374 ARG A CA 1
ATOM 3045 C C . ARG A 1 374 ? -20.516 4.617 23.098 1.00 88.44 374 ARG A C 1
ATOM 3047 O O . ARG A 1 374 ? -20.434 5.804 23.417 1.00 88.44 374 ARG A O 1
ATOM 3054 N N . LEU A 1 375 ? -20.050 3.643 23.882 1.00 88.25 375 LEU A N 1
ATOM 3055 C CA . LEU A 1 375 ? -19.363 3.907 25.147 1.00 88.25 375 LEU A CA 1
ATOM 3056 C C . LEU A 1 375 ? -18.050 4.661 24.970 1.00 88.25 375 LEU A C 1
ATOM 3058 O O . LEU A 1 375 ? -17.655 5.352 25.903 1.00 88.25 375 LEU A O 1
ATOM 3062 N N . LEU A 1 376 ? -17.388 4.586 23.815 1.00 87.81 376 LEU A N 1
ATOM 3063 C CA . LEU A 1 376 ? -16.182 5.356 23.492 1.00 87.81 376 LEU A CA 1
ATOM 3064 C C . LEU A 1 376 ? -16.515 6.749 22.944 1.00 87.81 376 LEU A C 1
ATOM 3066 O O . LEU A 1 376 ? -15.882 7.729 23.340 1.00 87.81 376 LEU A O 1
ATOM 3070 N N . THR A 1 377 ? -17.573 6.879 22.147 1.00 87.69 377 THR A N 1
ATOM 3071 C CA . THR A 1 377 ? -17.909 8.112 21.416 1.00 87.69 377 THR A CA 1
ATOM 3072 C C . THR A 1 377 ? -18.899 9.031 22.125 1.00 87.69 377 THR A C 1
ATOM 3074 O O . THR A 1 377 ? -18.934 10.212 21.806 1.00 87.69 377 THR A O 1
ATOM 3077 N N . SER A 1 378 ? -19.693 8.537 23.087 1.00 84.50 378 SER A N 1
ATOM 3078 C CA . SER A 1 378 ? -20.794 9.295 23.718 1.00 84.50 378 SER A CA 1
ATOM 3079 C C . SER A 1 378 ? -20.547 9.632 25.191 1.00 84.50 378 SER A C 1
ATOM 3081 O O . SER A 1 378 ? -19.835 8.917 25.899 1.00 84.50 378 SER A O 1
ATOM 3083 N N . LYS A 1 379 ? -21.131 10.727 25.698 1.00 79.50 379 LYS A N 1
ATOM 3084 C CA . LYS A 1 379 ? -21.078 11.047 27.136 1.00 79.50 379 LYS A CA 1
ATOM 3085 C C . LYS A 1 379 ? -21.837 9.972 27.923 1.00 79.50 379 LYS A C 1
ATOM 3087 O O . LYS A 1 379 ? -22.987 9.680 27.602 1.00 79.50 379 LYS A O 1
ATOM 3092 N N . LEU A 1 380 ? -21.220 9.422 28.974 1.00 78.12 380 LEU A N 1
ATOM 3093 C CA . LEU A 1 380 ? -21.822 8.356 29.794 1.00 78.12 380 LEU A CA 1
ATOM 3094 C C . LEU A 1 380 ? -23.160 8.775 30.416 1.00 78.12 380 LEU A C 1
ATOM 3096 O O . LEU A 1 380 ? -24.070 7.959 30.506 1.00 78.12 380 LEU A O 1
ATOM 3100 N N . SER A 1 381 ? -23.304 10.050 30.788 1.00 77.12 381 SER A N 1
ATOM 3101 C CA . SER A 1 381 ? -24.559 10.607 31.308 1.00 77.12 381 SER A CA 1
ATOM 3102 C C . SER A 1 381 ? -25.724 10.509 30.320 1.00 77.12 381 SER A C 1
ATOM 3104 O O . SER A 1 381 ? -26.861 10.344 30.747 1.00 77.12 381 SER A O 1
ATOM 3106 N N . SER A 1 382 ? -25.452 10.573 29.012 1.00 81.25 382 SER A N 1
ATOM 3107 C CA . SER A 1 382 ? -26.470 10.389 27.973 1.00 81.25 382 SER A CA 1
ATOM 3108 C C . SER A 1 382 ? -26.909 8.928 27.893 1.00 81.25 382 SER A C 1
ATOM 3110 O O . SER A 1 382 ? -28.096 8.625 27.931 1.00 81.25 382 SER A O 1
ATOM 3112 N N . LEU A 1 383 ? -25.942 8.004 27.875 1.00 80.75 383 LEU A N 1
ATOM 3113 C CA . LEU A 1 383 ? -26.211 6.570 27.748 1.00 80.75 383 LEU A CA 1
ATOM 3114 C C . LEU A 1 383 ? -26.959 6.008 28.965 1.00 80.75 383 LEU A C 1
ATOM 3116 O O . LEU A 1 383 ? -27.878 5.216 28.794 1.00 80.75 383 LEU A O 1
ATOM 3120 N N . LYS A 1 384 ? -26.653 6.474 30.185 1.00 79.31 384 LYS A N 1
ATOM 3121 C CA . LYS A 1 384 ? -27.352 6.046 31.413 1.00 79.31 384 LYS A CA 1
ATOM 3122 C C . LYS A 1 384 ? -28.870 6.319 31.416 1.00 79.31 384 LYS A C 1
ATOM 3124 O O . LYS A 1 384 ? -29.578 5.767 32.252 1.00 79.31 384 LYS A O 1
ATOM 3129 N N . LYS A 1 385 ? -29.389 7.142 30.490 1.00 76.88 385 LYS A N 1
ATOM 3130 C CA . LYS A 1 385 ? -30.838 7.360 30.297 1.00 76.88 385 LYS A CA 1
ATOM 3131 C C . LYS A 1 385 ? -31.535 6.234 29.518 1.00 76.88 385 LYS A C 1
ATOM 3133 O O . LYS A 1 385 ? -32.762 6.137 29.551 1.00 76.88 385 LYS A O 1
ATOM 3138 N N . GLU A 1 386 ? -30.774 5.427 28.786 1.00 74.56 386 GLU A N 1
ATOM 3139 C CA . GLU A 1 386 ? -31.265 4.374 27.881 1.00 74.56 386 GLU A CA 1
ATOM 3140 C C . GLU A 1 386 ? -30.841 2.969 28.331 1.00 74.56 386 GLU A C 1
ATOM 3142 O O . GLU A 1 386 ? -31.505 1.985 28.018 1.00 74.56 386 GLU A O 1
ATOM 3147 N N . MET A 1 387 ? -29.742 2.865 29.076 1.00 81.62 387 MET A N 1
ATOM 3148 C CA . MET A 1 387 ? -29.158 1.597 29.510 1.00 81.62 387 MET A CA 1
ATOM 3149 C C . MET A 1 387 ? -28.639 1.692 30.942 1.00 81.62 387 MET A C 1
ATOM 3151 O O . MET A 1 387 ? -28.199 2.746 31.402 1.00 81.62 387 MET A O 1
ATOM 3155 N N . GLU A 1 388 ? -28.664 0.567 31.641 1.00 82.81 388 GLU A N 1
ATOM 3156 C CA . GLU A 1 388 ? -27.996 0.405 32.922 1.00 82.81 388 GLU A CA 1
ATOM 3157 C C . GLU A 1 388 ? -26.527 0.050 32.673 1.00 82.81 388 GLU A C 1
ATOM 3159 O O . GLU A 1 388 ? -26.231 -0.921 31.975 1.00 82.81 388 GLU A O 1
ATOM 3164 N N . ILE A 1 389 ? -25.614 0.865 33.209 1.00 84.75 389 ILE A N 1
ATOM 3165 C CA . ILE A 1 389 ? -24.164 0.697 33.051 1.00 84.75 389 ILE A CA 1
ATOM 3166 C C . ILE A 1 389 ? -23.535 0.616 34.438 1.00 84.75 389 ILE A C 1
ATOM 3168 O O . ILE A 1 389 ? -23.583 1.593 35.193 1.00 84.75 389 ILE A O 1
ATOM 3172 N N . THR A 1 390 ? -22.895 -0.512 34.732 1.00 86.75 390 THR A N 1
ATOM 3173 C CA . THR A 1 390 ? -22.067 -0.719 35.928 1.00 86.75 390 THR A CA 1
ATOM 3174 C C . THR A 1 390 ? -20.582 -0.786 35.557 1.00 86.75 390 THR A C 1
ATOM 3176 O O . THR A 1 390 ? -20.236 -0.877 34.378 1.00 86.75 390 THR A O 1
ATOM 3179 N N . GLY A 1 391 ? -19.692 -0.700 36.551 1.00 86.81 391 GLY A N 1
ATOM 3180 C CA . GLY A 1 391 ? -18.237 -0.649 36.349 1.00 86.81 391 GLY A CA 1
ATOM 3181 C C . GLY A 1 391 ? -17.696 0.761 36.078 1.00 86.81 391 GLY A C 1
ATOM 3182 O O . GLY A 1 391 ? -18.409 1.761 36.210 1.00 86.81 391 GLY A O 1
ATOM 3183 N N . LYS A 1 392 ? -16.410 0.856 35.718 1.00 88.44 392 LYS A N 1
ATOM 3184 C CA . LYS A 1 392 ? -15.703 2.133 35.503 1.00 88.44 392 LYS A CA 1
ATOM 3185 C C . LYS A 1 392 ? -15.162 2.233 34.078 1.00 88.44 392 LYS A C 1
ATOM 3187 O O . LYS A 1 392 ? -14.527 1.310 33.579 1.00 88.44 392 LYS A O 1
ATOM 3192 N N . ILE A 1 393 ? -15.386 3.383 33.438 1.00 87.12 393 ILE A N 1
ATOM 3193 C CA . ILE A 1 393 ? -14.857 3.704 32.105 1.00 87.12 393 ILE A CA 1
ATOM 3194 C C . ILE A 1 393 ? -14.055 4.999 32.195 1.00 87.12 393 ILE A C 1
ATOM 3196 O O . ILE A 1 393 ? -14.601 6.047 32.543 1.00 87.12 393 ILE A O 1
ATOM 3200 N N . VAL A 1 394 ? -12.768 4.933 31.863 1.00 86.81 394 VAL A N 1
ATOM 3201 C CA . VAL A 1 394 ? -11.858 6.084 31.809 1.00 86.81 394 VAL A CA 1
ATOM 3202 C C . VAL A 1 394 ? -11.519 6.360 30.350 1.00 86.81 394 VAL A C 1
ATOM 3204 O O . VAL A 1 394 ? -10.897 5.529 29.695 1.00 86.81 394 VAL A O 1
ATOM 3207 N N . LYS A 1 395 ? -11.951 7.515 29.832 1.00 83.19 395 LYS A N 1
ATOM 3208 C CA . LYS A 1 395 ? -11.741 7.929 28.436 1.00 83.19 395 LYS A CA 1
ATOM 3209 C C . LYS A 1 395 ? -11.770 9.453 28.278 1.00 83.19 395 LYS A C 1
ATOM 3211 O O . LYS A 1 395 ? -12.359 10.140 29.113 1.00 83.19 395 LYS A O 1
ATOM 3216 N N . ASN A 1 396 ? -11.249 9.963 27.159 1.00 78.94 396 ASN A N 1
ATOM 3217 C CA . ASN A 1 396 ? -11.449 11.349 26.723 1.00 78.94 396 ASN A CA 1
ATOM 3218 C C . ASN A 1 396 ? -12.215 11.399 25.392 1.00 78.94 396 ASN A C 1
ATOM 3220 O O . ASN A 1 396 ? -11.728 10.947 24.363 1.00 78.94 396 ASN A O 1
ATOM 3224 N N . ILE A 1 397 ? -13.423 11.963 25.410 1.00 74.69 397 ILE A N 1
ATOM 3225 C CA . ILE A 1 397 ? -14.322 11.999 24.246 1.00 74.69 397 ILE A CA 1
ATOM 3226 C C . ILE A 1 397 ? -13.927 13.045 23.193 1.00 74.69 397 ILE A C 1
ATOM 3228 O O . ILE A 1 397 ? -14.295 12.909 22.030 1.00 74.69 397 ILE A O 1
ATOM 3232 N N . ARG A 1 398 ? -13.190 14.098 23.583 1.00 82.38 398 ARG A N 1
ATOM 3233 C CA . ARG A 1 398 ? -12.800 15.199 22.675 1.00 82.38 398 ARG A CA 1
ATOM 3234 C C . ARG A 1 398 ? -11.773 14.755 21.628 1.00 82.38 398 ARG A C 1
ATOM 3236 O O . ARG A 1 398 ? -11.687 15.334 20.549 1.00 82.38 398 ARG A O 1
ATOM 3243 N N . ASP A 1 399 ? -11.086 13.665 21.931 1.00 87.19 399 ASP A N 1
ATOM 3244 C CA . ASP A 1 399 ? -9.933 13.141 21.212 1.00 87.19 399 ASP A CA 1
ATOM 3245 C C . ASP A 1 399 ? -10.303 12.084 20.154 1.00 87.19 399 ASP A C 1
ATOM 3247 O O . ASP A 1 399 ? -9.428 11.420 19.599 1.00 87.19 399 ASP A O 1
ATOM 3251 N N . VAL A 1 400 ? -11.601 11.918 19.870 1.00 92.19 400 VAL A N 1
ATOM 3252 C CA . VAL A 1 400 ? -12.132 10.860 19.000 1.00 92.19 400 VAL A CA 1
ATOM 3253 C C . VAL A 1 400 ? -12.561 11.404 17.637 1.00 92.19 400 VAL A C 1
ATOM 3255 O O . VAL A 1 400 ? -13.384 12.323 17.547 1.00 92.19 400 VAL A O 1
ATOM 3258 N N . ALA A 1 401 ? -12.017 10.827 16.568 1.00 94.75 401 ALA A N 1
ATOM 3259 C CA . ALA A 1 401 ? -12.511 10.942 15.199 1.00 94.75 401 ALA A CA 1
ATOM 3260 C C . ALA A 1 401 ? -13.278 9.672 14.825 1.00 94.75 401 ALA A C 1
ATOM 3262 O O . ALA A 1 401 ? -12.854 8.570 15.167 1.00 94.75 401 ALA A O 1
ATOM 3263 N N . ILE A 1 402 ? -14.400 9.827 14.127 1.00 94.06 402 ILE A N 1
ATOM 3264 C CA . ILE A 1 402 ? -15.238 8.710 13.687 1.00 94.06 402 ILE A CA 1
ATOM 3265 C C . ILE A 1 402 ? -15.191 8.662 12.165 1.00 94.06 402 ILE A C 1
ATOM 3267 O O . ILE A 1 402 ? -15.340 9.693 11.506 1.00 94.06 402 ILE A O 1
ATOM 3271 N N . LEU A 1 403 ? -14.975 7.471 11.618 1.00 92.81 403 LEU A N 1
ATOM 3272 C CA . LEU A 1 403 ? -15.061 7.216 10.193 1.00 92.81 403 LEU A CA 1
ATOM 3273 C C . LEU A 1 403 ? -16.518 7.408 9.771 1.00 92.81 403 LEU A C 1
ATOM 3275 O O . LEU A 1 403 ? -17.408 6.702 10.232 1.00 92.81 403 LEU A O 1
ATOM 3279 N N . ASN A 1 404 ? -16.743 8.383 8.903 1.00 87.38 404 ASN A N 1
ATOM 3280 C CA . ASN A 1 404 ? -18.035 8.693 8.308 1.00 87.38 404 ASN A CA 1
ATOM 3281 C C . ASN A 1 404 ? -17.858 8.702 6.789 1.00 87.38 404 ASN A C 1
ATOM 3283 O O . ASN A 1 404 ? -16.767 9.021 6.331 1.00 87.38 404 ASN A O 1
ATOM 3287 N N . THR A 1 405 ? -18.900 8.363 6.033 1.00 84.69 405 THR A N 1
ATOM 3288 C CA . THR A 1 405 ? -18.931 8.404 4.561 1.00 84.69 405 THR A CA 1
ATOM 3289 C C . THR A 1 405 ? -19.975 9.369 3.989 1.00 84.69 405 THR A C 1
ATOM 3291 O O . THR A 1 405 ? -20.158 9.439 2.769 1.00 84.69 405 THR A O 1
ATOM 3294 N N . ASN A 1 406 ? -20.635 10.129 4.867 1.00 85.69 406 ASN A N 1
ATOM 3295 C CA . ASN A 1 406 ? -21.588 11.180 4.533 1.00 85.69 406 ASN A CA 1
ATOM 3296 C C . ASN A 1 406 ? -20.885 12.538 4.596 1.00 85.69 406 ASN A C 1
ATOM 3298 O O . ASN A 1 406 ? -20.637 13.064 5.684 1.00 85.69 406 ASN A O 1
ATOM 3302 N N . TRP A 1 407 ? -20.563 13.082 3.426 1.00 90.38 407 TRP A N 1
ATOM 3303 C CA . TRP A 1 407 ? -19.902 14.377 3.262 1.00 90.38 407 TRP A CA 1
ATOM 3304 C C . TRP A 1 407 ? -20.691 15.284 2.326 1.00 90.38 407 TRP A C 1
ATOM 3306 O O . TRP A 1 407 ? -21.706 14.883 1.757 1.00 90.38 407 TRP A O 1
ATOM 3316 N N . ASP A 1 408 ? -20.198 16.506 2.160 1.00 89.25 408 ASP A N 1
ATOM 3317 C CA . ASP A 1 408 ? -20.770 17.463 1.231 1.00 89.25 408 ASP A CA 1
ATOM 3318 C C . ASP A 1 408 ? -20.525 17.013 -0.219 1.00 89.25 408 ASP A C 1
ATOM 3320 O O . ASP A 1 408 ? -19.404 17.051 -0.732 1.00 89.25 408 ASP A O 1
ATOM 3324 N N . ASN A 1 409 ? -21.598 16.591 -0.888 1.00 92.75 409 ASN A N 1
ATOM 3325 C CA . ASN A 1 409 ? -21.575 16.174 -2.289 1.00 92.75 409 ASN A CA 1
ATOM 3326 C C . ASN A 1 409 ? -21.582 17.355 -3.272 1.00 92.75 409 ASN A C 1
ATOM 3328 O O . ASN A 1 409 ? -21.601 17.127 -4.478 1.00 92.75 409 ASN A O 1
ATOM 3332 N N . SER A 1 410 ? -21.573 18.605 -2.794 1.00 92.19 410 SER A N 1
ATOM 3333 C CA . SER A 1 410 ? -21.485 19.806 -3.636 1.00 92.19 410 SER A CA 1
ATOM 3334 C C . SER A 1 410 ? -20.044 20.275 -3.869 1.00 92.19 410 SER A C 1
ATOM 3336 O O . SER A 1 410 ? -19.762 20.917 -4.882 1.00 92.19 410 SER A O 1
ATOM 3338 N N . ARG A 1 411 ? -19.105 19.898 -2.990 1.00 93.12 411 ARG A N 1
ATOM 3339 C CA . ARG A 1 411 ? -17.705 20.352 -3.027 1.00 93.12 411 ARG A CA 1
ATOM 3340 C C . ARG A 1 411 ? -16.743 19.261 -3.515 1.00 93.12 411 ARG A C 1
ATOM 3342 O O . ARG A 1 411 ? -16.944 18.083 -3.215 1.00 93.12 411 ARG A O 1
ATOM 3349 N N . PRO A 1 412 ? -15.655 19.616 -4.222 1.00 92.00 412 PRO A N 1
ATOM 3350 C CA . PRO A 1 412 ? -14.589 18.672 -4.553 1.00 92.00 412 PRO A CA 1
ATOM 3351 C C . PRO A 1 412 ? -13.872 18.085 -3.327 1.00 92.00 412 PRO A C 1
ATOM 3353 O O . PRO A 1 412 ? -13.860 18.698 -2.262 1.00 92.00 412 PRO A O 1
ATOM 3356 N N . LEU A 1 413 ? -13.208 16.934 -3.487 1.00 92.69 413 LEU A N 1
ATOM 3357 C CA . LEU A 1 413 ? -12.460 16.269 -2.412 1.00 92.69 413 LEU A CA 1
ATOM 3358 C C . LEU A 1 413 ? -11.350 17.156 -1.834 1.00 92.69 413 LEU A C 1
ATOM 3360 O O . LEU A 1 413 ? -11.158 17.178 -0.620 1.00 92.69 413 LEU A O 1
ATOM 3364 N N . ILE A 1 414 ? -10.610 17.871 -2.691 1.00 89.75 414 ILE A N 1
ATOM 3365 C CA . ILE A 1 414 ? -9.476 18.709 -2.266 1.00 89.75 414 ILE A CA 1
ATOM 3366 C C . ILE A 1 414 ? -9.914 19.886 -1.398 1.00 89.75 414 ILE A C 1
ATOM 3368 O O . ILE A 1 414 ? -9.188 20.269 -0.492 1.00 89.75 414 ILE A O 1
ATOM 3372 N N . GLU A 1 415 ? -11.118 20.408 -1.632 1.00 89.25 415 GLU A N 1
ATOM 3373 C CA . GLU A 1 415 ? -11.691 21.512 -0.857 1.00 89.25 415 GLU A CA 1
ATOM 3374 C C . GLU A 1 415 ? -12.172 21.059 0.522 1.00 89.25 415 GLU A C 1
ATOM 3376 O O . GLU A 1 415 ? -12.446 21.887 1.379 1.00 89.25 415 GLU A O 1
ATOM 3381 N N . GLN A 1 416 ? -12.315 19.750 0.729 1.00 92.12 416 GLN A N 1
ATOM 3382 C CA . GLN A 1 416 ? -12.842 19.153 1.952 1.00 92.12 416 GLN A CA 1
ATOM 3383 C C . GLN A 1 416 ? -11.739 18.565 2.842 1.00 92.12 416 GLN A C 1
ATOM 3385 O O . GLN A 1 416 ? -12.049 17.914 3.837 1.00 92.12 416 GLN A O 1
ATOM 3390 N N . VAL A 1 417 ? -10.460 18.751 2.511 1.00 90.75 417 VAL A N 1
ATOM 3391 C CA . VAL A 1 417 ? -9.299 18.324 3.312 1.00 90.75 417 VAL A CA 1
ATOM 3392 C C . VAL A 1 417 ? -8.420 19.547 3.522 1.00 90.75 417 VAL A C 1
ATOM 3394 O O . VAL A 1 417 ? -8.123 20.223 2.544 1.00 90.75 417 VAL A O 1
ATOM 3397 N N . LYS A 1 418 ? -7.985 19.826 4.760 1.00 85.81 418 LYS A N 1
ATOM 3398 C CA . LYS A 1 418 ? -7.210 21.040 5.077 1.00 85.81 418 LYS A CA 1
ATOM 3399 C C . LYS A 1 418 ? -7.887 22.318 4.566 1.00 85.81 418 LYS A C 1
ATOM 3401 O O . LYS A 1 418 ? -7.358 23.066 3.744 1.00 85.81 418 LYS A O 1
ATOM 3406 N N . GLU A 1 419 ? -9.098 22.563 5.075 1.00 78.19 419 GLU A N 1
ATOM 3407 C CA . GLU A 1 419 ? -9.922 23.733 4.716 1.00 78.19 419 GLU A CA 1
ATOM 3408 C C . GLU A 1 419 ? -9.254 25.080 5.077 1.00 78.19 419 GLU A C 1
ATOM 3410 O O . GLU A 1 419 ? -9.657 26.132 4.584 1.00 78.19 419 GLU A O 1
ATOM 3415 N N . ASP A 1 420 ? -8.175 25.047 5.866 1.00 71.88 420 ASP A N 1
ATOM 3416 C CA . ASP A 1 420 ? -7.269 26.159 6.179 1.00 71.88 420 ASP A CA 1
ATOM 3417 C C . ASP A 1 420 ? -6.358 26.591 5.003 1.00 71.88 420 ASP A C 1
ATOM 3419 O O . ASP A 1 420 ? -5.501 27.458 5.167 1.00 71.88 420 ASP A O 1
ATOM 3423 N N . ARG A 1 421 ? -6.599 26.062 3.792 1.00 62.81 421 ARG A N 1
ATOM 3424 C CA . ARG A 1 421 ? -6.003 26.439 2.490 1.00 62.81 421 ARG A CA 1
ATOM 3425 C C . ARG A 1 421 ? -4.568 25.963 2.231 1.00 62.81 421 ARG A C 1
ATOM 3427 O O . ARG A 1 421 ? -3.965 26.388 1.240 1.00 62.81 421 ARG A O 1
ATOM 3434 N N . ASN A 1 422 ? -4.016 25.028 3.013 1.00 78.88 422 ASN A N 1
ATOM 3435 C CA . ASN A 1 422 ? -2.742 24.392 2.653 1.00 78.88 422 ASN A CA 1
ATOM 3436 C C . ASN A 1 422 ? -2.943 23.245 1.642 1.00 78.88 422 ASN A C 1
ATOM 3438 O O . ASN A 1 422 ? -2.971 22.062 1.983 1.00 78.88 422 ASN A O 1
ATOM 3442 N N . ILE A 1 423 ? -3.023 23.606 0.358 1.00 80.50 423 ILE A N 1
ATOM 3443 C CA . ILE A 1 423 ? -3.213 22.661 -0.757 1.00 80.50 423 ILE A CA 1
ATOM 3444 C C . ILE A 1 423 ? -2.121 21.580 -0.791 1.00 80.50 423 ILE A C 1
ATOM 3446 O O . ILE A 1 423 ? -2.389 20.441 -1.176 1.00 80.50 423 ILE A O 1
ATOM 3450 N N . LYS A 1 424 ? -0.881 21.911 -0.404 1.00 80.12 424 LYS A N 1
ATOM 3451 C CA . LYS A 1 424 ? 0.223 20.942 -0.398 1.00 80.12 424 LYS A CA 1
ATOM 3452 C C . LYS A 1 424 ? -0.048 19.824 0.611 1.00 80.12 424 LYS A C 1
ATOM 3454 O O . LYS A 1 424 ? 0.018 18.657 0.234 1.00 80.12 424 LYS A O 1
ATOM 3459 N N . GLU A 1 425 ? -0.421 20.176 1.836 1.00 82.69 425 GLU A N 1
ATOM 3460 C CA . GLU A 1 425 ? -0.781 19.198 2.869 1.00 82.69 425 GLU A CA 1
ATOM 3461 C C . GLU A 1 425 ? -2.036 18.400 2.493 1.00 82.69 425 GLU A C 1
ATOM 3463 O O . GLU A 1 425 ? -2.069 17.184 2.678 1.00 82.69 425 GLU A O 1
ATOM 3468 N N . ALA A 1 426 ? -3.045 19.046 1.897 1.00 87.75 426 ALA A N 1
ATOM 3469 C CA . ALA A 1 426 ? -4.249 18.364 1.419 1.00 87.75 426 ALA A CA 1
ATOM 3470 C C . ALA A 1 426 ? -3.915 17.267 0.391 1.00 87.75 426 ALA A C 1
ATOM 3472 O O . ALA A 1 426 ? -4.370 16.124 0.497 1.00 87.75 426 ALA A O 1
ATOM 3473 N N . ILE A 1 427 ? -3.058 17.597 -0.582 1.00 86.31 427 ILE A N 1
ATOM 3474 C CA . ILE A 1 427 ? -2.560 16.653 -1.588 1.00 86.31 427 ILE A CA 1
ATOM 3475 C C . ILE A 1 427 ? -1.757 15.527 -0.923 1.00 86.31 427 ILE A C 1
ATOM 3477 O O . ILE A 1 427 ? -1.919 14.365 -1.293 1.00 86.31 427 ILE A O 1
ATOM 3481 N N . GLU A 1 428 ? -0.898 15.827 0.051 1.00 85.25 428 GLU A N 1
ATOM 3482 C CA . GLU A 1 428 ? -0.121 14.815 0.781 1.00 85.25 428 GLU A CA 1
ATOM 3483 C C . GLU A 1 428 ? -1.022 13.825 1.537 1.00 85.25 428 GLU A C 1
ATOM 3485 O O . GLU A 1 428 ? -0.818 12.610 1.436 1.00 85.25 428 GLU A O 1
ATOM 3490 N N . ILE A 1 429 ? -2.073 14.311 2.208 1.00 89.69 429 ILE A N 1
ATOM 3491 C CA . ILE A 1 429 ? -3.055 13.464 2.897 1.00 89.69 429 ILE A CA 1
ATOM 3492 C C . ILE A 1 429 ? -3.785 12.560 1.896 1.00 89.69 429 ILE A C 1
ATOM 3494 O O . ILE A 1 429 ? -3.804 11.340 2.082 1.00 89.69 429 ILE A O 1
ATOM 3498 N N . LEU A 1 430 ? -4.330 13.115 0.807 1.00 90.81 430 LEU A N 1
ATOM 3499 C CA . LEU A 1 430 ? -5.035 12.337 -0.225 1.00 90.81 430 LEU A CA 1
ATOM 3500 C C . LEU A 1 430 ? -4.114 11.298 -0.887 1.00 90.81 430 LEU A C 1
ATOM 3502 O O . LEU A 1 430 ? -4.512 10.155 -1.128 1.00 90.81 430 LEU A O 1
ATOM 3506 N N . ASN A 1 431 ? -2.848 11.646 -1.116 1.00 86.81 431 ASN A N 1
ATOM 3507 C CA . ASN A 1 431 ? -1.852 10.709 -1.625 1.00 86.81 431 ASN A CA 1
ATOM 3508 C C . ASN A 1 431 ? -1.578 9.557 -0.660 1.00 86.81 431 ASN A C 1
ATOM 3510 O O . ASN A 1 431 ? -1.448 8.413 -1.099 1.00 86.81 431 ASN A O 1
ATOM 3514 N N . SER A 1 432 ? -1.505 9.840 0.643 1.00 85.81 432 SER A N 1
ATOM 3515 C CA . SER A 1 432 ? -1.184 8.837 1.664 1.00 85.81 432 SER A CA 1
ATOM 3516 C C . SER A 1 432 ? -2.206 7.694 1.734 1.00 85.81 432 SER A C 1
ATOM 3518 O O . SER A 1 432 ? -1.842 6.567 2.073 1.00 85.81 432 SER A O 1
ATOM 3520 N N . VAL A 1 433 ? -3.454 7.966 1.335 1.00 89.31 433 VAL A N 1
ATOM 3521 C CA . VAL A 1 433 ? -4.566 7.003 1.296 1.00 89.31 433 VAL A CA 1
ATOM 3522 C C . VAL A 1 433 ? -4.799 6.395 -0.093 1.00 89.31 433 VAL A C 1
ATOM 3524 O O . VAL A 1 433 ? -5.761 5.660 -0.288 1.00 89.31 433 VAL A O 1
ATOM 3527 N N . GLY A 1 434 ? -3.933 6.676 -1.074 1.00 86.50 434 GLY A N 1
ATOM 3528 C CA . GLY A 1 434 ? -4.021 6.118 -2.429 1.00 86.50 434 GLY A CA 1
ATOM 3529 C C . GLY A 1 434 ? -4.950 6.871 -3.391 1.00 86.50 434 GLY A C 1
ATOM 3530 O O . GLY A 1 434 ? -5.238 6.359 -4.478 1.00 86.50 434 GLY A O 1
ATOM 3531 N N . LEU A 1 435 ? -5.395 8.083 -3.042 1.00 88.94 435 LEU A N 1
ATOM 3532 C CA . LEU A 1 435 ? -6.192 8.968 -3.903 1.00 88.94 435 LEU A CA 1
ATOM 3533 C C . LEU A 1 435 ? -5.299 9.927 -4.698 1.00 88.94 435 LEU A C 1
ATOM 3535 O O . LEU A 1 435 ? -5.527 11.124 -4.722 1.00 88.94 435 LEU A O 1
ATOM 3539 N N . SER A 1 436 ? -4.261 9.406 -5.345 1.00 80.88 436 SER A N 1
ATOM 3540 C CA . SER A 1 436 ? -3.145 10.229 -5.829 1.00 80.88 436 SER A CA 1
ATOM 3541 C C . SER A 1 436 ? -3.344 10.946 -7.171 1.00 80.88 436 SER A C 1
ATOM 3543 O O . SER A 1 436 ? -2.434 11.592 -7.691 1.00 80.88 436 SER A O 1
ATOM 3545 N N . GLU A 1 437 ? -4.505 10.808 -7.798 1.00 75.56 437 GLU A N 1
ATOM 3546 C CA . GLU A 1 437 ? -4.760 11.373 -9.122 1.00 75.56 437 GLU A CA 1
ATOM 3547 C C . GLU A 1 437 ? -5.248 12.812 -9.049 1.00 75.56 437 GLU A C 1
ATOM 3549 O O . GLU A 1 437 ? -6.220 13.109 -8.362 1.00 75.56 437 GLU A O 1
ATOM 3554 N N . ALA A 1 438 ? -4.677 13.678 -9.890 1.00 70.88 438 ALA A N 1
ATOM 3555 C CA . ALA A 1 438 ? -5.132 15.063 -9.978 1.00 70.88 438 ALA A CA 1
ATOM 3556 C C . ALA A 1 438 ? -6.629 15.189 -10.305 1.00 70.88 438 ALA A C 1
ATOM 3558 O O . ALA A 1 438 ? -7.287 16.102 -9.822 1.00 70.88 438 ALA A O 1
ATOM 3559 N N . HIS A 1 439 ? -7.180 14.262 -11.096 1.00 78.38 439 HIS A N 1
ATOM 3560 C CA . HIS A 1 439 ? -8.605 14.279 -11.417 1.00 78.38 439 HIS A CA 1
ATOM 3561 C C . HIS A 1 439 ? -9.486 13.867 -10.227 1.00 78.38 439 HIS A C 1
ATOM 3563 O O . HIS A 1 439 ? -10.638 14.275 -10.181 1.00 78.38 439 HIS A O 1
ATOM 3569 N N . LEU A 1 440 ? -8.978 13.080 -9.269 1.00 84.62 440 LEU A N 1
ATOM 3570 C CA . LEU A 1 440 ? -9.729 12.739 -8.057 1.00 84.62 440 LEU A CA 1
ATOM 3571 C C . LEU A 1 440 ? -9.845 13.944 -7.124 1.00 84.62 440 LEU A C 1
ATOM 3573 O O . LEU A 1 440 ? -10.884 14.116 -6.500 1.00 84.62 440 LEU A O 1
ATOM 3577 N N . TYR A 1 441 ? -8.821 14.799 -7.068 1.00 87.38 441 TYR A N 1
ATOM 3578 C CA . TYR A 1 441 ? -8.825 16.007 -6.234 1.00 87.38 441 TYR A CA 1
ATOM 3579 C C . TYR A 1 441 ? -10.011 16.926 -6.549 1.00 87.38 441 TYR A C 1
ATOM 3581 O O . TYR A 1 441 ? -10.608 17.495 -5.641 1.00 87.38 441 TYR A O 1
ATOM 3589 N N . ILE A 1 442 ? -10.372 17.022 -7.831 1.00 87.12 442 ILE A N 1
ATOM 3590 C CA . ILE A 1 442 ? -11.454 17.885 -8.325 1.00 87.12 442 ILE A CA 1
ATOM 3591 C C . ILE A 1 442 ? -12.817 17.179 -8.421 1.00 87.12 442 ILE A C 1
ATOM 3593 O O . ILE A 1 442 ? -13.805 17.819 -8.772 1.00 87.12 442 ILE A O 1
ATOM 3597 N N . LYS A 1 443 ? -12.887 15.872 -8.142 1.00 91.25 443 LYS A N 1
ATOM 3598 C CA . LYS A 1 443 ? -14.157 15.135 -8.082 1.00 91.25 443 LYS A CA 1
ATOM 3599 C C . LYS A 1 443 ? -14.870 15.390 -6.765 1.00 91.25 443 LYS A C 1
ATOM 3601 O O . LYS A 1 443 ? -14.238 15.742 -5.778 1.00 91.25 443 LYS A O 1
ATOM 3606 N N . ARG A 1 444 ? -16.174 15.147 -6.744 1.00 93.94 444 ARG A N 1
ATOM 3607 C CA . ARG A 1 444 ? -17.000 15.179 -5.533 1.00 93.94 444 ARG A CA 1
ATOM 3608 C C . ARG A 1 444 ? -17.195 13.769 -4.945 1.00 93.94 444 ARG A C 1
ATOM 3610 O O . ARG A 1 444 ? -16.999 12.789 -5.673 1.00 93.94 444 ARG A O 1
ATOM 3617 N N . PRO A 1 445 ? -17.557 13.632 -3.654 1.00 93.00 445 PRO A N 1
ATOM 3618 C CA . PRO A 1 445 ? -17.710 12.322 -3.013 1.00 93.00 445 PRO A CA 1
ATOM 3619 C C . PRO A 1 445 ? -18.749 11.387 -3.660 1.00 93.00 445 PRO A C 1
ATOM 3621 O O . PRO A 1 445 ? -18.593 10.171 -3.574 1.00 93.00 445 PRO A O 1
ATOM 3624 N N . ASP A 1 446 ? -19.758 11.923 -4.353 1.00 92.31 446 ASP A N 1
ATOM 3625 C CA . ASP A 1 446 ? -20.768 11.184 -5.131 1.00 92.31 446 ASP A CA 1
ATOM 3626 C C . ASP A 1 446 ? -20.240 10.643 -6.476 1.00 92.31 446 ASP A C 1
ATOM 3628 O O . ASP A 1 446 ? -20.893 9.829 -7.123 1.00 92.31 446 ASP A O 1
ATOM 3632 N N . GLN A 1 447 ? -19.052 11.071 -6.916 1.00 92.44 447 GLN A N 1
ATOM 3633 C CA . GLN A 1 447 ? -18.488 10.766 -8.242 1.00 92.44 447 GLN A CA 1
ATOM 3634 C C . GLN A 1 447 ? -17.344 9.735 -8.211 1.00 92.44 447 GLN A C 1
ATOM 3636 O O . GLN A 1 447 ? -16.604 9.564 -9.197 1.00 92.44 447 GLN A O 1
ATOM 3641 N N . ILE A 1 448 ? -17.141 9.095 -7.061 1.00 91.06 448 ILE A N 1
ATOM 3642 C CA . ILE A 1 448 ? -16.052 8.155 -6.793 1.00 91.06 448 ILE A CA 1
ATOM 3643 C C . ILE A 1 448 ? -16.605 6.803 -6.328 1.00 91.06 448 ILE A C 1
ATOM 3645 O O . ILE A 1 448 ? -17.691 6.722 -5.767 1.00 91.06 448 ILE A O 1
ATOM 3649 N N . SER A 1 449 ? -15.844 5.735 -6.573 1.00 89.94 449 SER A N 1
ATOM 3650 C CA . SER A 1 449 ? -16.204 4.373 -6.140 1.00 89.94 449 SER A CA 1
ATOM 3651 C C . SER A 1 449 ? -16.256 4.250 -4.615 1.00 89.94 449 SER A C 1
ATOM 3653 O O . SER A 1 449 ? -15.572 4.996 -3.912 1.00 89.94 449 SER A O 1
ATOM 3655 N N . ASP A 1 450 ? -16.964 3.252 -4.082 1.00 87.88 450 ASP A N 1
ATOM 3656 C CA . ASP A 1 450 ? -17.027 3.030 -2.631 1.00 87.88 450 ASP A CA 1
ATOM 3657 C C . ASP A 1 450 ? -15.646 2.791 -2.005 1.00 87.88 450 ASP A C 1
ATOM 3659 O O . ASP A 1 450 ? -15.335 3.344 -0.950 1.00 87.88 450 ASP A O 1
ATOM 3663 N N . GLY A 1 451 ? -14.749 2.072 -2.689 1.00 88.00 451 GLY A N 1
ATOM 3664 C CA . GLY A 1 451 ? -13.362 1.917 -2.235 1.00 88.00 451 GLY A CA 1
ATOM 3665 C C . GLY A 1 451 ? -12.614 3.256 -2.142 1.00 88.00 451 GLY A C 1
ATOM 3666 O O . GLY A 1 451 ? -11.868 3.498 -1.190 1.00 88.00 451 GLY A O 1
ATOM 3667 N N . GLN A 1 452 ? -12.841 4.167 -3.094 1.00 92.00 452 GLN A N 1
ATOM 3668 C CA . GLN A 1 452 ? -12.305 5.530 -3.037 1.00 92.00 452 GLN A CA 1
ATOM 3669 C C . GLN A 1 452 ? -12.975 6.365 -1.938 1.00 92.00 452 GLN A C 1
ATOM 3671 O O . GLN A 1 452 ? -12.273 7.128 -1.274 1.00 92.00 452 GLN A O 1
ATOM 3676 N N . ARG A 1 453 ? -14.282 6.192 -1.692 1.00 92.06 453 ARG A N 1
ATOM 3677 C CA . ARG A 1 453 ? -14.997 6.842 -0.580 1.00 92.06 453 ARG A CA 1
ATOM 3678 C C . ARG A 1 453 ? -14.391 6.434 0.756 1.00 92.06 453 ARG A C 1
ATOM 3680 O O . ARG A 1 453 ? -14.026 7.303 1.536 1.00 92.06 453 ARG A O 1
ATOM 3687 N N . TYR A 1 454 ? -14.159 5.145 1.002 1.00 93.00 454 TYR A N 1
ATOM 3688 C CA . TYR A 1 454 ? -13.496 4.712 2.237 1.00 93.00 454 TYR A CA 1
ATOM 3689 C C . TYR A 1 454 ? -12.084 5.290 2.382 1.00 93.00 454 TYR A C 1
ATOM 3691 O O . TYR A 1 454 ? -11.720 5.737 3.466 1.00 93.00 454 TYR A O 1
ATOM 3699 N N . ARG A 1 455 ? -11.291 5.358 1.304 1.00 93.56 455 ARG A N 1
ATOM 3700 C CA . ARG A 1 455 ? -9.973 6.024 1.345 1.00 93.56 455 ARG A CA 1
ATOM 3701 C C . ARG A 1 455 ? -10.095 7.509 1.676 1.00 93.56 455 ARG A C 1
ATOM 3703 O O . ARG A 1 455 ? -9.302 8.016 2.464 1.00 93.56 455 ARG A O 1
ATOM 3710 N N . PHE A 1 456 ? -11.105 8.189 1.139 1.00 94.94 456 PHE A N 1
ATOM 3711 C CA . PHE A 1 456 ? -11.398 9.576 1.487 1.00 94.94 456 PHE A CA 1
ATOM 3712 C C . PHE A 1 456 ? -11.808 9.718 2.962 1.00 94.94 456 PHE A C 1
ATOM 3714 O O . PHE A 1 456 ? -11.361 10.641 3.639 1.00 94.94 456 PHE A O 1
ATOM 3721 N N . ALA A 1 457 ? -12.532 8.744 3.519 1.00 94.44 457 ALA A N 1
ATOM 3722 C CA . ALA A 1 457 ? -12.814 8.693 4.953 1.00 94.44 457 ALA A CA 1
ATOM 3723 C C . ALA A 1 457 ? -11.549 8.571 5.802 1.00 94.44 457 ALA A C 1
ATOM 3725 O O . ALA A 1 457 ? -11.403 9.283 6.795 1.00 94.44 457 ALA A O 1
ATOM 3726 N N . VAL A 1 458 ? -10.594 7.735 5.383 1.00 94.94 458 VAL A N 1
ATOM 3727 C CA . VAL A 1 458 ? -9.278 7.659 6.034 1.00 94.94 458 VAL A CA 1
ATOM 3728 C C . VAL A 1 458 ? -8.531 8.994 5.929 1.00 94.94 458 VAL A C 1
ATOM 3730 O O . VAL A 1 458 ? -7.910 9.416 6.903 1.00 94.94 458 VAL A O 1
ATOM 3733 N N . ALA A 1 459 ? -8.626 9.699 4.796 1.00 94.69 459 ALA A N 1
ATOM 3734 C CA . ALA A 1 459 ? -8.045 11.035 4.653 1.00 94.69 459 ALA A CA 1
ATOM 3735 C C . ALA A 1 459 ? -8.666 12.030 5.644 1.00 94.69 459 ALA A C 1
ATOM 3737 O O . ALA A 1 459 ? -7.929 12.756 6.304 1.00 94.69 459 ALA A O 1
ATOM 3738 N N . LYS A 1 460 ? -9.991 12.014 5.830 1.00 94.69 460 LYS A N 1
ATOM 3739 C CA . LYS A 1 460 ? -10.675 12.862 6.822 1.00 94.69 460 LYS A CA 1
ATOM 3740 C C . LYS A 1 460 ? -10.307 12.520 8.268 1.00 94.69 460 LYS A C 1
ATOM 3742 O O . LYS A 1 460 ? -10.193 13.430 9.084 1.00 94.69 460 LYS A O 1
ATOM 3747 N N . LEU A 1 461 ? -10.078 11.244 8.590 1.00 95.00 461 LEU A N 1
ATOM 3748 C CA . LEU A 1 461 ? -9.538 10.844 9.897 1.00 95.00 461 LEU A CA 1
ATOM 3749 C C . LEU A 1 461 ? -8.132 11.419 10.123 1.00 95.00 461 LEU A C 1
ATOM 3751 O O . LEU A 1 461 ? -7.846 11.959 11.189 1.00 95.00 461 LEU A O 1
ATOM 3755 N N . CYS A 1 462 ? -7.272 11.345 9.104 1.00 93.12 462 CYS A N 1
ATOM 3756 C CA . CYS A 1 462 ? -5.926 11.915 9.136 1.00 93.12 462 CYS A CA 1
ATOM 3757 C C . CYS A 1 462 ? -5.952 13.441 9.324 1.00 93.12 462 CYS A C 1
ATOM 3759 O O . CYS A 1 462 ? -5.258 13.976 10.188 1.00 93.12 462 CYS A O 1
ATOM 3761 N N . ASP A 1 463 ? -6.788 14.123 8.542 1.00 93.12 463 ASP A N 1
ATOM 3762 C CA . ASP A 1 463 ? -6.997 15.574 8.554 1.00 93.12 463 ASP A CA 1
ATOM 3763 C C . ASP A 1 463 ? -7.499 16.086 9.912 1.00 93.12 463 ASP A C 1
ATOM 3765 O O . ASP A 1 463 ? -7.107 17.158 10.363 1.00 93.12 463 ASP A O 1
ATOM 3769 N N . SER A 1 464 ? -8.297 15.286 10.628 1.00 92.44 464 SER A N 1
ATOM 3770 C CA . SER A 1 464 ? -8.860 15.691 11.917 1.00 92.44 464 SER A CA 1
ATOM 3771 C C . SER A 1 464 ? -7.807 15.910 13.012 1.00 92.44 464 SER A C 1
ATOM 3773 O O . SER A 1 464 ? -8.135 16.459 14.063 1.00 92.44 464 SER A O 1
ATOM 3775 N N . GLY A 1 465 ? -6.591 15.377 12.848 1.00 90.56 465 GLY A N 1
ATOM 3776 C CA . GLY A 1 465 ? -5.496 15.487 13.815 1.00 90.56 465 GLY A CA 1
ATOM 3777 C C . GLY A 1 465 ? -5.723 14.791 15.167 1.00 90.56 465 GLY A C 1
ATOM 3778 O O . GLY A 1 465 ? -4.855 14.862 16.041 1.00 90.56 465 GLY A O 1
ATOM 3779 N N . LYS A 1 466 ? -6.853 14.097 15.344 1.00 93.75 466 LYS A N 1
ATOM 3780 C CA . LYS A 1 466 ? -7.265 13.505 16.623 1.00 93.75 466 LYS A CA 1
ATOM 3781 C C . LYS A 1 466 ? -6.488 12.216 16.912 1.00 93.75 466 LYS A C 1
ATOM 3783 O O . LYS A 1 466 ? -6.184 11.477 15.976 1.00 93.75 466 LYS A O 1
ATOM 3788 N N . PRO A 1 467 ? -6.169 11.917 18.183 1.00 94.75 467 PRO A N 1
ATOM 3789 C CA . PRO A 1 467 ? -5.328 10.775 18.535 1.00 94.75 467 PRO A CA 1
ATOM 3790 C C . PRO A 1 467 ? -6.057 9.422 18.522 1.00 94.75 467 PRO A C 1
ATOM 3792 O O . PRO A 1 467 ? -5.379 8.396 18.530 1.00 94.75 467 PRO A O 1
ATOM 3795 N N . ILE A 1 468 ? -7.396 9.389 18.528 1.00 96.06 468 ILE A N 1
ATOM 3796 C CA . ILE A 1 468 ? -8.195 8.153 18.513 1.00 96.06 468 ILE A CA 1
ATOM 3797 C C . ILE A 1 468 ? -9.081 8.150 17.270 1.00 96.06 468 ILE A C 1
ATOM 3799 O O . ILE A 1 468 ? -9.872 9.076 17.082 1.00 96.06 468 ILE A O 1
ATOM 3803 N N . TRP A 1 469 ? -8.988 7.111 16.442 1.00 97.00 469 TRP A N 1
ATOM 3804 C CA . TRP A 1 469 ? -9.848 6.927 15.272 1.00 97.00 469 TRP A CA 1
ATOM 3805 C C . TRP A 1 469 ? -10.721 5.694 15.454 1.00 97.00 469 TRP A C 1
ATOM 3807 O O . TRP A 1 469 ? -10.229 4.616 15.790 1.00 97.00 469 TRP A O 1
ATOM 3817 N N . ILE A 1 470 ? -12.017 5.860 15.214 1.00 96.38 470 ILE A N 1
ATOM 3818 C CA . ILE A 1 470 ? -13.016 4.814 15.392 1.00 96.38 470 ILE A CA 1
ATOM 3819 C C . ILE A 1 470 ? -13.755 4.575 14.083 1.00 96.38 470 ILE A C 1
ATOM 3821 O O . ILE A 1 470 ? -14.142 5.533 13.421 1.00 96.38 470 ILE A O 1
ATOM 3825 N N . ALA A 1 471 ? -13.999 3.316 13.731 1.00 94.19 471 ALA A N 1
ATOM 3826 C CA . ALA A 1 471 ? -14.925 2.961 12.660 1.00 94.19 471 ALA A CA 1
ATOM 3827 C C . ALA A 1 471 ? -15.893 1.883 13.149 1.00 94.19 471 ALA A C 1
ATOM 3829 O O . ALA A 1 471 ? -15.451 0.828 13.610 1.00 94.19 471 ALA A O 1
ATOM 3830 N N . ASP A 1 472 ? -17.193 2.156 13.046 1.00 91.94 472 ASP A N 1
ATOM 3831 C CA . ASP A 1 472 ? -18.228 1.128 13.170 1.00 91.94 472 ASP A CA 1
ATOM 3832 C C . ASP A 1 472 ? -18.554 0.578 11.781 1.00 91.94 472 ASP A C 1
ATOM 3834 O O . ASP A 1 472 ? -18.400 1.291 10.788 1.00 91.94 472 ASP A O 1
ATOM 3838 N N . GLU A 1 473 ? -18.945 -0.693 11.717 1.00 88.12 473 GLU A N 1
ATOM 3839 C CA . GLU A 1 473 ? -19.201 -1.414 10.460 1.00 88.12 473 GLU A CA 1
ATOM 3840 C C . GLU A 1 473 ? -18.091 -1.223 9.413 1.00 88.12 473 GLU A C 1
ATOM 3842 O O . GLU A 1 473 ? -18.321 -0.972 8.227 1.00 88.12 473 GLU A O 1
ATOM 3847 N N . PHE A 1 474 ? -16.842 -1.318 9.869 1.00 91.88 474 PHE A N 1
ATOM 3848 C CA . PHE A 1 474 ? -15.688 -1.073 9.020 1.00 91.88 474 PHE A CA 1
ATOM 3849 C C . PHE A 1 474 ? -15.706 -2.004 7.798 1.00 91.88 474 PHE A C 1
ATOM 3851 O O . PHE A 1 474 ? -15.812 -3.222 7.948 1.00 91.88 474 PHE A O 1
ATOM 3858 N N . VAL A 1 475 ? -15.598 -1.404 6.604 1.00 90.50 475 VAL A N 1
ATOM 3859 C CA . VAL A 1 475 ? -15.544 -2.052 5.275 1.00 90.50 475 VAL A CA 1
ATOM 3860 C C . VAL A 1 475 ? -16.659 -3.069 4.983 1.00 90.50 475 VAL A C 1
ATOM 3862 O O . VAL A 1 475 ? -16.487 -3.928 4.124 1.00 90.50 475 VAL A O 1
ATOM 3865 N N . SER A 1 476 ? -17.813 -2.960 5.650 1.00 85.94 476 SER A N 1
ATOM 3866 C CA . SER A 1 476 ? -18.935 -3.904 5.517 1.00 85.94 476 SER A CA 1
ATOM 3867 C C . SER A 1 476 ? -19.557 -3.956 4.117 1.00 85.94 476 SER A C 1
ATOM 3869 O O . SER A 1 476 ? -20.108 -4.987 3.740 1.00 85.94 476 SER A O 1
ATOM 3871 N N . THR A 1 477 ? -19.458 -2.872 3.343 1.00 85.62 477 THR A N 1
ATOM 3872 C CA . THR A 1 477 ? -20.020 -2.757 1.986 1.00 85.62 477 THR A CA 1
ATOM 3873 C C . THR A 1 477 ? -19.002 -3.008 0.873 1.00 85.62 477 THR A C 1
ATOM 3875 O O . THR A 1 477 ? -19.362 -2.997 -0.302 1.00 85.62 477 THR A O 1
ATOM 3878 N N . LEU A 1 478 ? -17.724 -3.210 1.212 1.00 89.06 478 LEU A N 1
ATOM 3879 C CA . LEU A 1 478 ? -16.672 -3.438 0.226 1.00 89.06 478 LEU A CA 1
ATOM 3880 C C . LEU A 1 478 ? -16.537 -4.922 -0.104 1.00 89.06 478 LEU A C 1
ATOM 3882 O O . LEU A 1 478 ? -16.739 -5.791 0.743 1.00 89.06 478 LEU A O 1
ATOM 3886 N N . ASN A 1 479 ? -16.104 -5.209 -1.331 1.00 89.75 479 ASN A N 1
ATOM 3887 C CA . ASN A 1 479 ? -15.652 -6.553 -1.664 1.00 89.75 479 ASN A CA 1
ATOM 3888 C C . ASN A 1 479 ? -14.392 -6.927 -0.833 1.00 89.75 479 ASN A C 1
ATOM 3890 O O . ASN A 1 479 ? -13.690 -6.037 -0.330 1.00 89.75 479 ASN A O 1
ATOM 3894 N N . PRO A 1 480 ? -14.082 -8.230 -0.684 1.00 90.75 480 PRO A N 1
ATOM 3895 C CA . PRO A 1 480 ? -12.978 -8.694 0.161 1.00 90.75 480 PRO A CA 1
ATOM 3896 C C . PRO A 1 480 ? -11.623 -8.040 -0.147 1.00 90.75 480 PRO A C 1
ATOM 3898 O O . PRO A 1 480 ? -10.921 -7.569 0.748 1.00 90.75 480 PRO A O 1
ATOM 3901 N N . GLU A 1 481 ? -11.292 -7.924 -1.431 1.00 89.75 481 GLU A N 1
ATOM 3902 C CA . GLU A 1 481 ? -10.013 -7.384 -1.886 1.00 89.75 481 GLU A CA 1
ATOM 3903 C C . GLU A 1 481 ? -9.868 -5.896 -1.550 1.00 89.75 481 GLU A C 1
ATOM 3905 O O . GLU A 1 481 ? -8.853 -5.473 -0.989 1.00 89.75 481 GLU A O 1
ATOM 3910 N N . MET A 1 482 ? -10.895 -5.085 -1.830 1.00 90.25 482 MET A N 1
ATOM 3911 C CA . MET A 1 482 ? -10.876 -3.658 -1.507 1.00 90.25 482 MET A CA 1
ATOM 3912 C C . MET A 1 482 ? -10.887 -3.431 0.003 1.00 90.25 482 MET A C 1
ATOM 3914 O O . MET A 1 482 ? -10.197 -2.523 0.475 1.00 90.25 482 MET A O 1
ATOM 3918 N N . ALA A 1 483 ? -11.597 -4.266 0.769 1.00 93.12 483 ALA A N 1
ATOM 3919 C CA . ALA A 1 483 ? -11.562 -4.246 2.228 1.00 93.12 483 ALA A CA 1
ATOM 3920 C C . ALA A 1 483 ? -10.127 -4.436 2.753 1.00 93.12 483 ALA A C 1
ATOM 3922 O O . ALA A 1 483 ? -9.665 -3.642 3.578 1.00 93.12 483 ALA A O 1
ATOM 3923 N N . ALA A 1 484 ? -9.381 -5.407 2.217 1.00 93.94 484 ALA A N 1
ATOM 3924 C CA . ALA A 1 484 ? -7.982 -5.635 2.573 1.00 93.94 484 ALA A CA 1
ATOM 3925 C C . ALA A 1 484 ? -7.070 -4.449 2.200 1.00 93.94 484 ALA A C 1
ATOM 3927 O O . ALA A 1 484 ? -6.223 -4.034 3.002 1.00 93.94 484 ALA A O 1
ATOM 3928 N N . ILE A 1 485 ? -7.270 -3.840 1.023 1.00 92.62 485 ILE A N 1
ATOM 3929 C CA . ILE A 1 485 ? -6.507 -2.658 0.586 1.00 92.62 485 ILE A CA 1
ATOM 3930 C C . ILE A 1 485 ? -6.755 -1.469 1.525 1.00 92.62 485 ILE A C 1
ATOM 3932 O O . ILE A 1 485 ? -5.805 -0.813 1.966 1.00 92.62 485 ILE A O 1
ATOM 3936 N N . VAL A 1 486 ? -8.023 -1.188 1.840 1.00 93.38 486 VAL A N 1
ATOM 3937 C CA . VAL A 1 486 ? -8.418 -0.095 2.740 1.00 93.38 486 VAL A CA 1
ATOM 3938 C C . VAL A 1 486 ? -7.894 -0.347 4.151 1.00 93.38 486 VAL A C 1
ATOM 3940 O O . VAL A 1 486 ? -7.344 0.570 4.757 1.00 93.38 486 VAL A O 1
ATOM 3943 N N . ALA A 1 487 ? -7.978 -1.579 4.657 1.00 95.31 487 ALA A N 1
ATOM 3944 C CA . ALA A 1 487 ? -7.460 -1.956 5.969 1.00 95.31 487 ALA A CA 1
ATOM 3945 C C . ALA A 1 487 ? -5.940 -1.749 6.087 1.00 95.31 487 ALA A C 1
ATOM 3947 O O . ALA A 1 487 ? -5.471 -1.114 7.038 1.00 95.31 487 ALA A O 1
ATOM 3948 N N . LYS A 1 488 ? -5.168 -2.206 5.088 1.00 93.81 488 LYS A N 1
ATOM 3949 C CA . LYS A 1 488 ? -3.715 -1.980 5.011 1.00 93.81 488 LYS A CA 1
ATOM 3950 C C . LYS A 1 488 ? -3.383 -0.487 4.979 1.00 93.81 488 LYS A C 1
ATOM 3952 O O . LYS A 1 488 ? -2.473 -0.034 5.678 1.00 93.81 488 LYS A O 1
ATOM 3957 N N . GLY A 1 489 ? -4.119 0.279 4.169 1.00 92.56 489 GLY A N 1
ATOM 3958 C CA . GLY A 1 489 ? -3.976 1.731 4.056 1.00 92.56 489 GLY A CA 1
ATOM 3959 C C . GLY A 1 489 ? -4.253 2.446 5.379 1.00 92.56 489 GLY A C 1
ATOM 3960 O O . GLY A 1 489 ? -3.397 3.189 5.858 1.00 92.56 489 GLY A O 1
ATOM 3961 N N . LEU A 1 490 ? -5.397 2.161 6.008 1.00 95.25 490 LEU A N 1
ATOM 3962 C CA . LEU A 1 490 ? -5.804 2.727 7.294 1.00 95.25 490 LEU A CA 1
ATOM 3963 C C . LEU A 1 490 ? -4.767 2.450 8.384 1.00 95.25 490 LEU A C 1
ATOM 3965 O O . LEU A 1 490 ? -4.320 3.391 9.036 1.00 95.25 490 LEU A O 1
ATOM 3969 N N . ARG A 1 491 ? -4.326 1.192 8.542 1.00 94.44 491 ARG A N 1
ATOM 3970 C CA . ARG A 1 491 ? -3.291 0.826 9.525 1.00 94.44 491 ARG A CA 1
ATOM 3971 C C . ARG A 1 491 ? -2.029 1.656 9.327 1.00 94.44 491 ARG A C 1
ATOM 3973 O O . ARG A 1 491 ? -1.481 2.208 10.277 1.00 94.44 491 ARG A O 1
ATOM 3980 N N . LYS A 1 492 ? -1.548 1.731 8.085 1.00 92.31 492 LYS A N 1
ATOM 3981 C CA . LYS A 1 492 ? -0.313 2.439 7.745 1.00 92.31 492 LYS A CA 1
ATOM 3982 C C . LYS A 1 492 ? -0.416 3.937 8.015 1.00 92.31 492 LYS A C 1
ATOM 3984 O O . LYS A 1 492 ? 0.513 4.522 8.568 1.00 92.31 492 LYS A O 1
ATOM 3989 N N . VAL A 1 493 ? -1.523 4.555 7.613 1.00 92.69 493 VAL A N 1
ATOM 3990 C CA . VAL A 1 493 ? -1.753 5.993 7.792 1.00 92.69 493 VAL A CA 1
ATOM 3991 C C . VAL A 1 493 ? -1.915 6.325 9.274 1.00 92.69 493 VAL A C 1
ATOM 3993 O O . VAL A 1 493 ? -1.303 7.282 9.744 1.00 92.69 493 VAL A O 1
ATOM 3996 N N . ALA A 1 494 ? -2.638 5.503 10.035 1.00 94.31 494 ALA A N 1
ATOM 3997 C CA . ALA A 1 494 ? -2.764 5.664 11.480 1.00 94.31 494 ALA A CA 1
ATOM 3998 C C . ALA A 1 494 ? -1.416 5.538 12.197 1.00 94.31 494 ALA A C 1
ATOM 4000 O O . ALA A 1 494 ? -1.084 6.393 13.014 1.00 94.31 494 ALA A O 1
ATOM 4001 N N . TYR A 1 495 ? -0.603 4.543 11.822 1.00 92.81 495 TYR A N 1
ATOM 4002 C CA . TYR A 1 495 ? 0.748 4.363 12.356 1.00 92.81 495 TYR A CA 1
ATOM 4003 C C . TYR A 1 495 ? 1.607 5.613 12.147 1.00 92.81 495 TYR A C 1
ATOM 4005 O O . TYR A 1 495 ? 2.173 6.138 13.102 1.00 92.81 495 TYR A O 1
ATOM 4013 N N . LYS A 1 496 ? 1.664 6.131 10.910 1.00 90.06 496 LYS A N 1
ATOM 4014 C CA . LYS A 1 496 ? 2.456 7.329 10.581 1.00 90.06 496 LYS A CA 1
ATOM 4015 C C . LYS A 1 496 ? 1.969 8.587 11.306 1.00 90.06 496 LYS A C 1
ATOM 4017 O O . LYS A 1 496 ? 2.769 9.475 11.570 1.00 90.06 496 LYS A O 1
ATOM 4022 N N . ASN A 1 497 ? 0.682 8.657 11.643 1.00 91.12 497 ASN A N 1
ATOM 4023 C CA . ASN A 1 497 ? 0.101 9.776 12.383 1.00 91.12 497 ASN A CA 1
ATOM 4024 C C . ASN A 1 497 ? 0.104 9.579 13.908 1.00 91.12 497 ASN A C 1
ATOM 4026 O O . ASN A 1 497 ? -0.298 10.492 14.628 1.00 91.12 497 ASN A O 1
ATOM 4030 N N . GLY A 1 498 ? 0.537 8.420 14.416 1.00 92.75 498 GLY A N 1
ATOM 4031 C CA . GLY A 1 498 ? 0.486 8.099 15.844 1.00 92.75 498 GLY A CA 1
ATOM 4032 C C . GLY A 1 498 ? -0.937 7.935 16.392 1.00 92.75 498 GLY A C 1
ATOM 4033 O O . GLY A 1 498 ? -1.165 8.164 17.581 1.00 92.75 498 GLY A O 1
ATOM 4034 N N . ALA A 1 499 ? -1.911 7.599 15.545 1.00 95.12 499 ALA A N 1
ATOM 4035 C CA . ALA A 1 499 ? -3.299 7.413 15.955 1.00 95.12 499 ALA A CA 1
ATOM 4036 C C . ALA A 1 499 ? -3.534 6.014 16.549 1.00 95.12 499 ALA A C 1
ATOM 4038 O O . ALA A 1 499 ? -2.972 5.024 16.087 1.00 95.12 499 ALA A O 1
ATOM 4039 N N . THR A 1 500 ? -4.400 5.942 17.559 1.00 96.31 500 THR A N 1
ATOM 4040 C CA . THR A 1 500 ? -4.926 4.691 18.127 1.00 96.31 500 THR A CA 1
ATOM 4041 C C . THR A 1 500 ? -6.185 4.307 17.355 1.00 96.31 500 THR A C 1
ATOM 4043 O O . THR A 1 500 ? -7.107 5.119 17.260 1.00 96.31 500 THR A O 1
ATOM 4046 N N . LEU A 1 501 ? -6.228 3.104 16.785 1.00 97.00 501 LEU A N 1
ATOM 4047 C CA . LEU A 1 501 ? -7.345 2.622 15.970 1.00 97.00 501 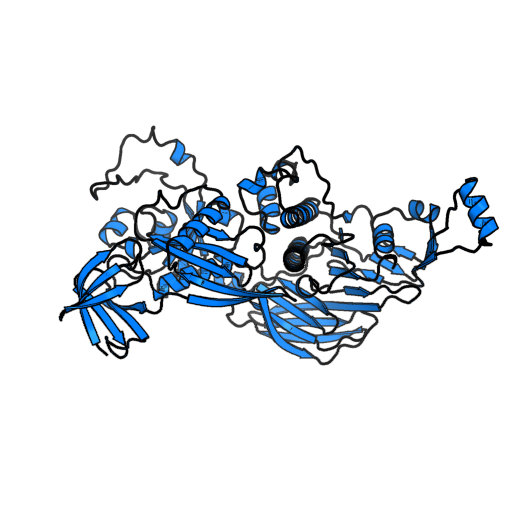LEU A CA 1
ATOM 4048 C C . LEU A 1 501 ? -8.272 1.720 16.782 1.00 97.00 501 LEU A C 1
ATOM 4050 O O . LEU A 1 501 ? -7.811 0.793 17.442 1.00 97.00 501 LEU A O 1
ATOM 4054 N N . ILE A 1 502 ? -9.581 1.944 16.675 1.00 97.31 502 ILE A N 1
ATOM 4055 C CA . ILE A 1 502 ? -10.608 1.066 17.245 1.00 97.31 502 ILE A CA 1
ATOM 4056 C C . ILE A 1 502 ? -11.655 0.786 16.171 1.00 97.31 502 ILE A C 1
ATOM 4058 O O . ILE A 1 502 ? -12.417 1.666 15.779 1.00 97.31 502 ILE A O 1
ATOM 4062 N N . LEU A 1 503 ? -11.695 -0.443 15.677 1.00 96.94 503 LEU A N 1
ATOM 4063 C CA . LEU A 1 503 ? -12.553 -0.836 14.564 1.00 96.94 503 LEU A CA 1
ATOM 4064 C C . LEU A 1 503 ? -13.554 -1.884 15.035 1.00 96.94 503 LEU A C 1
ATOM 4066 O O . LEU A 1 503 ? -13.180 -2.799 15.763 1.00 96.94 503 LEU A O 1
ATOM 4070 N N . ALA A 1 504 ? -14.804 -1.787 14.595 1.00 95.38 504 ALA A N 1
ATOM 4071 C CA . ALA A 1 504 ? -15.781 -2.858 14.726 1.00 95.38 504 ALA A CA 1
ATOM 4072 C C . ALA A 1 504 ? -16.161 -3.398 13.349 1.00 95.38 504 ALA A C 1
ATOM 4074 O O . ALA A 1 504 ? -16.494 -2.633 12.446 1.00 95.38 504 ALA A O 1
ATOM 4075 N N . ALA A 1 505 ? -16.132 -4.722 13.196 1.00 92.94 505 ALA A N 1
ATOM 4076 C CA . ALA A 1 505 ? -16.539 -5.377 11.959 1.00 92.94 505 ALA A CA 1
ATOM 4077 C C . ALA A 1 505 ? -17.097 -6.789 12.219 1.00 92.94 505 ALA A C 1
ATOM 4079 O O . ALA A 1 505 ? -16.538 -7.538 13.030 1.00 92.94 505 ALA A O 1
ATOM 4080 N N . PRO A 1 506 ? -18.186 -7.190 11.536 1.00 84.38 506 PRO A N 1
ATOM 4081 C CA . PRO A 1 506 ? -18.750 -8.532 11.672 1.00 84.38 506 PRO A CA 1
ATOM 4082 C C . PRO A 1 506 ? -17.920 -9.602 10.941 1.00 84.38 506 PRO A C 1
ATOM 4084 O O . PRO A 1 506 ? -17.696 -10.674 11.494 1.00 84.38 506 PRO A O 1
ATOM 4087 N N . HIS A 1 507 ? -17.416 -9.307 9.737 1.00 83.56 507 HIS A N 1
ATOM 4088 C CA . HIS A 1 507 ? -16.700 -10.263 8.884 1.00 83.56 507 HIS A CA 1
ATOM 4089 C C . HIS A 1 507 ? -15.244 -9.834 8.686 1.00 83.56 507 HIS A C 1
ATOM 4091 O O . HIS A 1 507 ? -14.928 -9.040 7.807 1.00 83.56 507 HIS A O 1
ATOM 4097 N N . ILE A 1 508 ? -14.355 -10.353 9.533 1.00 91.88 508 ILE A N 1
ATOM 4098 C CA . ILE A 1 508 ? -12.954 -9.906 9.602 1.00 91.88 508 ILE A CA 1
ATOM 4099 C C . ILE A 1 508 ? -11.987 -10.706 8.719 1.00 91.88 508 ILE A C 1
ATOM 4101 O O . ILE A 1 508 ? -10.926 -10.190 8.375 1.00 91.88 508 ILE A O 1
ATOM 4105 N N . HIS A 1 509 ? -12.351 -11.930 8.318 1.00 91.00 509 HIS A N 1
ATOM 4106 C CA . HIS A 1 509 ? -11.459 -12.859 7.607 1.00 91.00 509 HIS A CA 1
ATOM 4107 C C . HIS A 1 509 ? -10.890 -12.266 6.311 1.00 91.00 509 HIS A C 1
ATOM 4109 O O . HIS A 1 509 ? -9.745 -12.529 5.972 1.00 91.00 509 HIS A O 1
ATOM 4115 N N . ASN A 1 510 ? -11.644 -11.390 5.643 1.00 89.31 510 ASN A N 1
ATOM 4116 C CA . ASN A 1 510 ? -11.248 -10.756 4.384 1.00 89.31 510 ASN A CA 1
ATOM 4117 C C . ASN A 1 510 ? -10.140 -9.706 4.517 1.00 89.31 510 ASN A C 1
ATOM 4119 O O . ASN A 1 510 ? -9.543 -9.328 3.520 1.00 89.31 510 ASN A O 1
ATOM 4123 N N . PHE A 1 511 ? -9.859 -9.188 5.715 1.00 94.69 511 PHE A N 1
ATOM 4124 C CA . PHE A 1 511 ? -8.906 -8.082 5.855 1.00 94.69 511 PHE A CA 1
ATOM 4125 C C . PHE A 1 511 ? -8.033 -8.145 7.105 1.00 94.69 511 PHE A C 1
ATOM 4127 O O . PHE A 1 511 ? -7.095 -7.350 7.213 1.00 94.69 511 PHE A O 1
ATOM 4134 N N . ILE A 1 512 ? -8.303 -9.047 8.055 1.00 95.62 512 ILE A N 1
ATOM 4135 C CA . ILE A 1 512 ? -7.597 -9.080 9.340 1.00 95.62 512 ILE A CA 1
ATOM 4136 C C . ILE A 1 512 ? -6.090 -9.258 9.170 1.00 95.62 512 ILE A C 1
ATOM 4138 O O . ILE A 1 512 ? -5.343 -8.561 9.842 1.00 95.62 512 ILE A O 1
ATOM 4142 N N . GLY A 1 513 ? -5.622 -10.065 8.215 1.00 93.31 513 GLY A N 1
ATOM 4143 C CA . GLY A 1 513 ? -4.186 -10.199 7.945 1.00 93.31 513 GLY A CA 1
ATOM 4144 C C . GLY A 1 513 ? -3.534 -8.917 7.400 1.00 93.31 513 GLY A C 1
ATOM 4145 O O . GLY A 1 513 ? -2.354 -8.667 7.638 1.00 93.31 513 GLY A O 1
ATOM 4146 N N . SER A 1 514 ? -4.300 -8.077 6.699 1.00 94.38 514 SER A N 1
ATOM 4147 C CA . SER A 1 514 ? -3.855 -6.773 6.188 1.00 94.38 514 SER A CA 1
ATOM 4148 C C . SER A 1 514 ? -3.931 -5.664 7.245 1.00 94.38 514 SER A C 1
ATOM 4150 O O . SER A 1 514 ? -3.084 -4.766 7.263 1.00 94.38 514 SER A O 1
ATOM 4152 N N . LEU A 1 515 ? -4.921 -5.729 8.141 1.00 95.94 515 LEU A N 1
ATOM 4153 C CA . LEU A 1 515 ? -5.047 -4.838 9.297 1.00 95.94 515 LEU A CA 1
ATOM 4154 C C . LEU A 1 515 ? -4.071 -5.199 10.420 1.00 95.94 515 LEU A C 1
ATOM 4156 O O . LEU A 1 515 ? -3.619 -4.299 11.117 1.00 95.94 515 LEU A O 1
ATOM 4160 N N . LEU A 1 516 ? -3.809 -6.489 10.610 1.00 96.12 516 LEU A N 1
ATOM 4161 C CA . LEU A 1 516 ? -3.026 -7.143 11.658 1.00 96.12 516 LEU A CA 1
ATOM 4162 C C . LEU A 1 516 ? -3.184 -6.488 13.043 1.00 96.12 516 LEU A C 1
ATOM 4164 O O . LEU A 1 516 ? -2.234 -5.870 13.529 1.00 96.12 516 LEU A O 1
ATOM 4168 N N . PRO A 1 517 ? -4.382 -6.504 13.656 1.00 97.38 517 PRO A N 1
ATOM 4169 C CA . PRO A 1 517 ? -4.623 -5.800 14.913 1.00 97.38 517 PRO A CA 1
ATOM 4170 C C . PRO A 1 517 ? -3.673 -6.303 16.002 1.00 97.38 517 PRO A C 1
ATOM 4172 O O . PRO A 1 517 ? -3.419 -7.496 16.100 1.00 97.38 517 PRO A O 1
ATOM 4175 N N . ASN A 1 518 ? -3.158 -5.413 16.846 1.00 96.69 518 ASN A N 1
ATOM 4176 C CA . ASN A 1 518 ? -2.366 -5.859 17.995 1.00 96.69 518 ASN A CA 1
ATOM 4177 C C . ASN A 1 518 ? -3.266 -6.284 19.166 1.00 96.69 518 ASN A C 1
ATOM 4179 O O . ASN A 1 518 ? -2.795 -6.924 20.100 1.00 96.69 518 ASN A O 1
ATOM 4183 N N . LYS A 1 519 ? -4.570 -5.980 19.085 1.00 97.25 519 LYS A N 1
ATOM 4184 C CA . LYS A 1 519 ? -5.590 -6.395 20.046 1.00 97.25 519 LYS A CA 1
ATOM 4185 C C . LYS A 1 519 ? -6.873 -6.823 19.331 1.00 97.25 519 LYS A C 1
ATOM 4187 O O . LYS A 1 519 ? -7.501 -6.021 18.639 1.00 97.25 519 LYS A O 1
ATOM 4192 N N . LEU A 1 520 ? -7.282 -8.075 19.513 1.00 97.56 520 LEU A N 1
ATOM 4193 C CA . LEU A 1 520 ? -8.484 -8.654 18.908 1.00 97.56 520 LEU A CA 1
ATOM 4194 C C . LEU A 1 520 ? -9.493 -9.027 19.995 1.00 97.56 520 LEU A C 1
ATOM 4196 O O . LEU A 1 520 ? -9.188 -9.813 20.889 1.00 97.56 520 LEU A O 1
ATOM 4200 N N . ILE A 1 521 ? -10.703 -8.477 19.899 1.00 95.88 521 ILE A N 1
ATOM 4201 C CA . ILE A 1 521 ? -11.798 -8.682 20.851 1.00 95.88 521 ILE A CA 1
ATOM 4202 C C . ILE A 1 521 ? -12.932 -9.410 20.129 1.00 95.88 521 ILE A C 1
ATOM 4204 O O . ILE A 1 521 ? -13.596 -8.833 19.268 1.00 95.88 521 ILE A O 1
ATOM 4208 N N . LYS A 1 522 ? -13.178 -10.670 20.491 1.00 94.50 522 LYS A N 1
ATOM 4209 C CA . LYS A 1 522 ? -14.277 -11.484 19.954 1.00 94.50 522 LYS A CA 1
ATOM 4210 C C . LYS A 1 522 ? -15.433 -11.499 20.959 1.00 94.50 522 LYS A C 1
ATOM 4212 O O . LYS A 1 522 ? -15.341 -12.119 22.021 1.00 94.50 522 LYS A O 1
ATOM 4217 N N . LEU A 1 523 ? -16.518 -10.802 20.628 1.00 91.19 523 LEU A N 1
ATOM 4218 C CA . LEU A 1 523 ? -17.751 -10.746 21.413 1.00 91.19 523 LEU A CA 1
ATOM 4219 C C . LEU A 1 523 ? -18.661 -11.935 21.089 1.00 91.19 523 LEU A C 1
ATOM 4221 O O . LEU A 1 523 ? -18.807 -12.327 19.929 1.00 91.19 523 LEU A O 1
ATOM 4225 N N . ARG A 1 524 ? -19.311 -12.475 22.122 1.00 82.69 524 ARG A N 1
ATOM 4226 C CA . ARG A 1 524 ? -20.266 -13.588 22.044 1.00 82.69 524 ARG A CA 1
ATOM 4227 C C . ARG A 1 524 ? -21.532 -13.223 22.814 1.00 82.69 524 ARG A C 1
ATOM 4229 O O . ARG A 1 524 ? -21.467 -12.466 23.778 1.00 82.69 524 ARG A O 1
ATOM 4236 N N . TRP A 1 525 ? -22.678 -13.738 22.382 1.00 72.94 525 TRP A N 1
ATOM 4237 C CA . TRP A 1 525 ? -23.951 -13.487 23.061 1.00 72.94 525 TRP A CA 1
ATOM 4238 C C . TRP A 1 525 ? -23.939 -14.122 24.454 1.00 72.94 525 TRP A C 1
ATOM 4240 O O . TRP A 1 525 ? -23.609 -15.298 24.583 1.00 72.94 525 TRP A O 1
ATOM 4250 N N . GLY A 1 526 ? -24.250 -13.335 25.489 1.00 66.69 526 GLY A N 1
ATOM 4251 C CA . GLY A 1 526 ? -24.359 -13.811 26.876 1.00 66.69 526 GLY A CA 1
ATOM 4252 C C . GLY A 1 526 ? -23.075 -14.377 27.501 1.00 66.69 526 GLY A C 1
ATOM 4253 O O . GLY A 1 526 ? -23.131 -14.928 28.595 1.00 66.69 526 GLY A O 1
ATOM 4254 N N . ALA A 1 527 ? -21.921 -14.257 26.837 1.00 73.75 527 ALA A N 1
ATOM 4255 C CA . ALA A 1 527 ? -20.662 -14.854 27.273 1.00 73.75 527 ALA A CA 1
ATOM 4256 C C . ALA A 1 527 ? -19.550 -13.807 27.417 1.00 73.75 527 ALA A C 1
ATOM 4258 O O . ALA A 1 527 ? -19.601 -12.716 26.845 1.00 73.75 527 ALA A O 1
ATOM 4259 N N . LYS A 1 528 ? -18.508 -14.157 28.180 1.00 82.75 528 LYS A N 1
ATOM 4260 C CA . LYS A 1 528 ? -17.317 -13.312 28.334 1.00 82.75 528 LYS A CA 1
ATOM 4261 C C . LYS A 1 528 ? -16.628 -13.104 26.982 1.00 82.75 528 LYS A C 1
ATOM 4263 O O . LYS A 1 528 ? -16.506 -14.033 26.183 1.00 82.75 528 LYS A O 1
ATOM 4268 N N . ALA A 1 529 ? -16.156 -11.881 26.750 1.00 89.31 529 ALA A N 1
ATOM 4269 C CA . ALA A 1 529 ? -15.375 -11.553 25.566 1.00 89.31 529 ALA A CA 1
ATOM 4270 C C . ALA A 1 529 ? -14.042 -12.317 25.568 1.00 89.31 529 ALA A C 1
ATOM 4272 O O . ALA A 1 529 ? -13.370 -12.404 26.595 1.00 89.31 529 ALA A O 1
ATOM 4273 N N . ILE A 1 530 ? -13.651 -12.831 24.404 1.00 93.06 530 ILE A N 1
ATOM 4274 C CA . ILE A 1 530 ? -12.331 -13.430 24.182 1.00 93.06 530 ILE A CA 1
ATOM 4275 C C . ILE A 1 530 ? -11.408 -12.322 23.683 1.00 93.06 530 ILE A C 1
ATOM 4277 O O . ILE A 1 530 ? -11.741 -11.641 22.712 1.00 93.06 530 ILE A O 1
ATOM 4281 N N . ILE A 1 531 ? -10.269 -12.130 24.349 1.00 95.31 531 ILE A N 1
ATOM 4282 C CA . ILE A 1 531 ? -9.331 -11.044 24.056 1.00 95.31 531 ILE A CA 1
ATOM 4283 C C . ILE A 1 531 ? -7.940 -11.634 23.832 1.00 95.31 531 ILE A C 1
ATOM 4285 O O . ILE A 1 531 ? -7.391 -12.272 24.726 1.00 95.31 531 ILE A O 1
ATOM 4289 N N . TYR A 1 532 ? -7.371 -11.367 22.659 1.00 97.56 532 TYR A N 1
ATOM 4290 C CA . TYR A 1 532 ? -5.967 -11.624 22.336 1.00 97.56 532 TYR A CA 1
ATOM 4291 C C . TYR A 1 532 ? -5.246 -10.289 22.191 1.00 97.56 532 TYR A C 1
ATOM 4293 O O . TYR A 1 532 ? -5.817 -9.339 21.647 1.00 97.56 532 TYR A O 1
ATOM 4301 N N . SER A 1 533 ? -4.019 -10.188 22.698 1.00 97.06 533 SER A N 1
ATOM 4302 C CA . SER A 1 533 ? -3.270 -8.935 22.657 1.00 97.06 533 SER A CA 1
ATOM 4303 C C . SER A 1 533 ? -1.769 -9.179 22.698 1.00 97.06 533 SER A C 1
ATOM 4305 O O . SER A 1 533 ? -1.289 -9.931 23.539 1.00 97.06 533 SER A O 1
ATOM 4307 N N . VAL A 1 534 ? -1.038 -8.503 21.819 1.00 96.06 534 VAL A N 1
ATOM 4308 C CA . VAL A 1 534 ? 0.425 -8.533 21.756 1.00 96.06 534 VAL A CA 1
ATOM 4309 C C . VAL A 1 534 ? 0.957 -7.114 21.639 1.00 96.06 534 VAL A C 1
ATOM 4311 O O . VAL A 1 534 ? 0.327 -6.260 21.016 1.00 96.06 534 VAL A O 1
ATOM 4314 N N . LYS A 1 535 ? 2.123 -6.847 22.224 1.00 93.12 535 LYS A N 1
ATOM 4315 C CA . LYS A 1 535 ? 2.734 -5.520 22.197 1.00 93.12 535 LYS A CA 1
ATOM 4316 C C . LYS A 1 535 ? 4.247 -5.586 22.116 1.00 93.12 535 LYS A C 1
ATOM 4318 O O . LYS A 1 535 ? 4.872 -6.368 22.822 1.00 93.12 535 LYS A O 1
ATOM 4323 N N . ILE A 1 536 ? 4.841 -4.697 21.326 1.00 90.94 536 ILE A N 1
ATOM 4324 C CA . ILE A 1 536 ? 6.279 -4.435 21.389 1.00 90.94 536 ILE A CA 1
ATOM 4325 C C . ILE A 1 536 ? 6.549 -3.474 22.552 1.00 90.94 536 ILE A C 1
ATOM 4327 O O . ILE A 1 536 ? 6.057 -2.343 22.561 1.00 90.94 536 ILE A O 1
ATOM 4331 N N . THR A 1 537 ? 7.317 -3.925 23.541 1.00 88.19 537 THR A N 1
ATOM 4332 C CA . THR A 1 537 ? 7.708 -3.150 24.733 1.00 88.19 537 THR A CA 1
ATOM 4333 C C . THR A 1 537 ? 9.133 -2.618 24.642 1.00 88.19 537 THR A C 1
ATOM 4335 O O . THR A 1 537 ? 9.429 -1.570 25.210 1.00 88.19 537 THR A O 1
ATOM 4338 N N . GLY A 1 538 ? 9.998 -3.306 23.896 1.00 81.25 538 GLY A N 1
ATOM 4339 C CA . GLY A 1 538 ? 11.386 -2.926 23.665 1.00 81.25 538 GLY A CA 1
ATOM 4340 C C . GLY A 1 538 ? 11.690 -2.865 22.176 1.00 81.25 538 GLY A C 1
ATOM 4341 O O . GLY A 1 538 ? 11.388 -3.801 21.438 1.00 81.25 538 GLY A O 1
ATOM 4342 N N . PHE A 1 539 ? 12.282 -1.756 21.737 1.00 82.75 539 PHE A N 1
ATOM 4343 C CA . PHE A 1 539 ? 12.777 -1.580 20.378 1.00 82.75 539 PHE A CA 1
ATOM 4344 C C . PHE A 1 539 ? 14.098 -0.816 20.426 1.00 82.75 539 PHE A C 1
ATOM 4346 O O . PHE A 1 539 ? 14.130 0.359 20.793 1.00 82.75 539 PHE A O 1
ATOM 4353 N N . ALA A 1 540 ? 15.181 -1.480 20.040 1.00 80.56 540 ALA A N 1
ATOM 4354 C CA . ALA A 1 540 ? 16.486 -0.858 19.874 1.00 80.56 540 ALA A CA 1
ATOM 4355 C C . ALA A 1 540 ? 17.108 -1.319 18.558 1.00 80.56 540 ALA A C 1
ATOM 4357 O O . ALA A 1 540 ? 16.883 -2.442 18.111 1.00 80.56 540 ALA A O 1
ATOM 4358 N N . HIS A 1 541 ? 17.904 -0.458 17.930 1.00 75.56 541 HIS A N 1
ATOM 4359 C CA . HIS A 1 541 ? 18.594 -0.802 16.693 1.00 75.56 541 HIS A CA 1
ATOM 4360 C C . HIS A 1 541 ? 20.059 -0.384 16.758 1.00 75.56 541 HIS A C 1
ATOM 4362 O O . HIS A 1 541 ? 20.399 0.669 17.299 1.00 75.56 541 HIS A O 1
ATOM 4368 N N . LYS A 1 542 ? 20.932 -1.217 16.190 1.00 73.31 542 LYS A N 1
ATOM 4369 C CA . LYS A 1 542 ? 22.350 -0.912 15.987 1.00 73.31 542 LYS A CA 1
ATOM 4370 C C . LYS A 1 542 ? 22.764 -1.435 14.618 1.00 73.31 542 LYS A C 1
ATOM 4372 O O . LYS A 1 542 ? 22.851 -2.645 14.416 1.00 73.31 542 LYS A O 1
ATOM 4377 N N . LYS A 1 543 ? 23.048 -0.519 13.686 1.00 73.75 543 LYS A N 1
ATOM 4378 C CA . LYS A 1 543 ? 23.319 -0.834 12.272 1.00 73.75 543 LYS A CA 1
ATOM 4379 C C . LYS A 1 543 ? 22.180 -1.674 11.668 1.00 73.75 543 LYS A C 1
ATOM 4381 O O . LYS A 1 543 ? 21.073 -1.171 11.535 1.00 73.75 543 LYS A O 1
ATOM 4386 N N . ASP A 1 544 ? 22.454 -2.939 11.356 1.00 76.19 544 ASP A N 1
ATOM 4387 C CA . ASP A 1 544 ? 21.545 -3.869 10.679 1.00 76.19 544 ASP A CA 1
ATOM 4388 C C . ASP A 1 544 ? 20.833 -4.835 11.640 1.00 76.19 544 ASP A C 1
ATOM 4390 O O . ASP A 1 544 ? 20.116 -5.728 11.197 1.00 76.19 544 ASP A O 1
ATOM 4394 N N . ARG A 1 545 ? 21.025 -4.676 12.957 1.00 82.81 545 ARG A N 1
ATOM 4395 C CA . ARG A 1 545 ? 20.424 -5.536 13.985 1.00 82.81 545 ARG A CA 1
ATOM 4396 C C . ARG A 1 545 ? 19.383 -4.784 14.799 1.00 82.81 545 ARG A C 1
ATOM 4398 O O . ARG A 1 545 ? 19.656 -3.688 15.295 1.00 82.81 545 ARG A O 1
ATOM 4405 N N . PHE A 1 546 ? 18.223 -5.407 14.971 1.00 82.81 546 PHE A N 1
ATOM 4406 C CA . PHE A 1 546 ? 17.086 -4.868 15.709 1.00 82.81 546 PHE A CA 1
ATOM 4407 C C . PHE A 1 546 ? 16.757 -5.786 16.875 1.00 82.81 546 PHE A C 1
ATOM 4409 O O . PHE A 1 546 ? 16.382 -6.934 16.664 1.00 82.81 546 PHE A O 1
ATOM 4416 N N . LEU A 1 547 ? 16.891 -5.270 18.091 1.00 88.38 547 LEU A N 1
ATOM 4417 C CA . LEU A 1 547 ? 16.472 -5.946 19.309 1.00 88.38 547 LEU A CA 1
ATOM 4418 C C . LEU A 1 547 ? 15.003 -5.614 19.575 1.00 88.38 547 LEU A C 1
ATOM 4420 O O . LEU A 1 547 ? 14.629 -4.437 19.642 1.00 88.38 547 LEU A O 1
ATOM 4424 N N . LEU A 1 548 ? 14.190 -6.652 19.732 1.00 91.31 548 LEU A N 1
ATOM 4425 C CA . LEU A 1 548 ? 12.757 -6.561 19.974 1.00 91.31 548 LEU A CA 1
ATOM 4426 C C . LEU A 1 548 ? 12.399 -7.283 21.263 1.00 91.31 548 LEU A C 1
ATOM 4428 O O . LEU A 1 548 ? 12.790 -8.433 21.433 1.00 91.31 548 LEU A O 1
ATOM 4432 N N . SER A 1 549 ? 11.591 -6.645 22.106 1.00 92.81 549 SER A N 1
ATOM 4433 C CA . SER A 1 549 ? 10.922 -7.295 23.236 1.00 92.81 549 SER A CA 1
ATOM 4434 C C . SER A 1 549 ? 9.415 -7.269 23.016 1.00 92.81 549 SER A C 1
ATOM 4436 O O . SER A 1 549 ? 8.843 -6.213 22.730 1.00 92.81 549 SER A O 1
ATOM 4438 N N . ILE A 1 550 ? 8.784 -8.436 23.116 1.00 94.38 550 ILE A N 1
ATOM 4439 C CA . ILE A 1 550 ? 7.388 -8.675 22.750 1.00 94.38 550 ILE A CA 1
ATOM 4440 C C . ILE A 1 550 ? 6.664 -9.245 23.962 1.00 94.38 550 ILE A C 1
ATOM 4442 O O . ILE A 1 550 ? 7.017 -10.316 24.443 1.00 94.38 550 ILE A O 1
ATOM 4446 N N . LEU A 1 551 ? 5.648 -8.530 24.432 1.00 96.06 551 LEU A N 1
ATOM 4447 C CA . LEU A 1 551 ? 4.824 -8.868 25.586 1.00 96.06 551 LEU A CA 1
ATOM 4448 C C . LEU A 1 551 ? 3.458 -9.385 25.128 1.00 96.06 551 LEU A C 1
ATOM 4450 O O . LEU A 1 551 ? 2.777 -8.727 24.333 1.00 96.06 551 LEU A O 1
ATOM 4454 N N . ASN A 1 552 ? 3.011 -10.499 25.704 1.00 96.69 552 ASN A N 1
ATOM 4455 C CA . ASN A 1 552 ? 1.593 -10.846 25.709 1.00 96.69 552 ASN A CA 1
ATOM 4456 C C . ASN A 1 552 ? 0.889 -10.051 26.820 1.00 96.69 552 ASN A C 1
ATOM 4458 O O . ASN A 1 552 ? 0.914 -10.424 27.992 1.00 96.69 552 ASN A O 1
ATOM 4462 N N . ASN A 1 553 ? 0.263 -8.932 26.452 1.00 94.31 553 ASN A N 1
ATOM 4463 C CA . ASN A 1 553 ? -0.534 -8.098 27.360 1.00 94.31 553 ASN A CA 1
ATOM 4464 C C . ASN A 1 553 ? -2.029 -8.472 27.344 1.00 94.31 553 ASN A C 1
ATOM 4466 O O . ASN A 1 553 ? -2.876 -7.673 27.751 1.00 94.31 553 ASN A O 1
ATOM 4470 N N . GLY A 1 554 ? -2.368 -9.654 26.825 1.00 93.44 554 GLY A N 1
ATOM 4471 C CA . GLY A 1 554 ? -3.715 -10.209 26.809 1.00 93.44 554 GLY A CA 1
ATOM 4472 C C . GLY A 1 554 ? -3.943 -11.236 27.924 1.00 93.44 554 GLY A C 1
ATOM 4473 O O . GLY A 1 554 ? -2.995 -11.744 28.516 1.00 93.44 554 GLY A O 1
ATOM 4474 N N . PRO A 1 555 ? -5.211 -11.575 28.215 1.00 93.50 555 PRO A N 1
ATOM 4475 C CA . PRO A 1 555 ? -5.556 -12.581 29.221 1.00 93.50 555 PRO A CA 1
ATOM 4476 C C . PRO A 1 555 ? -5.386 -14.031 28.739 1.00 93.50 555 PRO A C 1
ATOM 4478 O O . PRO A 1 555 ? -5.526 -14.952 29.539 1.00 93.50 555 PRO A O 1
ATOM 4481 N N . LEU A 1 556 ? -5.144 -14.254 27.443 1.00 96.00 556 LEU A N 1
ATOM 4482 C CA . LEU A 1 556 ? -5.052 -15.580 26.829 1.00 96.00 556 LEU A CA 1
ATOM 4483 C C . LEU A 1 556 ? -3.657 -15.820 26.250 1.00 96.00 556 LEU A C 1
ATOM 4485 O O . LEU A 1 556 ? -2.991 -14.884 25.810 1.00 96.00 556 LEU A O 1
ATOM 4489 N N . ARG A 1 557 ? -3.232 -17.086 26.242 1.00 97.12 557 ARG A N 1
ATOM 4490 C CA . ARG A 1 557 ? -1.983 -17.533 25.610 1.00 97.12 557 ARG A CA 1
ATOM 4491 C C . ARG A 1 557 ? -2.024 -17.269 24.101 1.00 97.12 557 ARG A C 1
ATOM 4493 O O . ARG A 1 557 ? -3.078 -17.421 23.486 1.00 97.12 557 ARG A O 1
ATOM 4500 N N . LEU A 1 558 ? -0.876 -16.891 23.545 1.00 97.75 558 LEU A N 1
ATOM 4501 C CA . LEU A 1 558 ? -0.647 -16.743 22.105 1.00 97.75 558 LEU A CA 1
ATOM 4502 C C . LEU A 1 558 ? 0.224 -17.891 21.605 1.00 97.75 558 LEU A C 1
ATOM 4504 O O . LEU A 1 558 ? 1.087 -18.356 22.356 1.00 97.75 558 LEU A O 1
ATOM 4508 N N . THR A 1 559 ? 0.015 -18.322 20.363 1.00 97.69 559 THR A N 1
ATOM 4509 C CA . THR A 1 559 ? 0.742 -19.446 19.750 1.00 97.69 559 THR A CA 1
ATOM 4510 C C . THR A 1 559 ? 1.286 -19.102 18.360 1.00 97.69 559 THR A C 1
ATOM 4512 O O . THR A 1 559 ? 0.825 -18.142 17.739 1.00 97.69 559 THR A O 1
ATOM 4515 N N . ASP A 1 560 ? 2.296 -19.854 17.900 1.00 96.56 560 ASP A N 1
ATOM 4516 C CA . ASP A 1 560 ? 2.981 -19.678 16.601 1.00 96.56 560 ASP A CA 1
ATOM 4517 C C . ASP A 1 560 ? 3.373 -18.215 16.336 1.00 96.56 560 ASP A C 1
ATOM 4519 O O . ASP A 1 560 ? 2.858 -17.533 15.445 1.00 96.56 560 ASP A O 1
ATOM 4523 N N . ILE A 1 561 ? 4.250 -17.691 17.192 1.00 97.12 561 ILE A N 1
ATOM 4524 C CA . ILE A 1 561 ? 4.696 -16.309 17.113 1.00 97.12 561 ILE A CA 1
ATOM 4525 C C . ILE A 1 561 ? 5.809 -16.227 16.084 1.00 97.12 561 ILE A C 1
ATOM 4527 O O . ILE A 1 561 ? 6.927 -16.659 16.343 1.00 97.12 561 ILE A O 1
ATOM 4531 N N . GLN A 1 562 ? 5.513 -15.616 14.944 1.00 96.38 562 GLN A N 1
ATOM 4532 C CA . GLN A 1 562 ? 6.452 -15.455 13.840 1.00 96.38 562 GLN A CA 1
ATOM 4533 C C . GLN A 1 562 ? 6.912 -14.006 13.746 1.00 96.38 562 GLN A C 1
ATOM 4535 O O . GLN A 1 562 ? 6.096 -13.076 13.714 1.00 96.38 562 GLN A O 1
ATOM 4540 N N . ILE A 1 563 ? 8.222 -13.805 13.648 1.00 94.81 563 ILE A N 1
ATOM 4541 C CA . ILE A 1 563 ? 8.848 -12.485 13.602 1.00 94.81 563 ILE A CA 1
ATOM 4542 C C . ILE A 1 563 ? 9.693 -12.402 12.340 1.00 94.81 563 ILE A C 1
ATOM 4544 O O . ILE A 1 563 ? 10.551 -13.243 12.076 1.00 94.81 563 ILE A O 1
ATOM 4548 N N . GLY A 1 564 ? 9.447 -11.378 11.528 1.00 92.62 564 GLY A N 1
ATOM 4549 C CA . GLY A 1 564 ? 10.075 -11.306 10.218 1.00 92.62 564 GLY A CA 1
ATOM 4550 C C . GLY A 1 564 ? 9.851 -10.002 9.473 1.00 92.62 564 GLY A C 1
ATOM 4551 O O . GLY A 1 564 ? 9.332 -9.018 10.006 1.00 92.62 564 GLY A O 1
ATOM 4552 N N . LEU A 1 565 ? 10.248 -10.002 8.204 1.00 91.56 565 LEU A N 1
ATOM 4553 C CA . LEU A 1 565 ? 10.203 -8.831 7.329 1.00 91.56 565 LEU A CA 1
ATOM 4554 C C . LEU A 1 565 ? 9.095 -8.972 6.284 1.00 91.56 565 LEU A C 1
ATOM 4556 O O . LEU A 1 565 ? 8.850 -10.061 5.765 1.00 91.56 565 LEU A O 1
ATOM 4560 N N . ILE A 1 566 ? 8.443 -7.853 5.960 1.00 91.69 566 ILE A N 1
ATOM 4561 C CA . ILE A 1 566 ? 7.483 -7.763 4.858 1.00 91.69 566 ILE A CA 1
ATOM 4562 C C . ILE A 1 566 ? 8.161 -7.147 3.629 1.00 91.69 566 ILE A C 1
ATOM 4564 O O . ILE A 1 566 ? 8.578 -5.982 3.664 1.00 91.69 566 ILE A O 1
ATOM 4568 N N . GLU A 1 567 ? 8.234 -7.908 2.537 1.00 90.00 567 GLU A N 1
ATOM 4569 C CA . GLU A 1 567 ? 8.851 -7.491 1.271 1.00 90.00 567 GLU A CA 1
ATOM 4570 C C . GLU A 1 567 ? 7.950 -6.558 0.448 1.00 90.00 567 GLU A C 1
ATOM 4572 O O . GLU A 1 567 ? 6.770 -6.380 0.745 1.00 90.00 567 GLU A O 1
ATOM 4577 N N . MET A 1 568 ? 8.471 -5.944 -0.622 1.00 86.31 568 MET A N 1
ATOM 4578 C CA . MET A 1 568 ? 7.698 -4.994 -1.447 1.00 86.31 568 MET A CA 1
ATOM 4579 C C . MET A 1 568 ? 6.446 -5.587 -2.103 1.00 86.31 568 MET A C 1
ATOM 4581 O O . MET A 1 568 ? 5.449 -4.868 -2.226 1.00 86.31 568 MET A O 1
ATOM 4585 N N . ASN A 1 569 ? 6.467 -6.872 -2.460 1.00 88.31 569 ASN A N 1
ATOM 4586 C CA . ASN A 1 569 ? 5.294 -7.600 -2.952 1.00 88.31 569 ASN A CA 1
ATOM 4587 C C . ASN A 1 569 ? 4.307 -7.980 -1.826 1.00 88.31 569 ASN A C 1
ATOM 4589 O O . ASN A 1 569 ? 3.247 -8.526 -2.102 1.00 88.31 569 ASN A O 1
ATOM 4593 N N . GLY A 1 570 ? 4.627 -7.680 -0.563 1.00 89.50 570 GLY A N 1
ATOM 4594 C CA . GLY A 1 570 ? 3.810 -7.980 0.612 1.00 89.50 570 GLY A CA 1
ATOM 4595 C C . GLY A 1 570 ? 4.050 -9.359 1.227 1.00 89.50 570 GLY A C 1
ATOM 4596 O O . GLY A 1 570 ? 3.395 -9.677 2.223 1.00 89.50 570 GLY A O 1
ATOM 4597 N N . SER A 1 571 ? 4.951 -10.172 0.660 1.00 91.56 571 SER A N 1
ATOM 4598 C CA . SER A 1 571 ? 5.328 -11.466 1.233 1.00 91.56 571 SER A CA 1
ATOM 4599 C C . SER A 1 571 ? 5.892 -11.261 2.642 1.00 91.56 571 SER A C 1
ATOM 4601 O O . SER A 1 571 ? 6.494 -10.228 2.942 1.00 91.56 571 SER A O 1
ATOM 4603 N N . PHE A 1 572 ? 5.673 -12.231 3.526 1.00 92.88 572 PHE A N 1
ATOM 4604 C CA . PHE A 1 572 ? 6.260 -12.233 4.861 1.00 92.88 572 PHE A CA 1
ATOM 4605 C C . PHE A 1 572 ? 7.333 -13.312 4.922 1.00 92.88 572 PHE A C 1
ATOM 4607 O O . PHE A 1 572 ? 7.043 -14.480 4.667 1.00 92.88 572 PHE A O 1
ATOM 4614 N N . LYS A 1 573 ? 8.560 -12.911 5.251 1.00 92.19 573 LYS A N 1
ATOM 4615 C CA . LYS A 1 573 ? 9.687 -13.816 5.473 1.00 92.19 573 LYS A CA 1
ATOM 4616 C C . LYS A 1 573 ? 9.978 -13.877 6.963 1.00 92.19 573 LYS A C 1
ATOM 4618 O O . LYS A 1 573 ? 10.540 -12.921 7.505 1.00 92.19 573 LYS A O 1
ATOM 4623 N N . SER A 1 574 ? 9.574 -14.976 7.600 1.00 91.75 574 SER A N 1
ATOM 4624 C CA . SER A 1 574 ? 9.910 -15.233 9.001 1.00 91.75 574 SER A CA 1
ATOM 4625 C C . SER A 1 574 ? 11.421 -15.421 9.156 1.00 91.75 574 SER A C 1
ATOM 4627 O O . SER A 1 574 ? 12.064 -16.021 8.292 1.00 91.75 574 SER A O 1
ATOM 4629 N N . GLN A 1 575 ? 11.979 -14.870 10.228 1.00 91.44 575 GLN A N 1
ATOM 4630 C CA . GLN A 1 575 ? 13.375 -15.055 10.627 1.00 91.44 575 GLN A CA 1
ATOM 4631 C C . GLN A 1 575 ? 13.493 -15.760 11.975 1.00 91.44 575 GLN A C 1
ATOM 4633 O O . GLN A 1 575 ? 14.473 -16.465 12.190 1.00 91.44 575 GLN A O 1
ATOM 4638 N N . ASP A 1 576 ? 12.509 -15.576 12.854 1.00 92.88 576 ASP A N 1
ATOM 4639 C CA . ASP A 1 576 ? 12.477 -16.193 14.172 1.00 92.88 576 ASP A CA 1
ATOM 4640 C C . ASP A 1 576 ? 11.048 -16.610 14.525 1.00 92.88 576 ASP A C 1
ATOM 4642 O O . ASP A 1 576 ? 10.088 -15.935 14.133 1.00 92.88 576 ASP A O 1
ATOM 4646 N N . ASN A 1 577 ? 10.909 -17.727 15.237 1.00 95.25 577 ASN A N 1
ATOM 4647 C CA . ASN A 1 577 ? 9.616 -18.302 15.594 1.00 95.25 577 ASN A CA 1
ATOM 4648 C C . ASN A 1 577 ? 9.623 -18.801 17.041 1.00 95.25 577 ASN A C 1
ATOM 4650 O O . ASN A 1 577 ? 10.591 -19.412 17.485 1.00 95.25 577 ASN A O 1
ATOM 4654 N N . PHE A 1 578 ? 8.514 -18.594 17.747 1.00 96.00 578 PHE A N 1
ATOM 4655 C CA . PHE A 1 578 ? 8.307 -19.080 19.109 1.00 96.00 578 PHE A CA 1
ATOM 4656 C C . PHE A 1 578 ? 6.988 -19.839 19.189 1.00 96.00 578 PHE A C 1
ATOM 4658 O O . PHE A 1 578 ? 5.970 -19.377 18.674 1.00 96.00 578 PHE A O 1
ATOM 4665 N N . ASP A 1 579 ? 6.980 -20.967 19.895 1.00 96.12 579 ASP A N 1
ATOM 4666 C CA . ASP A 1 579 ? 5.788 -21.813 19.994 1.00 96.12 579 ASP A CA 1
ATOM 4667 C C . ASP A 1 579 ? 4.634 -21.105 20.710 1.00 96.12 579 ASP A C 1
ATOM 4669 O O . ASP A 1 579 ? 3.473 -21.222 20.307 1.00 96.12 579 ASP A O 1
ATOM 4673 N N . CYS A 1 580 ? 4.937 -20.362 21.781 1.00 96.44 580 CYS A N 1
ATOM 4674 C CA . CYS A 1 580 ? 3.932 -19.630 22.541 1.00 96.44 580 CYS A CA 1
ATOM 4675 C C . CYS A 1 580 ? 4.485 -18.475 23.385 1.00 96.44 580 CYS A C 1
ATOM 4677 O O . CYS A 1 580 ? 5.665 -18.455 23.720 1.00 96.44 580 CYS A O 1
ATOM 4679 N N . ILE A 1 581 ? 3.586 -17.585 23.819 1.00 96.56 581 ILE A N 1
ATOM 4680 C CA . ILE A 1 581 ? 3.831 -16.590 24.875 1.00 96.56 581 ILE A CA 1
ATOM 4681 C C . ILE A 1 581 ? 2.646 -16.611 25.850 1.00 96.56 581 ILE A C 1
ATOM 4683 O O . ILE A 1 581 ? 1.494 -16.392 25.448 1.00 96.56 581 ILE A O 1
ATOM 4687 N N . ASN A 1 582 ? 2.900 -16.865 27.133 1.00 97.50 582 ASN A N 1
ATOM 4688 C CA . ASN A 1 582 ? 1.865 -16.866 28.169 1.00 97.50 582 ASN A CA 1
ATOM 4689 C C . ASN A 1 582 ? 1.451 -15.440 28.571 1.00 97.50 582 ASN A C 1
ATOM 4691 O O . ASN A 1 582 ? 2.209 -14.494 28.362 1.00 97.50 582 ASN A O 1
ATOM 4695 N N . PRO A 1 583 ? 0.254 -15.243 29.152 1.00 97.00 583 PRO A N 1
ATOM 4696 C CA . PRO A 1 583 ? -0.165 -13.936 29.659 1.00 97.00 583 PRO A CA 1
ATOM 4697 C C . PRO A 1 583 ? 0.876 -13.304 30.596 1.00 97.00 583 PRO A C 1
ATOM 4699 O O . PRO A 1 583 ? 1.302 -13.928 31.565 1.00 97.00 583 PRO A O 1
ATOM 4702 N N . GLY A 1 584 ? 1.279 -12.062 30.313 1.00 95.44 584 GLY A N 1
ATOM 4703 C CA . GLY A 1 584 ? 2.286 -11.322 31.083 1.00 95.44 584 GLY A CA 1
ATOM 4704 C C . GLY A 1 584 ? 3.745 -11.664 30.752 1.00 95.44 584 GLY A C 1
ATOM 4705 O O . GLY A 1 584 ? 4.647 -10.964 31.209 1.00 95.44 584 GLY A O 1
ATOM 4706 N N . GLU A 1 585 ? 3.992 -12.691 29.940 1.00 96.81 585 GLU A N 1
ATOM 4707 C CA . GLU A 1 585 ? 5.333 -13.100 29.526 1.00 96.81 585 GLU A CA 1
ATOM 4708 C C . GLU A 1 585 ? 5.879 -12.186 28.420 1.00 96.81 585 GLU A C 1
ATOM 4710 O O . GLU A 1 585 ? 5.145 -11.731 27.536 1.00 96.81 585 GLU A O 1
ATOM 4715 N N . THR A 1 586 ? 7.186 -11.917 28.471 1.00 96.38 586 THR A N 1
ATOM 4716 C CA . THR A 1 586 ? 7.908 -11.157 27.447 1.00 96.38 586 THR A CA 1
ATOM 4717 C C . THR A 1 586 ? 9.003 -12.018 26.836 1.00 96.38 586 THR A C 1
ATOM 4719 O O . THR A 1 586 ? 9.875 -12.498 27.555 1.00 96.38 586 THR A O 1
ATOM 4722 N N . ILE A 1 587 ? 9.006 -12.140 25.512 1.00 95.19 587 ILE A N 1
ATOM 4723 C CA . ILE A 1 587 ? 10.116 -12.734 24.757 1.00 95.19 587 ILE A CA 1
ATOM 4724 C C . ILE A 1 587 ? 10.996 -11.631 24.175 1.00 95.19 587 ILE A C 1
ATOM 4726 O O . ILE A 1 587 ? 10.518 -10.529 23.898 1.00 95.19 587 ILE A O 1
ATOM 4730 N N . THR A 1 588 ? 12.282 -11.911 23.982 1.00 93.75 588 THR A N 1
ATOM 4731 C CA . THR A 1 588 ? 13.218 -10.976 23.347 1.00 93.75 588 THR A CA 1
ATOM 4732 C C . THR A 1 588 ? 13.978 -11.677 22.232 1.00 93.75 588 THR A C 1
ATOM 4734 O O . THR A 1 588 ? 14.471 -12.782 22.428 1.00 93.75 588 THR A O 1
ATOM 4737 N N . THR A 1 589 ? 14.088 -11.030 21.072 1.00 92.81 589 THR A N 1
ATOM 4738 C CA . THR A 1 589 ? 14.817 -11.556 19.911 1.00 92.81 589 THR A CA 1
ATOM 4739 C C . THR A 1 589 ? 15.599 -10.463 19.188 1.00 92.81 589 THR A C 1
ATOM 4741 O O . THR A 1 589 ? 15.319 -9.270 19.340 1.00 92.81 589 THR A O 1
ATOM 4744 N N . THR A 1 590 ? 16.577 -10.872 18.382 1.00 90.25 590 THR A N 1
ATOM 4745 C CA . THR A 1 590 ? 17.320 -9.994 17.478 1.00 90.25 590 THR A CA 1
ATOM 4746 C C . THR A 1 590 ? 17.037 -10.366 16.028 1.00 90.25 590 THR A C 1
ATOM 4748 O O . THR A 1 590 ? 17.295 -11.488 15.609 1.00 90.25 590 THR A O 1
ATOM 4751 N N . ILE A 1 591 ? 16.573 -9.394 15.244 1.00 88.38 591 ILE A N 1
ATOM 4752 C CA . ILE A 1 591 ? 16.297 -9.538 13.812 1.00 88.38 591 ILE A CA 1
ATOM 4753 C C . ILE A 1 591 ? 17.410 -8.866 13.011 1.00 88.38 591 ILE A C 1
ATOM 4755 O O . ILE A 1 591 ? 17.778 -7.719 13.287 1.00 88.38 591 ILE A O 1
ATOM 4759 N N . GLU A 1 592 ? 17.931 -9.566 12.003 1.00 84.62 592 GLU A N 1
ATOM 4760 C CA . GLU A 1 592 ? 18.935 -9.024 11.090 1.00 84.62 592 GLU A CA 1
ATOM 4761 C C . GLU A 1 592 ? 18.285 -8.538 9.793 1.00 84.62 592 GLU A C 1
ATOM 4763 O O . GLU A 1 592 ? 17.597 -9.269 9.074 1.00 84.62 592 GLU A O 1
ATOM 4768 N N . ILE A 1 593 ? 18.552 -7.284 9.446 1.00 75.31 593 ILE A N 1
ATOM 4769 C CA . ILE A 1 593 ? 18.141 -6.701 8.178 1.00 75.31 593 ILE A CA 1
ATOM 4770 C C . ILE A 1 593 ? 19.313 -6.792 7.206 1.00 75.31 593 ILE A C 1
ATOM 4772 O O . ILE A 1 593 ? 20.175 -5.920 7.144 1.00 75.31 593 ILE A O 1
ATOM 4776 N N . LYS A 1 594 ? 19.337 -7.869 6.417 1.00 67.69 594 LYS A N 1
ATOM 4777 C CA . LYS A 1 594 ? 20.221 -7.958 5.245 1.00 67.69 594 LYS A CA 1
ATOM 4778 C C . LYS A 1 594 ? 19.750 -6.980 4.162 1.00 67.69 594 LYS A C 1
ATOM 4780 O O . LYS A 1 594 ? 18.596 -6.547 4.172 1.00 67.69 594 LYS A O 1
ATOM 4785 N N . SER A 1 595 ? 20.629 -6.640 3.218 1.00 57.38 595 SER A N 1
ATOM 4786 C CA . SER A 1 595 ? 20.304 -5.825 2.040 1.00 57.38 595 SER A CA 1
ATOM 4787 C C . SER A 1 595 ? 19.195 -6.491 1.213 1.00 57.38 595 SER A C 1
ATOM 4789 O O . SER A 1 595 ? 19.431 -7.319 0.341 1.00 57.38 595 SER A O 1
ATOM 4791 N N . GLY A 1 596 ? 17.951 -6.144 1.530 1.00 60.16 596 GLY A N 1
ATOM 4792 C CA . GLY A 1 596 ? 16.747 -6.697 0.929 1.00 60.16 596 GLY A CA 1
ATOM 4793 C C . GLY A 1 596 ? 15.650 -5.643 0.850 1.00 60.16 596 GLY A C 1
ATOM 4794 O O . GLY A 1 596 ? 15.623 -4.664 1.600 1.00 60.16 596 GLY A O 1
ATOM 4795 N N . GLU A 1 597 ? 14.735 -5.818 -0.094 1.00 72.44 597 GLU A N 1
ATOM 4796 C CA . GLU A 1 597 ? 13.670 -4.859 -0.369 1.00 72.44 597 GLU A CA 1
ATOM 4797 C C . GLU A 1 597 ? 12.451 -5.113 0.533 1.00 72.44 597 GLU A C 1
ATOM 4799 O O . GLU A 1 597 ? 11.426 -5.635 0.096 1.00 72.44 597 GLU A O 1
ATOM 4804 N N . PHE A 1 598 ? 12.550 -4.721 1.805 1.00 82.50 598 PHE A N 1
ATOM 4805 C CA . PHE A 1 598 ? 11.442 -4.758 2.769 1.00 82.50 598 PHE A CA 1
ATOM 4806 C C . PHE A 1 598 ? 10.911 -3.352 3.081 1.00 82.50 598 PHE A C 1
ATOM 4808 O O . PHE A 1 598 ? 11.630 -2.349 2.965 1.00 82.50 598 PHE A O 1
ATOM 4815 N N . TYR A 1 599 ? 9.634 -3.268 3.465 1.00 84.38 599 TYR A N 1
ATOM 4816 C CA . TYR A 1 599 ? 9.000 -2.009 3.882 1.00 84.38 599 TYR A CA 1
ATOM 4817 C C . TYR A 1 599 ? 8.530 -2.001 5.337 1.00 84.38 599 TYR A C 1
ATOM 4819 O O . TYR A 1 599 ? 8.138 -0.942 5.835 1.00 84.38 599 TYR A O 1
ATOM 4827 N N . ALA A 1 600 ? 8.517 -3.151 6.009 1.00 88.75 600 ALA A N 1
ATOM 4828 C CA . ALA A 1 600 ? 8.147 -3.238 7.412 1.00 88.75 600 ALA A CA 1
ATOM 4829 C C . ALA A 1 600 ? 8.712 -4.492 8.086 1.00 88.75 600 ALA A C 1
ATOM 4831 O O . ALA A 1 600 ? 8.950 -5.501 7.424 1.00 88.75 600 ALA A O 1
ATOM 4832 N N . LEU A 1 601 ? 8.856 -4.422 9.404 1.00 90.75 601 LEU A N 1
ATOM 4833 C CA . LEU A 1 601 ? 9.007 -5.569 10.293 1.00 90.75 601 LEU A CA 1
ATOM 4834 C C . LEU A 1 601 ? 7.628 -5.937 10.849 1.00 90.75 601 LEU A C 1
ATOM 4836 O O . LEU A 1 601 ? 6.822 -5.047 11.126 1.00 90.75 601 LEU A O 1
ATOM 4840 N N . SER A 1 602 ? 7.337 -7.227 10.991 1.00 93.25 602 SER A N 1
ATOM 4841 C CA . SER A 1 602 ? 6.037 -7.718 11.448 1.00 93.25 602 SER A CA 1
ATOM 4842 C C . SER A 1 602 ? 6.189 -8.842 12.460 1.00 93.25 602 SER A C 1
ATOM 4844 O O . SER A 1 602 ? 7.038 -9.713 12.298 1.00 93.25 602 SER A O 1
ATOM 4846 N N . ILE A 1 603 ? 5.299 -8.833 13.448 1.00 94.56 603 ILE A N 1
ATOM 4847 C CA . ILE A 1 603 ? 5.061 -9.931 14.386 1.00 94.56 603 ILE A CA 1
ATOM 4848 C C . ILE A 1 603 ? 3.674 -10.478 14.087 1.00 94.56 603 ILE A C 1
ATOM 4850 O O . ILE A 1 603 ? 2.746 -9.687 13.906 1.00 94.56 603 ILE A O 1
ATOM 4854 N N . ARG A 1 604 ? 3.534 -11.796 14.008 1.00 95.50 604 ARG A N 1
ATOM 4855 C CA . ARG A 1 604 ? 2.272 -12.492 13.736 1.00 95.50 604 ARG A CA 1
ATOM 4856 C C . ARG A 1 604 ? 2.093 -13.627 14.730 1.00 95.50 604 ARG A C 1
ATOM 4858 O O . ARG A 1 604 ? 3.079 -14.122 15.255 1.00 95.50 604 ARG A O 1
ATOM 4865 N N . THR A 1 605 ? 0.846 -13.998 14.975 1.00 96.88 605 THR A N 1
ATOM 4866 C CA . THR A 1 605 ? 0.445 -15.103 15.855 1.00 96.88 605 THR A CA 1
ATOM 4867 C C . THR A 1 605 ? -0.643 -15.920 15.165 1.00 96.88 605 THR A C 1
ATOM 4869 O O . THR A 1 605 ? -1.318 -15.397 14.265 1.00 96.88 605 THR A O 1
ATOM 4872 N N . ALA A 1 606 ? -0.863 -17.160 15.604 1.00 96.06 606 ALA A N 1
ATOM 4873 C CA . ALA A 1 606 ? -1.964 -17.995 15.120 1.00 96.06 606 ALA A CA 1
ATOM 4874 C C . ALA A 1 606 ? -3.343 -17.366 15.386 1.00 96.06 606 ALA A C 1
ATOM 4876 O O . ALA A 1 606 ? -4.291 -17.582 14.632 1.00 96.06 606 ALA A O 1
ATOM 4877 N N . GLU A 1 607 ? -3.469 -16.545 16.432 1.00 96.06 607 GLU A N 1
ATOM 4878 C CA . GLU A 1 607 ? -4.719 -15.889 16.825 1.00 96.06 607 GLU A CA 1
ATOM 4879 C C . GLU A 1 607 ? -5.030 -14.605 16.031 1.00 96.06 607 GLU A C 1
ATOM 4881 O O . GLU A 1 607 ? -5.947 -13.858 16.386 1.00 96.06 607 GLU A O 1
ATOM 4886 N N . GLU A 1 608 ? -4.289 -14.357 14.945 1.00 94.25 608 GLU A N 1
ATOM 4887 C CA . GLU A 1 608 ? -4.435 -13.218 14.027 1.00 94.25 608 GLU A CA 1
ATOM 4888 C C . GLU A 1 608 ? -4.158 -11.845 14.666 1.00 94.25 608 GLU A C 1
ATOM 4890 O O . GLU A 1 608 ? -4.525 -10.805 14.106 1.00 94.25 608 GLU A O 1
ATOM 4895 N N . VAL A 1 609 ? -3.473 -11.824 15.817 1.00 96.81 609 VAL A N 1
ATOM 4896 C CA . VAL A 1 609 ? -2.930 -10.593 16.405 1.00 96.81 609 VAL A CA 1
ATOM 4897 C C . VAL A 1 609 ? -1.464 -10.389 16.042 1.00 96.81 609 VAL A C 1
ATOM 4899 O O . VAL A 1 609 ? -0.711 -11.344 15.843 1.00 96.81 609 VAL A O 1
ATOM 4902 N N . GLY A 1 610 ? -1.045 -9.131 15.943 1.00 94.88 610 GLY A N 1
ATOM 4903 C CA . GLY A 1 610 ? 0.322 -8.799 15.574 1.00 94.88 610 GLY A CA 1
ATOM 4904 C C . GLY A 1 610 ? 0.645 -7.311 15.582 1.00 94.88 610 GLY A C 1
ATOM 4905 O O . GLY A 1 610 ? -0.222 -6.439 15.644 1.00 94.88 610 GLY A O 1
ATOM 4906 N N . GLU A 1 611 ? 1.929 -7.000 15.451 1.00 92.75 611 GLU A N 1
ATOM 4907 C CA . GLU A 1 611 ? 2.421 -5.628 15.329 1.00 92.75 611 GLU A CA 1
ATOM 4908 C C . GLU A 1 611 ? 3.194 -5.440 14.026 1.00 92.75 611 GLU A C 1
ATOM 4910 O O . GLU A 1 611 ? 3.791 -6.375 13.500 1.00 92.75 611 GLU A O 1
ATOM 4915 N N . ILE A 1 612 ? 3.162 -4.220 13.481 1.00 92.06 612 ILE A N 1
ATOM 4916 C CA . ILE A 1 612 ? 3.958 -3.838 12.310 1.00 92.06 612 ILE A CA 1
ATOM 4917 C C . ILE A 1 612 ? 4.746 -2.585 12.666 1.00 92.06 612 ILE A C 1
ATOM 4919 O O . ILE A 1 612 ? 4.158 -1.608 13.131 1.00 92.06 612 ILE A O 1
ATOM 4923 N N . LEU A 1 613 ? 6.047 -2.608 12.393 1.00 89.88 613 LEU A N 1
ATOM 4924 C CA . LEU A 1 613 ? 6.922 -1.444 12.442 1.00 89.88 613 LEU A CA 1
ATOM 4925 C C . LEU A 1 613 ? 7.313 -1.066 11.012 1.00 89.88 613 LEU A C 1
ATOM 4927 O O . LEU A 1 613 ? 7.976 -1.834 10.314 1.00 89.88 613 LEU A O 1
ATOM 4931 N N . TYR A 1 614 ? 6.862 0.097 10.544 1.00 87.19 614 TYR A N 1
ATOM 4932 C CA . TYR A 1 614 ? 7.106 0.533 9.168 1.00 87.19 614 TYR A CA 1
ATOM 4933 C C . TYR A 1 614 ? 8.485 1.176 9.008 1.00 87.19 614 TYR A C 1
ATOM 4935 O O . TYR A 1 614 ? 8.924 1.955 9.851 1.00 87.19 614 TYR A O 1
ATOM 4943 N N . ARG A 1 615 ? 9.126 0.903 7.871 1.00 78.81 615 ARG A N 1
ATOM 4944 C CA . ARG A 1 615 ? 10.298 1.642 7.392 1.00 78.81 615 ARG A CA 1
ATOM 4945 C C . ARG A 1 615 ? 9.897 3.063 6.969 1.00 78.81 615 ARG A C 1
ATOM 4947 O O . ARG A 1 615 ? 8.763 3.264 6.512 1.00 78.81 615 ARG A O 1
ATOM 4954 N N . GLU A 1 616 ? 10.808 4.019 7.154 1.00 64.75 616 GLU A N 1
ATOM 4955 C CA . GLU A 1 616 ? 10.605 5.458 6.893 1.00 64.75 616 GLU A CA 1
ATOM 4956 C C . GLU A 1 616 ? 10.118 5.788 5.467 1.00 64.75 616 GLU A C 1
ATOM 4958 O O . GLU A 1 616 ? 10.735 5.317 4.483 1.00 64.75 616 GLU A O 1
#

Sequence (616 aa):
MMKLPIENIKSSGCFTQVKLQGGHEIRLRPFIYVKKGDILEFLPSFENFKEVNKVFKDEATGEYKKIKIYPPYCVKETIFLPPHKFEVIFRERFNSKDWEKVKELERFHYRGKGLNKLVGRRTVLLAEMEGHGIVGFGVLSATVAVAKPRFELLGTNFTNQMKTKLINRIARIPRIVIHPEFRGMNLGVLMAKHLVQYAKEYWDINHYTPIMVEVIAAMTEYHRFFEKAGFLKIGYTSGYKNGIIPLYGNGSFELRTNYKYYDFMENQKPKPYLVFPIDSNLKQKIERSDEEASKRILPKSPRLKKSIRFDRVSIKYKVKNGSTERTNIVKEVFGVDVEHAFSTILTNFSLEIEPGDVVLITGASGSGKSTIIRLLTSKLSSLKKEMEITGKIVKNIRDVAILNTNWDNSRPLIEQVKEDRNIKEAIEILNSVGLSEAHLYIKRPDQISDGQRYRFAVAKLCDSGKPIWIADEFVSTLNPEMAAIVAKGLRKVAYKNGATLILAAPHIHNFIGSLLPNKLIKLRWGAKAIIYSVKITGFAHKKDRFLLSILNNGPLRLTDIQIGLIEMNGSFKSQDNFDCINPGETITTTIEIKSGEFYALSIRTAEEVGEILYRE